Protein AF-0000000080762599 (afdb_homodimer)

Nearest PDB structures (foldseek):
  2fsq-assembly1_A  TM=9.405E-01  e=4.402E-20  Agrobacterium fabrum str. C58
  6d30-assembly1_A  TM=5.259E-01  e=5.230E-04  Homo sapiens
  7aor-assembly1_ar  TM=5.225E-01  e=9.785E-04  Trypanosoma cruzi strain CL Brener
  4qak-assembly2_B  TM=6.355E-01  e=2.299E-03  Escherichia coli K-12
  4h7w-assembly1_A  TM=5.249E-01  e=1.377E-03  Homo sapiens

Sequence (528 aa):
MSGSFSSAPSRRAVLAAGLPAAALGGSLAHADQRSAYPPDVGRKFDADGRVKPFAGNTIICHVPQQGPGSETFDALLDIYRQLPVHAFAAKVTALPPSSHHMTIFGGANDQDRKPGLWPADLPLDLPMADCDRLLGERLKAFRLDCDLPLRMRVNLAEPAASERPLTIRLLPVDDAEQAKLTRLRERLSQTLAIRAPGHDAYRFHITLGYLCRWLTPAEDADYRRALKGWREGLAKRCPVIELGAPEYCTLADMFAFKRQFYLSMSGSFSSAPSRRAVLAAGLPAAALGGSLAHADQRSAYPPDVGRKFDADGRVKPFAGNTIICHVPQQGPGSETFDALLDIYRQLPVHAFAAKVTALPPSSHHMTIFGGANDQDRKPGLWPADLPLDLPMADCDRLLGERLKAFRLDCDLPLRMRVNLAEPAASERPLTIRLLPVDDAEQAKLTRLRERLSQTLAIRAPGHDAYRFHITLGYLCRWLTPAEDADYRRALKGWREGLAKRCPVIELGAPEYCTLADMFAFKRQFYLS

Foldseek 3Di:
DDDDCPPPPDPPPPPPPPPPPPPCPPPPPPPPPDPQWPPCDVPQAHLQQHGDFKWAKFKKFQQDCDDPLNLLLVLLVVLVVCLVVAPQSSQKRFAPSRAWIKTLEQAAILRDLDAQRYQPPDDSPPPRVVLLVVLVVLLVPDAQPADDWQKKFWDLDQDDPPDFFQKTWIDGLDDVSVVRSLVNLVSSCVSRNHHHVCSNPDIIIITGTGGSGDDDPVSSVVSRVSSNVSRVVSCVSPVMRTTGFIFIFIDRHSRHTHGPDGRD/DDDPPPPDDDPPPPPPPPPPPPPCPPPPPPPPPDDQWPPCDVPQAHLQQHGDFKWAKFKKFQQDCDDPLNLLLVLLVVLVVCLVVAPQSSQKRFAPSRAWIKTLGQAAILRDLDAQRYQPPDDSPPPRVVLLVVLVVLLVPDAQPADDWQKKFWDLDQDDPPDFFQKTWIDGLDPVSVVRSLVNLVSSCVSRNHHHVCSNPDIIIITGTGGSGDDDPVSSVVSSVSSNVSRVVSCVSPVIRTTGFIFIFIDRHSRHTHGPDGRD

Radius of gyration: 35.79 Å; Cα contacts (8 Å, |Δi|>4): 845; chains: 2; bounding box: 75×184×119 Å

Structure (mmCIF, N/CA/C/O backbone):
data_AF-0000000080762599-model_v1
#
loop_
_entity.id
_entity.type
_entity.pdbx_description
1 polymer 'DUF1868 domain-containing protein'
#
loop_
_atom_site.group_PDB
_atom_site.id
_atom_site.type_symbol
_atom_site.label_atom_id
_atom_site.label_alt_id
_atom_site.label_comp_id
_atom_site.label_asym_id
_atom_site.label_entity_id
_atom_site.label_seq_id
_atom_site.pdbx_PDB_ins_code
_atom_site.Cartn_x
_atom_site.Cartn_y
_atom_site.Cartn_z
_atom_site.occupancy
_atom_site.B_iso_or_equiv
_atom_site.auth_seq_id
_atom_site.auth_comp_id
_atom_site.auth_asym_id
_atom_site.auth_atom_id
_atom_site.pdbx_PDB_model_num
ATOM 1 N N . MET A 1 1 ? -52 85.125 70.875 1 29.48 1 MET A N 1
ATOM 2 C CA . MET A 1 1 ? -53.188 84.312 70.562 1 29.48 1 MET A CA 1
ATOM 3 C C . MET A 1 1 ? -52.875 83.312 69.438 1 29.48 1 MET A C 1
ATOM 5 O O . MET A 1 1 ? -52.062 83.625 68.562 1 29.48 1 MET A O 1
ATOM 9 N N . SER A 1 2 ? -53.219 82.062 69.625 1 27.28 2 SER A N 1
ATOM 10 C CA . SER A 1 2 ? -52.781 80.75 69.312 1 27.28 2 SER A CA 1
ATOM 11 C C . SER A 1 2 ? -52.844 80.438 67.812 1 27.28 2 SER A C 1
ATOM 13 O O . SER A 1 2 ? -53.75 80.875 67.125 1 27.28 2 SER A O 1
ATOM 15 N N . GLY A 1 3 ? -51.656 80.125 67.25 1 28.14 3 GLY A N 1
ATOM 16 C CA . GLY A 1 3 ? -50.844 79.812 66.062 1 28.14 3 GLY A CA 1
ATOM 17 C C . GLY A 1 3 ? -51.406 78.688 65.25 1 28.14 3 GLY A C 1
ATOM 18 O O . GLY A 1 3 ? -51.719 77.625 65.75 1 28.14 3 GLY A O 1
ATOM 19 N N . SER A 1 4 ? -52.219 79.062 64.188 1 28.75 4 SER A N 1
ATOM 20 C CA . SER A 1 4 ? -52.969 78.375 63.125 1 28.75 4 SER A CA 1
ATOM 21 C C . SER A 1 4 ? -52.125 77.312 62.438 1 28.75 4 SER A C 1
ATOM 23 O O . SER A 1 4 ? -51 77.562 62.062 1 28.75 4 SER A O 1
ATOM 25 N N . PHE A 1 5 ? -52.406 76 62.75 1 27.92 5 PHE A N 1
ATOM 26 C CA . PHE A 1 5 ? -51.938 74.625 62.594 1 27.92 5 PHE A CA 1
ATOM 27 C C . PHE A 1 5 ? -52 74.25 61.125 1 27.92 5 PHE A C 1
ATOM 29 O O . PHE A 1 5 ? -53 73.688 60.656 1 27.92 5 PHE A O 1
ATOM 36 N N . SER A 1 6 ? -51.594 75.125 60.094 1 27.27 6 SER A N 1
ATOM 37 C CA . SER A 1 6 ? -51.875 74.875 58.688 1 27.27 6 SER A CA 1
ATOM 38 C C . SER A 1 6 ? -51.188 73.562 58.219 1 27.27 6 SER A C 1
ATOM 40 O O . SER A 1 6 ? -49.969 73.438 58.312 1 27.27 6 SER A O 1
ATOM 42 N N . SER A 1 7 ? -51.844 72.312 58.438 1 26.64 7 SER A N 1
ATOM 43 C CA . SER A 1 7 ? -51.406 70.938 58.25 1 26.64 7 SER A CA 1
ATOM 44 C C . SER A 1 7 ? -51.156 70.688 56.781 1 26.64 7 SER A C 1
ATOM 46 O O . SER A 1 7 ? -52 70.875 55.906 1 26.64 7 SER A O 1
ATOM 48 N N . ALA A 1 8 ? -49.938 70.688 56.219 1 27.72 8 ALA A N 1
ATOM 49 C CA . ALA A 1 8 ? -49.344 70.625 54.875 1 27.72 8 ALA A CA 1
ATOM 50 C C . ALA A 1 8 ? -49.5 69.25 54.281 1 27.72 8 ALA A C 1
ATOM 52 O O . ALA A 1 8 ? -49 68.25 54.812 1 27.72 8 ALA A O 1
ATOM 53 N N . PRO A 1 9 ? -50.75 68.812 53.781 1 28.22 9 PRO A N 1
ATOM 54 C CA . PRO A 1 9 ? -50.844 67.375 53.375 1 28.22 9 PRO A CA 1
ATOM 55 C C . PRO A 1 9 ? -49.875 67 52.281 1 28.22 9 PRO A C 1
ATOM 57 O O . PRO A 1 9 ? -49.469 67.875 51.5 1 28.22 9 PRO A O 1
ATOM 60 N N . SER A 1 10 ? -48.844 66.062 52.5 1 24.75 10 SER A N 1
ATOM 61 C CA . SER A 1 10 ? -47.719 65.5 51.75 1 24.75 10 SER A CA 1
ATOM 62 C C . SER A 1 10 ? -48.219 64.688 50.562 1 24.75 10 SER A C 1
ATOM 64 O O . SER A 1 10 ? -48.969 63.719 50.719 1 24.75 10 SER A O 1
ATOM 66 N N . ARG A 1 11 ? -48.625 65.25 49.375 1 24.69 11 ARG A N 1
ATOM 67 C CA . ARG A 1 11 ? -49.062 64.625 48.156 1 24.69 11 ARG A CA 1
ATOM 68 C C . ARG A 1 11 ? -48.062 63.625 47.656 1 24.69 11 ARG A C 1
ATOM 70 O O . ARG A 1 11 ? -46.906 63.938 47.406 1 24.69 11 ARG A O 1
ATOM 77 N N . ARG A 1 12 ? -48.156 62.281 48.031 1 25.61 12 ARG A N 1
ATOM 78 C CA . ARG A 1 12 ? -47.406 61.094 47.625 1 25.61 12 ARG A CA 1
ATOM 79 C C . ARG A 1 12 ? -47.5 60.844 46.156 1 25.61 12 ARG A C 1
ATOM 81 O O . ARG A 1 12 ? -48.625 60.594 45.625 1 25.61 12 ARG A O 1
ATOM 88 N N . ALA A 1 13 ? -46.844 61.594 45.25 1 24.66 13 ALA A N 1
ATOM 89 C CA . ALA A 1 13 ? -46.781 61.375 43.812 1 24.66 13 ALA A CA 1
ATOM 90 C C . ALA A 1 13 ? -46.312 59.938 43.5 1 24.66 13 ALA A C 1
ATOM 92 O O . ALA A 1 13 ? -45.281 59.5 43.969 1 24.66 13 ALA A O 1
ATOM 93 N N . VAL A 1 14 ? -47.25 58.938 43.344 1 28.11 14 VAL A N 1
ATOM 94 C CA . VAL A 1 14 ? -47.094 57.562 42.906 1 28.11 14 VAL A CA 1
ATOM 95 C C . VAL A 1 14 ? -46.375 57.5 41.562 1 28.11 14 VAL A C 1
ATOM 97 O O . VAL A 1 14 ? -46.875 58 40.562 1 28.11 14 VAL A O 1
ATOM 100 N N . LEU A 1 15 ? -45.031 57.75 41.5 1 26.34 15 LEU A N 1
ATOM 101 C CA . LEU A 1 15 ? -44.25 57.562 40.281 1 26.34 15 LEU A CA 1
ATOM 102 C C . LEU A 1 15 ? -44.469 56.188 39.688 1 26.34 15 LEU A C 1
ATOM 104 O O . LEU A 1 15 ? -44.281 55.188 40.375 1 26.34 15 LEU A O 1
ATOM 108 N N . ALA A 1 16 ? -45.344 55.969 38.688 1 27.81 16 ALA A N 1
ATOM 109 C CA . ALA A 1 16 ? -45.594 54.812 37.812 1 27.81 16 ALA A CA 1
ATOM 110 C C . ALA A 1 16 ? -44.281 54.312 37.188 1 27.81 16 ALA A C 1
ATOM 112 O O . ALA A 1 16 ? -43.594 55.062 36.469 1 27.81 16 ALA A O 1
ATOM 113 N N . ALA A 1 17 ? -43.5 53.5 37.875 1 28.03 17 ALA A N 1
ATOM 114 C CA . ALA A 1 17 ? -42.281 52.844 37.375 1 28.03 17 ALA A CA 1
ATOM 115 C C . ALA A 1 17 ? -42.594 52.062 36.094 1 28.03 17 ALA A C 1
ATOM 117 O O . ALA A 1 17 ? -43.5 51.219 36.062 1 28.03 17 ALA A O 1
ATOM 118 N N . GLY A 1 18 ? -42.531 52.719 34.875 1 28.38 18 GLY A N 1
ATOM 119 C CA . GLY A 1 18 ? -42.594 52.031 33.594 1 28.38 18 GLY A CA 1
ATOM 120 C C . GLY A 1 18 ? -41.656 50.844 33.5 1 28.38 18 GLY A C 1
ATOM 121 O O . GLY A 1 18 ? -40.5 50.906 33.906 1 28.38 18 GLY A O 1
ATOM 122 N N . LEU A 1 19 ? -42.188 49.594 33.625 1 33.06 19 LEU A N 1
ATOM 123 C CA . LEU A 1 19 ? -41.469 48.344 33.438 1 33.06 19 LEU A CA 1
ATOM 124 C C . LEU A 1 19 ? -40.75 48.312 32.094 1 33.06 19 LEU A C 1
ATOM 126 O O . LEU A 1 19 ? -41.375 48.562 31.062 1 33.06 19 LEU A O 1
ATOM 130 N N . PRO A 1 20 ? -39.469 48.688 32.031 1 35.28 20 PRO A N 1
ATOM 131 C CA . PRO A 1 20 ? -38.844 48.5 30.734 1 35.28 20 PRO A CA 1
ATOM 132 C C . PRO A 1 20 ? -39.031 47.094 30.172 1 35.28 20 PRO A C 1
ATOM 134 O O . PRO A 1 20 ? -39.156 46.125 30.922 1 35.28 20 PRO A O 1
ATOM 137 N N . ALA A 1 21 ? -39.781 46.938 29.062 1 37.66 21 ALA A N 1
ATOM 138 C CA . ALA A 1 21 ? -39.781 45.719 28.234 1 37.66 21 ALA A CA 1
ATOM 139 C C . ALA A 1 21 ? -38.375 45.219 27.969 1 37.66 21 ALA A C 1
ATOM 141 O O . ALA A 1 21 ? -37.562 45.906 27.328 1 37.66 21 ALA A O 1
ATOM 142 N N . ALA A 1 22 ? -37.781 44.469 28.875 1 36.19 22 ALA A N 1
ATOM 143 C CA . ALA A 1 22 ? -36.562 43.75 28.516 1 36.19 22 ALA A CA 1
ATOM 144 C C . ALA A 1 22 ? -36.75 43 27.203 1 36.19 22 ALA A C 1
ATOM 146 O O . ALA A 1 22 ? -37.688 42.188 27.078 1 36.19 22 ALA A O 1
ATOM 147 N N . ALA A 1 23 ? -36.406 43.656 26.031 1 38.34 23 ALA A N 1
ATOM 148 C CA . ALA A 1 23 ? -36.188 42.906 24.797 1 38.34 23 ALA A CA 1
ATOM 149 C C . ALA A 1 23 ? -35.406 41.625 25.062 1 38.34 23 ALA A C 1
ATOM 151 O O . ALA A 1 23 ? -34.25 41.688 25.5 1 38.34 23 ALA A O 1
ATOM 152 N N . LEU A 1 24 ? -36.062 40.594 25.562 1 37.72 24 LEU A N 1
ATOM 153 C CA . LEU A 1 24 ? -35.406 39.281 25.469 1 37.72 24 LEU A CA 1
ATOM 154 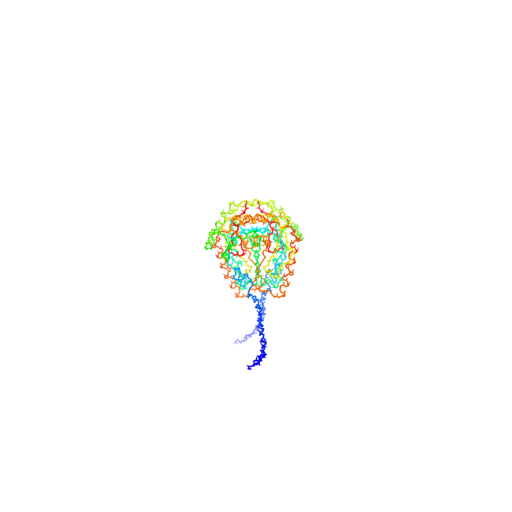C C . LEU A 1 24 ? -34.844 39.031 24.078 1 37.72 24 LEU A C 1
ATOM 156 O O . LEU A 1 24 ? -35.594 38.719 23.156 1 37.72 24 LEU A O 1
ATOM 160 N N . GLY A 1 25 ? -33.969 39.875 23.578 1 36.09 25 GLY A N 1
ATOM 161 C CA . GLY A 1 25 ? -33.312 39.312 22.406 1 36.09 25 GLY A CA 1
ATOM 162 C C . GLY A 1 25 ? -32.844 37.906 22.625 1 36.09 25 GLY A C 1
ATOM 163 O O . GLY A 1 25 ? -31.906 37.656 23.391 1 36.09 25 GLY A O 1
ATOM 164 N N . GLY A 1 26 ? -33.75 36.969 22.703 1 37.78 26 GLY A N 1
ATOM 165 C CA . GLY A 1 26 ? -33.25 35.625 22.594 1 37.78 26 GLY A CA 1
ATOM 166 C C . GLY A 1 26 ? -32.188 35.469 21.531 1 37.78 26 GLY A C 1
ATOM 167 O O . GLY A 1 26 ? -32.406 35.75 20.359 1 37.78 26 GLY A O 1
ATOM 168 N N . SER A 1 27 ? -30.969 35.719 21.828 1 38.75 27 SER A N 1
ATOM 169 C CA . SER A 1 27 ? -29.969 35.156 20.938 1 38.75 27 SER A CA 1
ATOM 170 C C . SER A 1 27 ? -30.344 33.719 20.531 1 38.75 27 SER A C 1
ATOM 172 O O . SER A 1 27 ? -30.391 32.812 21.375 1 38.75 27 SER A O 1
ATOM 174 N N . LEU A 1 28 ? -31.312 33.562 19.672 1 40.59 28 LEU A N 1
ATOM 175 C CA . LEU A 1 28 ? -31.266 32.25 19.031 1 40.59 28 LEU A CA 1
ATOM 176 C C . LEU A 1 28 ? -29.812 31.797 18.844 1 40.59 28 LEU A C 1
ATOM 178 O O . LEU A 1 28 ? -29.031 32.469 18.188 1 40.59 28 LEU A O 1
ATOM 182 N N . ALA A 1 29 ? -29.234 31.328 19.859 1 40.34 29 ALA A N 1
ATOM 183 C CA . ALA A 1 29 ? -28.047 30.531 19.578 1 40.34 29 ALA A CA 1
ATOM 184 C C . ALA A 1 29 ? -28.156 29.875 18.203 1 40.34 29 ALA A C 1
ATOM 186 O O . ALA A 1 29 ? -29.109 29.141 17.922 1 40.34 29 ALA A O 1
ATOM 187 N N . HIS A 1 30 ? -27.859 30.516 17.141 1 43.06 30 HIS A N 1
ATOM 188 C CA . HIS A 1 30 ? -27.609 29.766 15.906 1 43.06 30 HIS A CA 1
ATOM 189 C C . HIS A 1 30 ? -27.094 28.375 16.203 1 43.06 30 HIS A C 1
ATOM 191 O O . HIS A 1 30 ? -26.047 28.203 16.828 1 43.06 30 HIS A O 1
ATOM 197 N N . ALA A 1 31 ? -27.875 27.516 16.656 1 43.69 31 ALA A N 1
ATOM 198 C CA . ALA A 1 31 ? -27.438 26.125 16.641 1 43.69 31 ALA A CA 1
ATOM 199 C C . ALA A 1 31 ? -26.406 25.891 15.547 1 43.69 31 ALA A C 1
ATOM 201 O O . ALA A 1 31 ? -26.641 26.156 14.367 1 43.69 31 ALA A O 1
ATOM 202 N N . ASP A 1 32 ? -25.172 26.078 15.703 1 49.78 32 ASP A N 1
ATOM 203 C CA . ASP A 1 32 ? -24.062 25.781 14.812 1 49.78 32 ASP A CA 1
ATOM 204 C C . ASP A 1 32 ? -24.344 24.562 13.945 1 49.78 32 ASP A C 1
ATOM 206 O O . ASP A 1 32 ? -24.375 23.438 14.445 1 49.78 32 ASP A O 1
ATOM 210 N N . GLN A 1 33 ? -25.344 24.625 13.094 1 62.31 33 GLN A N 1
ATOM 211 C CA . GLN A 1 33 ? -25.734 23.594 12.156 1 62.31 33 GLN A CA 1
ATOM 212 C C . GLN A 1 33 ? -24.516 22.984 11.461 1 62.31 33 GLN A C 1
ATOM 214 O O . GLN A 1 33 ? -23.75 23.703 10.828 1 62.31 33 GLN A O 1
ATOM 219 N N . ARG A 1 34 ? -24.094 21.859 11.891 1 74.75 34 ARG A N 1
ATOM 220 C CA . ARG A 1 34 ? -23 21.109 11.273 1 74.75 34 ARG A CA 1
ATOM 221 C C . ARG A 1 34 ? -23.219 20.969 9.773 1 74.75 34 ARG A C 1
ATOM 223 O O . ARG A 1 34 ? -24.344 20.828 9.312 1 74.75 34 ARG A O 1
ATOM 230 N N . SER A 1 35 ? -22.203 21.297 8.992 1 83.94 35 SER A N 1
ATOM 231 C C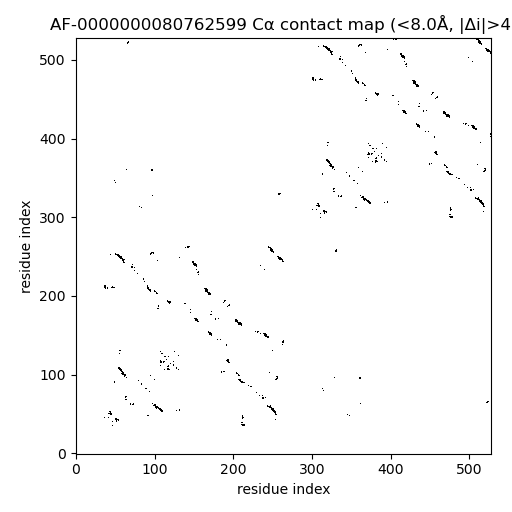A . SER A 1 35 ? -22.234 21.078 7.547 1 83.94 35 SER A CA 1
ATOM 232 C C . SER A 1 35 ? -22.797 19.703 7.195 1 83.94 35 SER A C 1
ATOM 234 O O . SER A 1 35 ? -22.797 18.797 8.031 1 83.94 35 SER A O 1
ATOM 236 N N . ALA A 1 36 ? -23.328 19.594 6.148 1 90.75 36 ALA A N 1
ATOM 237 C CA . ALA A 1 36 ? -23.938 18.359 5.684 1 90.75 36 ALA A CA 1
ATOM 238 C C . ALA A 1 36 ? -22.906 17.234 5.609 1 90.75 36 ALA A C 1
ATOM 240 O O . ALA A 1 36 ? -23.25 16.062 5.797 1 90.75 36 ALA A O 1
ATOM 241 N N . TYR A 1 37 ? -21.672 17.656 5.375 1 93.38 37 TYR A N 1
ATOM 242 C CA . TYR A 1 37 ? -20.609 16.672 5.227 1 93.38 37 TYR A CA 1
ATOM 243 C C . TYR A 1 37 ? -19.422 17 6.117 1 93.38 37 TYR A C 1
ATOM 245 O O . TYR A 1 37 ? -19.234 18.156 6.496 1 93.38 37 TYR A O 1
ATOM 253 N N . PRO A 1 38 ? -18.656 15.945 6.457 1 93.12 38 PRO A N 1
ATOM 254 C CA . PRO A 1 38 ? -17.391 16.203 7.152 1 93.12 38 PRO A CA 1
ATOM 255 C C . PRO A 1 38 ? -16.469 17.141 6.371 1 93.12 38 PRO A C 1
ATOM 257 O O . PRO A 1 38 ? -16.625 17.312 5.16 1 93.12 38 PRO A O 1
ATOM 260 N N . PRO A 1 39 ? -15.5 17.703 7.039 1 90.38 39 PRO A N 1
ATOM 261 C CA . PRO A 1 39 ? -14.734 18.812 6.473 1 90.38 39 PRO A CA 1
ATOM 262 C C . PRO A 1 39 ? -13.914 18.406 5.25 1 90.38 39 PRO A C 1
ATOM 264 O O . PRO A 1 39 ? -13.609 19.234 4.398 1 90.38 39 PRO A O 1
ATOM 267 N N . ASP A 1 40 ? -13.516 17.172 5.07 1 93 40 ASP A N 1
ATOM 268 C CA . ASP A 1 40 ? -12.617 16.797 3.986 1 93 40 ASP A CA 1
ATOM 269 C C . ASP A 1 40 ? -13.398 16.453 2.721 1 93 40 ASP A C 1
ATOM 271 O O . ASP A 1 40 ? -12.812 16.281 1.649 1 93 40 ASP A O 1
ATOM 275 N N . VAL A 1 41 ? -14.719 16.438 2.859 1 94.94 41 VAL A N 1
ATOM 276 C CA . VAL A 1 41 ? -15.562 16.219 1.689 1 94.94 41 VAL A CA 1
ATOM 277 C C . VAL A 1 41 ? -15.617 17.484 0.848 1 94.94 41 VAL A C 1
ATOM 279 O O . VAL A 1 41 ? -15.844 18.578 1.378 1 94.94 41 VAL A O 1
ATOM 282 N N . GLY A 1 42 ? -15.383 17.312 -0.429 1 95.12 42 GLY A N 1
ATOM 283 C CA . GLY A 1 42 ? -15.32 18.453 -1.321 1 95.12 42 GLY A CA 1
ATOM 284 C C . GLY A 1 42 ? -13.914 18.984 -1.505 1 95.12 42 GLY A C 1
ATOM 285 O O . GLY A 1 42 ? -13.641 19.719 -2.463 1 95.12 42 GLY A O 1
ATOM 286 N N . ARG A 1 43 ? -13.047 18.547 -0.623 1 94.94 43 ARG A N 1
ATOM 287 C CA . ARG A 1 43 ? -11.672 19.031 -0.653 1 94.94 43 ARG A CA 1
ATOM 288 C C . ARG A 1 43 ? -10.703 17.906 -1.014 1 94.94 43 ARG A C 1
ATOM 290 O O . ARG A 1 43 ? -9.992 17.984 -2.014 1 94.94 43 ARG A O 1
ATOM 297 N N . LYS A 1 44 ? -10.75 16.859 -0.271 1 96.44 44 LYS A N 1
ATOM 298 C CA . LYS A 1 44 ? -9.844 15.727 -0.471 1 96.44 44 LYS A CA 1
ATOM 299 C C . LYS A 1 44 ? -10.578 14.523 -1.054 1 96.44 44 LYS A C 1
ATOM 301 O O . LYS A 1 44 ? -9.992 13.727 -1.787 1 96.44 44 LYS A O 1
ATOM 306 N N . PHE A 1 45 ? -11.875 14.469 -0.688 1 96.56 45 PHE A N 1
ATOM 307 C CA . PHE A 1 45 ? -12.688 13.344 -1.133 1 96.56 45 PHE A CA 1
ATOM 308 C C . PHE A 1 45 ? -14.086 13.805 -1.525 1 96.56 45 PHE A C 1
ATOM 310 O O . PHE A 1 45 ? -14.547 14.844 -1.066 1 96.56 45 PHE A O 1
ATOM 317 N N . ASP A 1 46 ? -14.711 13.055 -2.342 1 95.25 46 ASP A N 1
ATOM 318 C CA . ASP A 1 46 ? -16.125 13.219 -2.613 1 95.25 46 ASP A CA 1
ATOM 319 C C . ASP A 1 46 ? -16.984 12.523 -1.55 1 95.25 46 ASP A C 1
ATOM 321 O O . ASP A 1 46 ? -16.469 11.719 -0.77 1 95.25 46 ASP A O 1
ATOM 325 N N . ALA A 1 47 ? -18.188 12.812 -1.575 1 92.56 47 ALA A N 1
ATOM 326 C CA . ALA A 1 47 ? -19.094 12.266 -0.579 1 92.56 47 ALA A CA 1
ATOM 327 C C . ALA A 1 47 ? -19.234 10.75 -0.734 1 92.56 47 ALA A C 1
ATOM 329 O O . ALA A 1 47 ? -19.578 10.055 0.222 1 92.56 47 ALA A O 1
ATOM 330 N N . ASP A 1 48 ? -18.922 10.305 -1.88 1 91.06 48 ASP A N 1
ATOM 331 C CA . ASP A 1 48 ? -19.047 8.867 -2.115 1 91.06 48 ASP A CA 1
ATOM 332 C C . ASP A 1 48 ? -17.734 8.148 -1.848 1 91.06 48 ASP A C 1
ATOM 334 O O . ASP A 1 48 ? -17.609 6.953 -2.119 1 91.06 48 ASP A O 1
ATOM 338 N N . GLY A 1 49 ? -16.781 8.836 -1.461 1 92.88 49 GLY A N 1
ATOM 339 C CA . GLY A 1 49 ? -15.547 8.211 -1.02 1 92.88 49 GLY A CA 1
ATOM 340 C C . GLY A 1 49 ? -14.438 8.289 -2.049 1 92.88 49 GLY A C 1
ATOM 341 O O . GLY A 1 49 ? -13.297 7.934 -1.765 1 92.88 49 GLY A O 1
ATOM 342 N N . ARG A 1 50 ? -14.766 8.797 -3.225 1 95.12 50 ARG A N 1
ATOM 343 C CA . ARG A 1 50 ? -13.734 8.906 -4.254 1 95.12 50 ARG A CA 1
ATOM 344 C C . ARG A 1 50 ? -12.734 10.008 -3.914 1 95.12 50 ARG A C 1
ATOM 346 O O . ARG A 1 50 ? -13.125 11.078 -3.441 1 95.12 50 ARG A O 1
ATOM 353 N N . VAL A 1 51 ? -11.461 9.711 -4.152 1 97.81 51 VAL A N 1
ATOM 354 C CA . VAL A 1 51 ? -10.406 10.68 -3.867 1 97.81 51 VAL A CA 1
ATOM 355 C C . VAL A 1 51 ? -10.445 11.805 -4.898 1 97.81 51 VAL A C 1
ATOM 357 O O . VAL A 1 51 ? -10.672 11.555 -6.086 1 97.81 51 VAL A O 1
ATOM 360 N N . LYS A 1 52 ? -10.227 12.984 -4.438 1 97.38 52 LYS A N 1
ATOM 361 C CA . LYS A 1 52 ? -10.195 14.164 -5.297 1 97.38 52 LYS A CA 1
ATOM 362 C C . LYS A 1 52 ? -8.766 14.609 -5.57 1 97.38 52 LYS A C 1
ATOM 364 O O . LYS A 1 52 ? -7.859 14.32 -4.781 1 97.38 52 LYS A O 1
ATOM 369 N N . PRO A 1 53 ? -8.617 15.32 -6.707 1 97.56 53 PRO A N 1
ATOM 370 C CA . PRO A 1 53 ? -7.309 15.945 -6.914 1 97.56 53 PRO A CA 1
ATOM 371 C C . PRO A 1 53 ? -6.914 16.875 -5.77 1 97.56 53 PRO A C 1
ATOM 373 O O . PRO A 1 53 ? -7.758 17.609 -5.242 1 97.56 53 PRO A O 1
ATOM 376 N N . PHE A 1 54 ? -5.762 16.781 -5.348 1 98.06 54 PHE A N 1
ATOM 377 C CA . PHE A 1 54 ? -5.156 17.578 -4.289 1 98.06 54 PHE A CA 1
ATOM 378 C C . PHE A 1 54 ? -3.658 17.75 -4.523 1 98.06 54 PHE A C 1
ATOM 380 O O . PHE A 1 54 ? -2.848 17.062 -3.902 1 98.06 54 PHE A O 1
ATOM 387 N N . ALA A 1 55 ? -3.318 18.672 -5.336 1 98.5 55 ALA A N 1
ATOM 388 C CA . ALA A 1 55 ? -1.922 18.859 -5.723 1 98.5 55 ALA A CA 1
ATOM 389 C C . ALA A 1 55 ? -1.142 19.578 -4.629 1 98.5 55 ALA A C 1
ATOM 391 O O . ALA A 1 55 ? -1.624 20.562 -4.055 1 98.5 55 ALA A O 1
ATOM 392 N N . GLY A 1 56 ? 0.016 19.078 -4.344 1 98.62 56 GLY A N 1
ATOM 393 C CA . GLY A 1 56 ? 0.865 19.734 -3.363 1 98.62 56 GLY A CA 1
ATOM 394 C C . GLY A 1 56 ? 2.195 19.031 -3.16 1 98.62 56 GLY A C 1
ATOM 395 O O . GLY A 1 56 ? 2.541 18.125 -3.91 1 98.62 56 GLY A O 1
ATOM 396 N N . ASN A 1 57 ? 2.994 19.594 -2.271 1 98.88 57 ASN A N 1
ATOM 397 C CA . ASN A 1 57 ? 4.242 18.984 -1.819 1 98.88 57 ASN A CA 1
ATOM 398 C C . ASN A 1 57 ? 4.305 18.906 -0.297 1 98.88 57 ASN A C 1
ATOM 400 O O . ASN A 1 57 ? 3.529 19.562 0.398 1 98.88 57 ASN A O 1
ATOM 404 N N . THR A 1 58 ? 5.074 18.031 0.167 1 98.88 58 THR A N 1
ATOM 405 C CA . THR A 1 58 ? 5.145 17.734 1.596 1 98.88 58 THR A CA 1
ATOM 406 C C . THR A 1 58 ? 6.465 17.062 1.947 1 98.88 58 THR A C 1
ATOM 408 O O . THR A 1 58 ? 7.16 16.547 1.068 1 98.88 58 THR A O 1
ATOM 411 N N . ILE A 1 59 ? 6.883 17.172 3.176 1 98.94 59 ILE A N 1
ATOM 412 C CA . ILE A 1 59 ? 8.008 16.422 3.738 1 98.94 59 ILE A CA 1
ATOM 413 C C . ILE A 1 59 ? 7.488 15.367 4.703 1 98.94 59 ILE A C 1
ATOM 415 O O . ILE A 1 59 ? 6.922 15.695 5.75 1 98.94 59 ILE A O 1
ATOM 419 N N . ILE A 1 60 ? 7.723 14.094 4.348 1 98.94 60 ILE A N 1
ATOM 420 C CA . ILE A 1 60 ? 7.121 13.023 5.129 1 98.94 60 ILE A CA 1
ATOM 421 C C . ILE A 1 60 ? 8.133 11.898 5.328 1 98.94 60 ILE A C 1
ATOM 423 O O . ILE A 1 60 ? 9.219 11.914 4.734 1 98.94 60 ILE A O 1
ATOM 427 N N . CYS A 1 61 ? 7.82 11.039 6.219 1 98.75 61 CYS A N 1
ATOM 428 C CA . CYS A 1 61 ? 8.438 9.719 6.301 1 98.75 61 CYS A CA 1
ATOM 429 C C . CYS A 1 61 ? 7.418 8.617 6.008 1 98.75 61 CYS A C 1
ATOM 431 O O . CYS A 1 61 ? 6.488 8.406 6.789 1 98.75 61 CYS A O 1
ATOM 433 N N . HIS A 1 62 ? 7.613 7.93 4.895 1 98.62 62 HIS A N 1
ATOM 434 C CA . HIS A 1 62 ? 6.797 6.738 4.68 1 98.62 62 HIS A CA 1
ATOM 435 C C . HIS A 1 62 ? 7.07 5.684 5.746 1 98.62 62 HIS A C 1
ATOM 437 O O . HIS A 1 62 ? 8.211 5.52 6.188 1 98.62 62 HIS A O 1
ATOM 443 N N . VAL A 1 63 ? 6 4.996 6.121 1 98.25 63 VAL A N 1
ATOM 444 C CA . VAL A 1 63 ? 6.188 3.838 6.984 1 98.25 63 VAL A CA 1
ATOM 445 C C . VAL A 1 63 ? 6.832 2.701 6.195 1 98.25 63 VAL A C 1
ATOM 447 O O . VAL A 1 63 ? 6.324 2.303 5.145 1 98.25 63 VAL A O 1
ATOM 450 N N . PRO A 1 64 ? 7.938 2.188 6.699 1 96.75 64 PRO A N 1
ATOM 451 C CA . PRO A 1 64 ? 8.57 1.096 5.957 1 96.75 64 PRO A CA 1
ATOM 452 C C . PRO A 1 64 ? 7.672 -0.131 5.828 1 96.75 64 PRO A C 1
ATOM 454 O O . PRO A 1 64 ? 7.148 -0.625 6.828 1 96.75 64 PRO A O 1
ATOM 457 N N . GLN A 1 65 ? 7.57 -0.66 4.605 1 97.06 65 GLN A N 1
ATOM 458 C CA . GLN A 1 65 ? 6.609 -1.73 4.355 1 97.06 65 GLN A CA 1
ATOM 459 C C . GLN A 1 65 ? 7.285 -3.098 4.406 1 97.06 65 GLN A C 1
ATOM 461 O O . GLN A 1 65 ? 6.609 -4.125 4.508 1 97.06 65 GLN A O 1
ATOM 466 N N . GLN A 1 66 ? 8.578 -3.109 4.168 1 96.69 66 GLN A N 1
ATOM 467 C CA . GLN A 1 66 ? 9.367 -4.336 4.125 1 96.69 66 GLN A CA 1
ATOM 468 C C . GLN A 1 66 ? 10.656 -4.191 4.934 1 96.69 66 GLN A C 1
ATOM 470 O O . GLN A 1 66 ? 11.125 -3.076 5.16 1 96.69 66 GLN A O 1
ATOM 475 N N . GLY A 1 67 ? 11.188 -5.32 5.34 1 92.44 67 GLY A N 1
ATOM 476 C CA . GLY A 1 67 ? 12.5 -5.32 5.977 1 92.44 67 GLY A CA 1
ATOM 477 C C . GLY A 1 67 ? 12.461 -4.848 7.418 1 92.44 67 GLY A C 1
ATOM 478 O O . GLY A 1 67 ? 11.391 -4.82 8.039 1 92.44 67 GLY A O 1
ATOM 479 N N . PRO A 1 68 ? 13.633 -4.555 7.898 1 89 68 PRO A N 1
ATOM 480 C CA . PRO A 1 68 ? 13.703 -4.066 9.281 1 89 68 PRO A CA 1
ATOM 481 C C . PRO A 1 68 ? 12.867 -2.809 9.5 1 89 68 PRO A C 1
ATOM 483 O O . PRO A 1 68 ? 12.891 -1.894 8.672 1 89 68 PRO A O 1
ATOM 486 N N . GLY A 1 69 ? 12.07 -2.789 10.586 1 88.88 69 GLY A N 1
ATOM 487 C CA . GLY A 1 69 ? 11.266 -1.621 10.914 1 88.88 69 GLY A CA 1
ATOM 488 C C . GLY A 1 69 ? 9.852 -1.696 10.359 1 88.88 69 GLY A C 1
ATOM 489 O O . GLY A 1 69 ? 9.031 -0.811 10.609 1 88.88 69 GLY A O 1
ATOM 490 N N . SER A 1 70 ? 9.578 -2.814 9.688 1 95.88 70 SER A N 1
ATOM 491 C CA . SER A 1 70 ? 8.281 -2.898 9.023 1 95.88 70 SER A CA 1
ATOM 492 C C . SER A 1 70 ? 7.199 -3.365 9.984 1 95.88 70 SER A C 1
ATOM 494 O O . SER A 1 70 ? 6.039 -3.525 9.594 1 95.88 70 SER A O 1
ATOM 496 N N . GLU A 1 71 ? 7.512 -3.529 11.289 1 97 71 GLU A N 1
ATOM 497 C CA . GLU A 1 71 ? 6.527 -3.967 12.273 1 97 71 GLU A CA 1
ATOM 498 C C . GLU A 1 71 ? 5.398 -2.949 12.414 1 97 71 GLU A C 1
ATOM 500 O O . GLU A 1 71 ? 4.246 -3.32 12.641 1 97 71 GLU A O 1
ATOM 505 N N . THR A 1 72 ? 5.781 -1.729 12.312 1 98.25 72 THR A N 1
ATOM 506 C CA . THR A 1 72 ? 4.766 -0.685 12.383 1 98.25 72 THR A CA 1
ATOM 507 C C . THR A 1 72 ? 3.77 -0.82 11.234 1 98.25 72 THR A C 1
ATOM 509 O O . THR A 1 72 ? 2.557 -0.767 11.445 1 98.25 72 THR A O 1
ATOM 512 N N . PHE A 1 73 ? 4.309 -1.053 10.078 1 98.5 73 PHE A N 1
ATOM 513 C CA . PHE A 1 73 ? 3.447 -1.247 8.914 1 98.5 73 PHE A CA 1
ATOM 514 C C . PHE A 1 73 ? 2.535 -2.453 9.109 1 98.5 73 PHE A C 1
ATOM 516 O O . PHE A 1 73 ? 1.338 -2.385 8.828 1 98.5 73 PHE A O 1
ATOM 523 N N . ASP A 1 74 ? 3.051 -3.516 9.648 1 98.06 74 ASP A N 1
ATOM 524 C CA . ASP A 1 74 ? 2.264 -4.719 9.898 1 98.06 74 ASP A CA 1
ATOM 525 C C . ASP A 1 74 ? 1.107 -4.43 10.852 1 98.06 74 ASP A C 1
ATOM 527 O O . ASP A 1 74 ? -0.015 -4.891 10.633 1 98.06 74 ASP A O 1
ATOM 531 N N . ALA A 1 75 ? 1.407 -3.668 11.82 1 98.06 75 ALA A N 1
ATOM 532 C CA . ALA A 1 75 ? 0.377 -3.322 12.797 1 98.06 75 ALA A CA 1
ATOM 533 C C . ALA A 1 75 ? -0.701 -2.443 12.172 1 98.06 75 ALA A C 1
ATOM 535 O O . ALA A 1 75 ? -1.891 -2.619 12.438 1 98.06 75 ALA A O 1
ATOM 536 N N . LEU A 1 76 ? -0.286 -1.512 11.383 1 98.5 76 LEU A N 1
ATOM 537 C CA . LEU A 1 76 ? -1.242 -0.657 10.688 1 98.5 76 LEU A CA 1
ATOM 538 C C . LEU A 1 76 ? -2.08 -1.466 9.703 1 98.5 76 LEU A C 1
ATOM 540 O O . LEU A 1 76 ? -3.273 -1.204 9.531 1 98.5 76 LEU A O 1
ATOM 544 N N . LEU A 1 77 ? -1.459 -2.398 9.078 1 98.19 77 LEU A N 1
ATOM 545 C CA . LEU A 1 77 ? -2.172 -3.273 8.148 1 98.19 77 LEU A CA 1
ATOM 546 C C . LEU A 1 77 ? -3.209 -4.113 8.891 1 98.19 77 LEU A C 1
ATOM 548 O O . LEU A 1 77 ? -4.273 -4.418 8.344 1 98.19 77 LEU A O 1
ATOM 552 N N . ASP A 1 78 ? -2.959 -4.504 10.148 1 97.5 78 ASP A N 1
ATOM 553 C CA . ASP A 1 78 ? -3.947 -5.203 10.969 1 97.5 78 ASP A CA 1
ATOM 554 C C . ASP A 1 78 ? -5.199 -4.352 11.164 1 97.5 78 ASP A C 1
ATOM 556 O O . ASP A 1 78 ? -6.32 -4.867 11.125 1 97.5 78 ASP A O 1
ATOM 560 N N . ILE A 1 79 ? -4.945 -3.105 11.32 1 97.19 79 ILE A N 1
ATOM 561 C CA . ILE A 1 79 ? -6.07 -2.188 11.445 1 97.19 79 ILE A CA 1
ATOM 562 C C . ILE A 1 79 ? -6.852 -2.152 10.133 1 97.19 79 ILE A C 1
ATOM 564 O O . ILE A 1 79 ? -8.078 -2.232 10.125 1 97.19 79 ILE A O 1
ATOM 568 N N . TYR A 1 80 ? -6.156 -2.096 9.039 1 97.38 80 TYR A N 1
ATOM 569 C CA . TYR A 1 80 ? -6.758 -2.109 7.711 1 97.38 80 TYR A CA 1
ATOM 570 C C . TYR A 1 80 ? -7.598 -3.365 7.504 1 97.38 80 TYR A C 1
ATOM 572 O O . TYR A 1 80 ? -8.719 -3.295 7 1 97.38 80 TYR A O 1
ATOM 580 N N . ARG A 1 81 ? -7.129 -4.461 7.965 1 96.94 81 ARG A N 1
ATOM 581 C CA . ARG A 1 81 ? -7.816 -5.742 7.863 1 96.94 81 ARG A CA 1
ATOM 582 C C . ARG A 1 81 ? -9.117 -5.727 8.656 1 96.94 81 ARG A C 1
ATOM 584 O O . ARG A 1 81 ? -10.102 -6.359 8.258 1 96.94 81 ARG A O 1
ATOM 591 N N . GLN A 1 82 ? -9.141 -4.984 9.703 1 94 82 GLN A N 1
ATOM 592 C CA . GLN A 1 82 ? -10.258 -5.031 10.648 1 94 82 GLN A CA 1
ATOM 593 C C . GLN A 1 82 ? -11.328 -4.004 10.289 1 94 82 GLN A C 1
ATOM 595 O O . GLN A 1 82 ? -12.461 -4.09 10.766 1 94 82 GLN A O 1
ATOM 600 N N . LEU A 1 83 ? -10.961 -3.07 9.469 1 93.5 83 LEU A N 1
ATOM 601 C CA . LEU A 1 83 ? -11.82 -1.921 9.219 1 93.5 83 LEU A CA 1
ATOM 602 C C . LEU A 1 83 ? -13.195 -2.365 8.727 1 93.5 83 LEU A C 1
ATOM 604 O O . LEU A 1 83 ? -14.219 -1.924 9.25 1 93.5 83 LEU A O 1
ATOM 608 N N . PRO A 1 84 ? -13.281 -3.373 7.883 1 89.69 84 PRO A N 1
ATOM 609 C CA . PRO A 1 84 ? -14.578 -3.723 7.305 1 89.69 84 PRO A CA 1
ATOM 610 C C . PRO A 1 84 ? -15.531 -4.336 8.328 1 89.69 84 PRO A C 1
ATOM 612 O O . PRO A 1 84 ? -16.734 -4.453 8.062 1 89.69 84 PRO A O 1
ATOM 615 N N . VAL A 1 85 ? -15.055 -4.746 9.453 1 90.62 85 VAL A N 1
ATOM 616 C CA . VAL A 1 85 ? -15.891 -5.34 10.5 1 90.62 85 VAL A CA 1
ATOM 617 C C . VAL A 1 85 ? -16.797 -4.277 11.102 1 90.62 85 VAL A C 1
ATOM 619 O O . VAL A 1 85 ? -17.875 -4.598 11.625 1 90.62 85 VAL A O 1
ATOM 622 N N . HIS A 1 86 ? -16.344 -3.012 10.977 1 93.88 86 HIS A N 1
ATOM 623 C CA . HIS A 1 86 ? -17.047 -1.913 11.633 1 93.88 86 HIS A CA 1
ATOM 624 C C . HIS A 1 86 ? -18.016 -1.227 10.672 1 93.88 86 HIS A C 1
ATOM 626 O O . HIS A 1 86 ? -17.656 -0.918 9.539 1 93.88 86 HIS A O 1
ATOM 632 N N . ALA A 1 87 ? -19.156 -0.917 11.227 1 92.44 87 ALA A N 1
ATOM 633 C CA . ALA A 1 87 ? -20.188 -0.28 10.406 1 92.44 87 ALA A CA 1
ATOM 634 C C . ALA A 1 87 ? -19.719 1.095 9.93 1 92.44 87 ALA A C 1
ATOM 636 O O . ALA A 1 87 ? -20.062 1.519 8.82 1 92.44 87 ALA A O 1
ATOM 637 N N . PHE A 1 88 ? -18.938 1.747 10.734 1 94.88 88 PHE A N 1
ATOM 638 C CA . PHE A 1 88 ? -18.531 3.098 10.367 1 94.88 88 PHE A CA 1
ATOM 639 C C . PHE A 1 88 ? -17.562 3.07 9.188 1 94.88 88 PHE A C 1
ATOM 641 O O . PHE A 1 88 ? -17.297 4.102 8.562 1 94.88 88 PHE A O 1
ATOM 648 N N . ALA A 1 89 ? -17.047 1.896 8.852 1 93.19 89 ALA A N 1
ATOM 649 C CA . ALA A 1 89 ? -16.078 1.779 7.77 1 93.19 89 ALA A CA 1
ATOM 650 C C . ALA A 1 89 ? -16.688 2.215 6.438 1 93.19 89 ALA A C 1
ATOM 652 O O . ALA A 1 89 ? -15.992 2.736 5.57 1 93.19 89 ALA A O 1
ATOM 653 N N . ALA A 1 90 ? -17.969 2.09 6.332 1 91.62 90 ALA A N 1
ATOM 654 C CA . ALA A 1 90 ? -18.672 2.467 5.102 1 91.62 90 ALA A CA 1
ATOM 655 C C . ALA A 1 90 ? -18.672 3.982 4.918 1 91.62 90 ALA A C 1
ATOM 657 O O . ALA A 1 90 ? -18.969 4.48 3.834 1 91.62 90 ALA A O 1
ATOM 658 N N . LYS A 1 91 ? -18.312 4.672 5.949 1 95 91 LYS A N 1
ATOM 659 C CA . LYS A 1 91 ? -18.344 6.133 5.922 1 95 91 LYS A CA 1
ATOM 660 C C . LYS A 1 91 ? -16.938 6.707 5.949 1 95 91 LYS A C 1
ATOM 662 O O . LYS A 1 91 ? -16.75 7.91 6.164 1 95 91 LYS A O 1
ATOM 667 N N . VAL A 1 92 ? -15.961 5.848 5.793 1 95.31 92 VAL A N 1
ATOM 668 C CA . VAL A 1 92 ? -14.555 6.23 5.805 1 95.31 92 VAL A CA 1
ATOM 669 C C . VAL A 1 92 ? -13.898 5.805 4.496 1 95.31 92 VAL A C 1
ATOM 671 O O . VAL A 1 92 ? -14.125 4.695 4.008 1 95.31 92 VAL A O 1
ATOM 674 N N . THR A 1 93 ? -13.219 6.707 3.85 1 96.25 93 THR A N 1
ATOM 675 C CA . THR A 1 93 ? -12.273 6.281 2.826 1 96.25 93 THR A CA 1
ATOM 676 C C . THR A 1 93 ? -10.906 5.996 3.441 1 96.25 93 THR A C 1
ATOM 678 O O . THR A 1 93 ? -10.227 6.91 3.904 1 96.25 93 THR A O 1
ATOM 681 N N . ALA A 1 94 ? -10.609 4.711 3.498 1 96.56 94 ALA A N 1
ATOM 682 C CA . ALA A 1 94 ? -9.297 4.312 3.994 1 96.56 94 ALA A CA 1
ATOM 683 C C . ALA A 1 94 ? -8.195 4.691 3.006 1 96.56 94 ALA A C 1
ATOM 685 O O . ALA A 1 94 ? -8.367 4.543 1.793 1 96.56 94 ALA A O 1
ATOM 686 N N . LEU A 1 95 ? -7.145 5.195 3.523 1 98.12 95 LEU A N 1
ATOM 687 C CA . LEU A 1 95 ? -5.984 5.441 2.67 1 98.12 95 LEU A CA 1
ATOM 688 C C . LEU A 1 95 ? -5.285 4.133 2.316 1 98.12 95 LEU A C 1
ATOM 690 O O . LEU A 1 95 ? -5.172 3.236 3.154 1 98.12 95 LEU A O 1
ATOM 694 N N . PRO A 1 96 ? -4.832 4.051 1.034 1 98.12 96 PRO A N 1
ATOM 695 C CA . PRO A 1 96 ? -4.059 2.848 0.724 1 98.12 96 PRO A CA 1
ATOM 696 C C . PRO A 1 96 ? -2.854 2.67 1.643 1 98.12 96 PRO A C 1
ATOM 698 O O . PRO A 1 96 ? -2.09 3.615 1.858 1 98.12 96 PRO A O 1
ATOM 701 N N . PRO A 1 97 ? -2.668 1.433 2.102 1 98.38 97 PRO A N 1
ATOM 702 C CA . PRO A 1 97 ? -1.55 1.219 3.021 1 98.38 97 PRO A CA 1
ATOM 703 C C . PRO A 1 97 ? -0.206 1.631 2.424 1 98.38 97 PRO A C 1
ATOM 705 O O . PRO A 1 97 ? 0.713 2.002 3.16 1 98.38 97 PRO A O 1
ATOM 708 N N . SER A 1 98 ? -0.138 1.613 1.107 1 98.5 98 SER A N 1
ATOM 709 C CA . SER A 1 98 ? 1.088 2.023 0.43 1 98.5 98 SER A CA 1
ATOM 710 C C . SER A 1 98 ? 1.416 3.484 0.718 1 98.5 98 SER A C 1
ATOM 712 O O . SER A 1 98 ? 2.547 3.926 0.501 1 98.5 98 SER A O 1
ATOM 714 N N . SER A 1 99 ? 0.442 4.25 1.225 1 98.5 99 SER A N 1
ATOM 715 C CA . SER A 1 99 ? 0.636 5.691 1.363 1 98.5 99 SER A CA 1
ATOM 716 C C . SER A 1 99 ? 0.861 6.078 2.82 1 98.5 99 SER A C 1
ATOM 718 O O . SER A 1 99 ? 1.079 7.254 3.127 1 98.5 99 SER A O 1
ATOM 720 N N . HIS A 1 100 ? 0.807 5.105 3.746 1 98.69 100 HIS A N 1
ATOM 721 C CA . HIS A 1 100 ? 0.937 5.438 5.16 1 98.69 100 HIS A CA 1
ATOM 722 C C . HIS A 1 100 ? 2.252 6.16 5.441 1 98.69 100 HIS A C 1
ATOM 724 O O . HIS A 1 100 ? 3.311 5.727 4.984 1 98.69 100 HIS A O 1
ATOM 730 N N . HIS A 1 101 ? 2.15 7.27 6.188 1 98.88 101 HIS A N 1
ATOM 731 C CA . HIS A 1 101 ? 3.303 8.117 6.473 1 98.88 101 HIS A CA 1
ATOM 732 C C . HIS A 1 101 ? 3.051 9 7.688 1 98.88 101 HIS A C 1
ATOM 734 O O . HIS A 1 101 ? 1.911 9.125 8.148 1 98.88 101 HIS A O 1
ATOM 740 N N . MET A 1 102 ? 4.078 9.5 8.172 1 98.81 102 MET A N 1
ATOM 741 C CA . MET A 1 102 ? 4 10.625 9.102 1 98.81 102 MET A CA 1
ATOM 742 C C . MET A 1 102 ? 4.543 11.898 8.453 1 98.81 102 MET A C 1
ATOM 744 O O . MET A 1 102 ? 5.66 11.906 7.941 1 98.81 102 MET A O 1
ATOM 748 N N . THR A 1 103 ? 3.756 12.922 8.508 1 98.75 103 THR A N 1
ATOM 749 C CA . THR A 1 103 ? 4.215 14.219 8.008 1 98.75 103 THR A CA 1
ATOM 750 C C . THR A 1 103 ? 5.164 14.875 9.008 1 98.75 103 THR A C 1
ATOM 752 O O . THR A 1 103 ? 4.863 14.953 10.195 1 98.75 103 THR A O 1
ATOM 755 N N . ILE A 1 104 ? 6.273 15.258 8.508 1 98.75 104 ILE A N 1
ATOM 756 C CA . ILE A 1 104 ? 7.23 16.031 9.281 1 98.75 104 ILE A CA 1
ATOM 757 C C . ILE A 1 104 ? 6.902 17.516 9.172 1 98.75 104 ILE A C 1
ATOM 759 O O . ILE A 1 104 ? 6.879 18.234 10.172 1 98.75 104 ILE A O 1
ATOM 763 N N . PHE A 1 105 ? 6.648 17.891 7.965 1 98.75 105 PHE A N 1
ATOM 764 C CA . PHE A 1 105 ? 6.375 19.297 7.668 1 98.75 105 PHE A CA 1
ATOM 765 C C . PHE A 1 105 ? 5.5 19.422 6.426 1 98.75 105 PHE A C 1
ATOM 767 O O . PHE A 1 105 ? 5.832 18.891 5.367 1 98.75 105 PHE A O 1
ATOM 774 N N . GLY A 1 106 ? 4.363 20.094 6.582 1 98.12 106 GLY A N 1
ATOM 775 C CA . GLY A 1 106 ? 3.508 20.344 5.438 1 98.12 106 GLY A CA 1
ATOM 776 C C . GLY A 1 106 ? 4.059 21.406 4.504 1 98.12 106 GLY A C 1
ATOM 777 O O . GLY A 1 106 ? 4.453 22.484 4.949 1 98.12 106 GLY A O 1
ATOM 778 N N . GLY A 1 107 ? 4.113 21.094 3.275 1 98.38 107 GLY A N 1
ATOM 779 C CA . GLY A 1 107 ? 4.504 22.078 2.273 1 98.38 107 GLY A CA 1
ATOM 780 C C . GLY A 1 107 ? 3.336 22.891 1.747 1 98.38 107 GLY A C 1
ATOM 781 O O . GLY A 1 107 ? 2.455 23.281 2.512 1 98.38 107 GLY A O 1
ATOM 782 N N . ALA A 1 108 ? 3.457 23.219 0.454 1 98.62 108 ALA A N 1
ATOM 783 C CA . ALA A 1 108 ? 2.406 23.969 -0.218 1 98.62 108 ALA A CA 1
ATOM 784 C C . ALA A 1 108 ? 1.418 23.047 -0.917 1 98.62 108 ALA A C 1
ATOM 786 O O . ALA A 1 108 ? 1.796 21.969 -1.395 1 98.62 108 ALA A O 1
ATOM 787 N N . ASN A 1 109 ? 0.198 23.438 -0.952 1 97.88 109 ASN A N 1
ATOM 788 C CA . ASN A 1 109 ? -0.78 22.688 -1.741 1 97.88 109 ASN A CA 1
ATOM 789 C C . ASN A 1 109 ? -1.744 23.625 -2.463 1 97.88 109 ASN A C 1
ATOM 791 O O . ASN A 1 109 ? -1.888 24.797 -2.084 1 97.88 109 ASN A O 1
ATOM 795 N N . ASP A 1 110 ? -2.389 23.156 -3.443 1 97.31 110 ASP A N 1
ATOM 796 C CA . ASP A 1 110 ? -3.172 23.953 -4.387 1 97.31 110 ASP A CA 1
ATOM 797 C C . ASP A 1 110 ? -4.52 24.344 -3.785 1 97.31 110 ASP A C 1
ATOM 799 O O . ASP A 1 110 ? -5.184 25.25 -4.289 1 97.31 110 ASP A O 1
ATOM 803 N N . GLN A 1 111 ? -4.93 23.766 -2.717 1 95 111 GLN A N 1
ATOM 804 C CA . GLN A 1 111 ? -6.227 24.047 -2.109 1 95 111 GLN A CA 1
ATOM 805 C C . GLN A 1 111 ? -6.109 25.156 -1.054 1 95 111 GLN A C 1
ATOM 807 O O . GLN A 1 111 ? -7.09 25.828 -0.757 1 95 111 GLN A O 1
ATOM 812 N N . ASP A 1 112 ? -4.934 25.234 -0.512 1 94.25 112 ASP A N 1
ATOM 813 C CA . ASP A 1 112 ? -4.719 26.172 0.579 1 94.25 112 ASP A CA 1
ATOM 814 C C . ASP A 1 112 ? -3.617 27.172 0.228 1 94.25 112 ASP A C 1
ATOM 816 O O . ASP A 1 112 ? -2.639 27.312 0.965 1 94.25 112 ASP A O 1
ATOM 820 N N . ARG A 1 113 ? -3.922 27.969 -0.788 1 96.25 113 ARG A N 1
ATOM 821 C CA . ARG A 1 113 ? -2.99 29.016 -1.172 1 96.25 113 ARG A CA 1
ATOM 822 C C . ARG A 1 113 ? -3.201 30.266 -0.324 1 96.25 113 ARG A C 1
ATOM 824 O O . ARG A 1 113 ? -3.783 31.25 -0.792 1 96.25 113 ARG A O 1
ATOM 831 N N . LYS A 1 114 ? -2.705 30.25 0.81 1 95.88 114 LYS A N 1
ATOM 832 C CA . LYS A 1 114 ? -2.867 31.391 1.7 1 95.88 114 LYS A CA 1
ATOM 833 C C . LYS A 1 114 ? -1.615 31.609 2.547 1 95.88 114 LYS A C 1
ATOM 835 O O . LYS A 1 114 ? -0.804 30.703 2.713 1 95.88 114 LYS A O 1
ATOM 840 N N . PRO A 1 115 ? -1.563 32.781 3.016 1 94.75 115 PRO A N 1
ATOM 841 C CA . PRO A 1 115 ? -0.419 33.062 3.889 1 94.75 115 PRO A CA 1
ATOM 842 C C . PRO A 1 115 ? -0.311 32.062 5.047 1 94.75 115 PRO A C 1
ATOM 844 O O . PRO A 1 115 ? -1.325 31.688 5.645 1 94.75 115 PRO A O 1
ATOM 847 N N . GLY A 1 116 ? 0.901 31.609 5.277 1 96.5 116 GLY A N 1
ATOM 848 C CA . GLY A 1 116 ? 1.144 30.641 6.328 1 96.5 116 GLY A CA 1
ATOM 849 C C . GLY A 1 116 ? 1.178 29.203 5.82 1 96.5 116 GLY A C 1
ATOM 850 O O . GLY A 1 116 ? 1.849 28.344 6.402 1 96.5 116 GLY A O 1
ATOM 851 N N . LEU A 1 117 ? 0.446 28.953 4.766 1 97.5 117 LEU A N 1
ATOM 852 C CA . LEU A 1 117 ? 0.382 27.609 4.211 1 97.5 117 LEU A CA 1
ATOM 853 C C . LEU A 1 117 ? 0.999 27.562 2.816 1 97.5 117 LEU A C 1
ATOM 855 O O . LEU A 1 117 ? 0.933 26.531 2.137 1 97.5 117 LEU A O 1
ATOM 859 N N . TRP A 1 118 ? 1.497 28.688 2.41 1 98.44 118 TRP A N 1
ATOM 860 C CA . TRP A 1 118 ? 2.207 28.922 1.158 1 98.44 118 TRP A CA 1
ATOM 861 C C . TRP A 1 118 ? 3.502 29.703 1.406 1 98.44 118 TRP A C 1
ATOM 863 O O . TRP A 1 118 ? 3.582 30.5 2.33 1 98.44 118 TRP A O 1
ATOM 873 N N . PRO A 1 119 ? 4.582 29.375 0.575 1 98.56 119 PRO A N 1
ATOM 874 C CA . PRO A 1 119 ? 5.805 30.156 0.786 1 98.56 119 PRO A CA 1
ATOM 875 C C . PRO A 1 119 ? 5.566 31.672 0.728 1 98.56 119 PRO A C 1
ATOM 877 O O . PRO A 1 119 ? 5.012 32.156 -0.253 1 98.56 119 PRO A O 1
ATOM 880 N N . ALA A 1 120 ? 6.055 32.344 1.7 1 98.44 120 ALA A N 1
ATOM 881 C CA . ALA A 1 120 ? 5.762 33.781 1.868 1 98.44 120 ALA A CA 1
ATOM 882 C C . ALA A 1 120 ? 6.406 34.594 0.757 1 98.44 120 ALA A C 1
ATOM 884 O O . ALA A 1 120 ? 5.934 35.688 0.436 1 98.44 120 ALA A O 1
ATOM 885 N N . ASP A 1 121 ? 7.445 34.094 0.218 1 98.38 121 ASP A N 1
ATOM 886 C CA . ASP A 1 121 ? 8.227 34.875 -0.744 1 98.38 121 ASP A CA 1
ATOM 887 C C . ASP A 1 121 ? 7.844 34.5 -2.178 1 98.38 121 ASP A C 1
ATOM 889 O O . ASP A 1 121 ? 8.5 34.938 -3.129 1 98.38 121 ASP A O 1
ATOM 893 N N . LEU A 1 122 ? 6.84 33.656 -2.334 1 98.38 122 LEU A N 1
ATOM 894 C CA . LEU A 1 122 ? 6.379 33.281 -3.668 1 98.38 122 LEU A CA 1
ATOM 895 C C . LEU A 1 122 ? 4.957 33.781 -3.908 1 98.38 122 LEU A C 1
ATOM 897 O O . LEU A 1 122 ? 4.145 33.812 -2.982 1 98.38 122 LEU A O 1
ATOM 901 N N . PRO A 1 123 ? 4.621 34.125 -5.191 1 98.12 123 PRO A N 1
ATOM 902 C CA . PRO A 1 123 ? 3.248 34.531 -5.496 1 98.12 123 PRO A CA 1
ATOM 903 C C . PRO A 1 123 ? 2.232 33.438 -5.238 1 98.12 123 PRO A C 1
ATOM 905 O O . PRO A 1 123 ? 2.5 32.25 -5.531 1 98.12 123 PRO A O 1
ATOM 908 N N . LEU A 1 124 ? 1.096 33.75 -4.777 1 97.62 124 LEU A N 1
ATOM 909 C CA . LEU A 1 124 ? 0.061 32.781 -4.445 1 97.62 124 LEU A CA 1
ATOM 910 C C . LEU A 1 124 ? -0.487 32.125 -5.707 1 97.62 124 LEU A C 1
ATOM 912 O O . LEU A 1 124 ? -1.084 31.047 -5.641 1 97.62 124 LEU A O 1
ATOM 916 N N . ASP A 1 125 ? -0.367 32.75 -6.84 1 97.25 125 ASP A N 1
ATOM 917 C CA . ASP A 1 125 ? -0.925 32.188 -8.07 1 97.25 125 ASP A CA 1
ATOM 918 C C . ASP A 1 125 ? 0.132 31.422 -8.859 1 97.25 125 ASP A C 1
ATOM 920 O O . ASP A 1 125 ? -0.104 31.031 -10.008 1 97.25 125 ASP A O 1
ATOM 924 N N . LEU A 1 126 ? 1.337 31.266 -8.219 1 98.12 126 LEU A N 1
ATOM 925 C CA . LEU A 1 126 ? 2.367 30.469 -8.875 1 98.12 126 LEU A CA 1
ATOM 926 C C . LEU A 1 126 ? 1.853 29.062 -9.172 1 98.12 126 LEU A C 1
ATOM 928 O O . LEU A 1 126 ? 1.244 28.422 -8.312 1 98.12 126 LEU A O 1
ATOM 932 N N . PRO A 1 127 ? 2.033 28.625 -10.453 1 98.31 127 PRO A N 1
ATOM 933 C CA . PRO A 1 127 ? 1.609 27.25 -10.75 1 98.31 127 PRO A CA 1
ATOM 934 C C . PRO A 1 127 ? 2.244 26.234 -9.812 1 98.31 127 PRO A C 1
ATOM 936 O O . PRO A 1 127 ? 3.418 26.359 -9.453 1 98.31 127 PRO A O 1
ATOM 939 N N . MET A 1 128 ? 1.52 25.266 -9.414 1 98.25 128 MET A N 1
ATOM 940 C CA . MET A 1 128 ? 1.958 24.281 -8.43 1 98.25 128 MET A CA 1
ATOM 941 C C . MET A 1 128 ? 3.254 23.609 -8.875 1 98.25 128 MET A C 1
ATOM 943 O O . MET A 1 128 ? 4.145 23.375 -8.055 1 98.25 128 MET A O 1
ATOM 947 N N . ALA A 1 129 ? 3.342 23.266 -10.148 1 98.19 129 ALA A N 1
ATOM 948 C CA . ALA A 1 129 ? 4.543 22.625 -10.672 1 98.19 129 ALA A CA 1
ATOM 949 C C . ALA A 1 129 ? 5.781 23.484 -10.43 1 98.19 129 ALA A C 1
ATOM 951 O O . ALA A 1 129 ? 6.848 22.969 -10.086 1 98.19 129 ALA A O 1
ATOM 952 N N . ASP A 1 130 ? 5.645 24.75 -10.594 1 98.69 130 ASP A N 1
ATOM 953 C CA . ASP A 1 130 ? 6.75 25.688 -10.352 1 98.69 130 ASP A CA 1
ATOM 954 C C . ASP A 1 130 ? 7.074 25.766 -8.867 1 98.69 130 ASP A C 1
ATOM 956 O O . ASP A 1 130 ? 8.242 25.812 -8.484 1 98.69 130 ASP A O 1
ATOM 960 N N . CYS A 1 131 ? 6.051 25.828 -8.102 1 98.75 131 CYS A N 1
ATOM 961 C CA . CYS A 1 131 ? 6.254 25.844 -6.656 1 98.75 131 CYS A CA 1
ATOM 962 C C . CYS A 1 131 ? 7.004 24.594 -6.203 1 98.75 131 CYS A C 1
ATOM 964 O O . CYS A 1 131 ? 7.961 24.688 -5.434 1 98.75 131 CYS A O 1
ATOM 966 N N . ASP A 1 132 ? 6.59 23.422 -6.703 1 98.81 132 ASP A N 1
ATOM 967 C CA . ASP A 1 132 ? 7.254 22.156 -6.387 1 98.81 132 ASP A CA 1
ATOM 968 C C . ASP A 1 132 ? 8.742 22.219 -6.734 1 98.81 132 ASP A C 1
ATOM 970 O O . ASP A 1 132 ? 9.586 21.812 -5.941 1 98.81 132 ASP A O 1
ATOM 974 N N . ARG A 1 133 ? 9 22.734 -7.898 1 98.69 133 ARG A N 1
ATOM 975 C CA . ARG A 1 133 ? 10.375 22.812 -8.375 1 98.69 133 ARG A CA 1
ATOM 976 C C . ARG A 1 133 ? 11.211 23.719 -7.469 1 98.69 133 ARG A C 1
ATOM 978 O O . ARG A 1 133 ? 12.312 23.344 -7.062 1 98.69 133 ARG A O 1
ATOM 985 N N . LEU A 1 134 ? 10.711 24.828 -7.16 1 98.81 134 LEU A N 1
ATOM 986 C CA . LEU A 1 134 ? 11.445 25.812 -6.367 1 98.81 134 LEU A CA 1
ATOM 987 C C . LEU A 1 134 ? 11.688 25.281 -4.953 1 98.81 134 LEU A C 1
ATOM 989 O O . LEU A 1 134 ? 12.812 25.375 -4.445 1 98.81 134 LEU A O 1
ATOM 993 N N . LEU A 1 135 ? 10.695 24.75 -4.32 1 98.88 135 LEU A N 1
ATOM 994 C CA . LEU A 1 135 ? 10.867 24.188 -2.982 1 98.88 135 LEU A CA 1
ATOM 995 C C . LEU A 1 135 ? 11.812 23 -3.008 1 98.88 135 LEU A C 1
ATOM 997 O O . LEU A 1 135 ? 12.602 22.797 -2.082 1 98.88 135 LEU A O 1
ATOM 1001 N N . GLY A 1 136 ? 11.688 22.188 -4.043 1 98.88 136 GLY A N 1
ATOM 1002 C CA . GLY A 1 136 ? 12.633 21.109 -4.211 1 98.88 136 GLY A CA 1
ATOM 1003 C C . GLY A 1 136 ? 14.078 21.578 -4.273 1 98.88 136 GLY A C 1
ATOM 1004 O O . GLY A 1 136 ? 14.961 20.969 -3.662 1 98.88 136 GLY A O 1
ATOM 1005 N N . GLU A 1 137 ? 14.305 22.656 -4.984 1 98.69 137 GLU A N 1
ATOM 1006 C CA . GLU A 1 137 ? 15.656 23.203 -5.102 1 98.69 137 GLU A CA 1
ATOM 1007 C C . GLU A 1 137 ? 16.172 23.688 -3.748 1 98.69 137 GLU A C 1
ATOM 1009 O O . GLU A 1 137 ? 17.344 23.453 -3.414 1 98.69 137 GLU A O 1
ATOM 1014 N N . ARG A 1 138 ? 15.32 24.297 -3.002 1 98.69 138 ARG A N 1
ATOM 1015 C CA . ARG A 1 138 ? 15.695 24.719 -1.659 1 98.69 138 ARG A CA 1
ATOM 1016 C C . ARG A 1 138 ? 16.078 23.531 -0.792 1 98.69 138 ARG A C 1
ATOM 1018 O O . ARG A 1 138 ? 17.062 23.578 -0.055 1 98.69 138 ARG A O 1
ATOM 1025 N N . LEU A 1 139 ? 15.32 22.484 -0.962 1 98.81 139 LEU A N 1
ATOM 1026 C CA . LEU A 1 139 ? 15.508 21.328 -0.099 1 98.81 139 LEU A CA 1
ATOM 1027 C C . LEU A 1 139 ? 16.719 20.516 -0.533 1 98.81 139 LEU A C 1
ATOM 1029 O O . LEU A 1 139 ? 17.281 19.75 0.264 1 98.81 139 LEU A O 1
ATOM 1033 N N . LYS A 1 140 ? 17.094 20.578 -1.762 1 98.38 140 LYS A N 1
ATOM 1034 C CA . LYS A 1 140 ? 18.328 19.938 -2.197 1 98.38 140 LYS A CA 1
ATOM 1035 C C . LYS A 1 140 ? 19.531 20.531 -1.497 1 98.38 140 LYS A C 1
ATOM 1037 O O . LYS A 1 140 ? 20.531 19.844 -1.27 1 98.38 140 LYS A O 1
ATOM 1042 N N . ALA A 1 141 ? 19.391 21.766 -1.151 1 97.25 141 ALA A N 1
ATOM 1043 C CA . ALA A 1 141 ? 20.484 22.453 -0.471 1 97.25 141 ALA A CA 1
ATOM 1044 C C . ALA A 1 141 ? 20.375 22.312 1.043 1 97.25 141 ALA A C 1
ATOM 1046 O O . ALA A 1 141 ? 21.297 22.656 1.78 1 97.25 141 ALA A O 1
ATOM 1047 N N . PHE A 1 142 ? 19.266 21.812 1.458 1 98 142 PHE A N 1
ATOM 1048 C CA . PHE A 1 142 ? 18.984 21.641 2.879 1 98 142 PHE A CA 1
ATOM 1049 C C . PHE A 1 142 ? 19.828 20.5 3.457 1 98 142 PHE A C 1
ATOM 1051 O O . PHE A 1 142 ? 19.938 19.438 2.854 1 98 142 PHE A O 1
ATOM 1058 N N . ARG A 1 143 ? 20.438 20.766 4.574 1 96.62 143 ARG A N 1
ATOM 1059 C CA . ARG A 1 143 ? 21.156 19.719 5.301 1 96.62 143 ARG A CA 1
ATOM 1060 C C . ARG A 1 143 ? 20.328 19.188 6.465 1 96.62 143 ARG A C 1
ATOM 1062 O O . ARG A 1 143 ? 19.969 19.938 7.371 1 96.62 143 ARG A O 1
ATOM 1069 N N . LEU A 1 144 ? 20.031 17.953 6.441 1 96.19 144 LEU A N 1
ATOM 1070 C CA . LEU A 1 144 ? 19.172 17.375 7.465 1 96.19 144 LEU A CA 1
ATOM 1071 C C . LEU A 1 144 ? 19.766 17.547 8.852 1 96.19 144 LEU A C 1
ATOM 1073 O O . LEU A 1 144 ? 19.094 17.984 9.781 1 96.19 144 LEU A O 1
ATOM 1077 N N . ASP A 1 145 ? 21.109 17.234 9.031 1 91.62 145 ASP A N 1
ATOM 1078 C CA . ASP A 1 145 ? 21.812 17.391 10.297 1 91.62 145 ASP A CA 1
ATOM 1079 C C . ASP A 1 145 ? 20.969 16.859 11.461 1 91.62 145 ASP A C 1
ATOM 1081 O O . ASP A 1 145 ? 20.766 17.562 12.453 1 91.62 145 ASP A O 1
ATOM 1085 N N . CYS A 1 146 ? 20.312 15.82 11.32 1 89.88 146 CYS A N 1
ATOM 1086 C CA . CYS A 1 146 ? 19.438 15.141 12.266 1 89.88 146 CYS A CA 1
ATOM 1087 C C . CYS A 1 146 ? 19.75 13.648 12.328 1 89.88 146 CYS A C 1
ATOM 1089 O O . CYS A 1 146 ? 19.828 12.984 11.297 1 89.88 146 CYS A O 1
ATOM 1091 N N . ASP A 1 147 ? 20.062 13.172 13.555 1 94.88 147 ASP A N 1
ATOM 1092 C CA . ASP A 1 147 ? 20.344 11.75 13.703 1 94.88 147 ASP A CA 1
ATOM 1093 C C . ASP A 1 147 ? 19.125 10.906 13.352 1 94.88 147 ASP A C 1
ATOM 1095 O O . ASP A 1 147 ? 18 11.234 13.727 1 94.88 147 ASP A O 1
ATOM 1099 N N . LEU A 1 148 ? 19.422 9.898 12.688 1 96.31 148 LEU A N 1
ATOM 1100 C CA . LEU A 1 148 ? 18.391 8.945 12.312 1 96.31 148 LEU A CA 1
ATOM 1101 C C . LEU A 1 148 ? 18.578 7.617 13.039 1 96.31 148 LEU A C 1
ATOM 1103 O O . LEU A 1 148 ? 19.688 7.289 13.461 1 96.31 148 LEU A O 1
ATOM 1107 N N . PRO A 1 149 ? 17.516 6.82 13.203 1 97.25 149 PRO A N 1
ATOM 1108 C CA . PRO A 1 149 ? 16.141 7.082 12.781 1 97.25 149 PRO A CA 1
ATOM 1109 C C . PRO A 1 149 ? 15.422 8.086 13.68 1 97.25 149 PRO A C 1
ATOM 1111 O O . PRO A 1 149 ? 15.906 8.391 14.773 1 97.25 149 PRO A O 1
ATOM 1114 N N . LEU A 1 150 ? 14.312 8.672 13.164 1 98.25 150 LEU A N 1
ATOM 1115 C CA . LEU A 1 150 ? 13.375 9.367 14.039 1 98.25 150 LEU A CA 1
ATOM 1116 C C . LEU A 1 150 ? 12.586 8.383 14.891 1 98.25 150 LEU A C 1
ATOM 1118 O O . LEU A 1 150 ? 12.164 7.332 14.398 1 98.25 150 LEU A O 1
ATOM 1122 N N . ARG A 1 151 ? 12.445 8.719 16.125 1 98.56 151 ARG A N 1
ATOM 1123 C CA . ARG A 1 151 ? 11.867 7.77 17.062 1 98.56 151 ARG A CA 1
ATOM 1124 C C . ARG A 1 151 ? 10.602 8.336 17.703 1 98.56 151 ARG A C 1
ATOM 1126 O O . ARG A 1 151 ? 10.656 9.32 18.438 1 98.56 151 ARG A O 1
ATOM 1133 N N . MET A 1 152 ? 9.5 7.645 17.438 1 98.81 152 MET A N 1
ATOM 1134 C CA . MET A 1 152 ? 8.188 8.094 17.906 1 98.81 152 MET A CA 1
ATOM 1135 C C . MET A 1 152 ? 7.52 7.02 18.75 1 98.81 152 MET A C 1
ATOM 1137 O O . MET A 1 152 ? 7.977 5.875 18.797 1 98.81 152 MET A O 1
ATOM 1141 N N . ARG A 1 153 ? 6.453 7.418 19.391 1 98.81 153 ARG A N 1
ATOM 1142 C CA . ARG A 1 153 ? 5.578 6.488 20.094 1 98.81 153 ARG A CA 1
ATOM 1143 C C . ARG A 1 153 ? 4.113 6.891 19.938 1 98.81 153 ARG A C 1
ATOM 1145 O O . ARG A 1 153 ? 3.811 8.047 19.641 1 98.81 153 ARG A O 1
ATOM 1152 N N . VAL A 1 154 ? 3.25 5.961 20.156 1 98.75 154 VAL A N 1
ATOM 1153 C CA . VAL A 1 154 ? 1.819 6.211 20 1 98.75 154 VAL A CA 1
ATOM 1154 C C . VAL A 1 154 ? 1.342 7.133 21.125 1 98.75 154 VAL A C 1
ATOM 1156 O O . VAL A 1 154 ? 1.71 6.949 22.281 1 98.75 154 VAL A O 1
ATOM 1159 N N . ASN A 1 155 ? 0.619 8.18 20.75 1 98.56 155 ASN A N 1
ATOM 1160 C CA . ASN A 1 155 ? -0.091 8.984 21.734 1 98.56 155 ASN A CA 1
ATOM 1161 C C . ASN A 1 155 ? -1.352 8.281 22.234 1 98.56 155 ASN A C 1
ATOM 1163 O O . ASN A 1 155 ? -2.334 8.172 21.5 1 98.56 155 ASN A O 1
ATOM 1167 N N . LEU A 1 156 ? -1.406 7.895 23.438 1 97.62 156 LEU A N 1
ATOM 1168 C CA . LEU A 1 156 ? -2.502 7.086 23.953 1 97.62 156 LEU A CA 1
ATOM 1169 C C . LEU A 1 156 ? -3.605 7.969 24.531 1 97.62 156 LEU A C 1
ATOM 1171 O O . LEU A 1 156 ? -4.664 7.473 24.922 1 97.62 156 LEU A O 1
ATOM 1175 N N . ALA A 1 157 ? -3.367 9.305 24.453 1 95.75 157 ALA A N 1
ATOM 1176 C CA . ALA A 1 157 ? -4.414 10.211 24.906 1 95.75 157 ALA A CA 1
ATOM 1177 C C . ALA A 1 157 ? -5.637 10.141 24 1 95.75 157 ALA A C 1
ATOM 1179 O O . ALA A 1 157 ? -5.508 10.023 22.781 1 95.75 157 ALA A O 1
ATOM 1180 N N . GLU A 1 158 ? -6.742 10.227 24.562 1 92.12 158 GLU A N 1
ATOM 1181 C CA . GLU A 1 158 ? -7.977 10.211 23.781 1 92.12 158 GLU A CA 1
ATOM 1182 C C . GLU A 1 158 ? -8.078 11.438 22.875 1 92.12 158 GLU A C 1
ATOM 1184 O O . GLU A 1 158 ? -7.887 12.562 23.344 1 92.12 158 GLU A O 1
ATOM 1189 N N . PRO A 1 159 ? -8.352 11.133 21.672 1 90.25 159 PRO A N 1
ATOM 1190 C CA . PRO A 1 159 ? -8.547 12.305 20.812 1 90.25 159 PRO A CA 1
ATOM 1191 C C . PRO A 1 159 ? -9.773 13.125 21.203 1 90.25 159 PRO A C 1
ATOM 1193 O O . PRO A 1 159 ? -10.734 12.586 21.75 1 90.25 159 PRO A O 1
ATOM 1196 N N . ALA A 1 160 ? -9.68 14.383 20.828 1 87 160 ALA A N 1
ATOM 1197 C CA . ALA A 1 160 ? -10.82 15.266 21.078 1 87 160 ALA A CA 1
ATOM 1198 C C . ALA A 1 160 ? -12.055 14.805 20.297 1 87 160 ALA A C 1
ATOM 1200 O O . ALA A 1 160 ? -11.938 14.211 19.219 1 87 160 ALA A O 1
ATOM 1201 N N . ALA A 1 161 ? -13.156 15.109 20.812 1 80.44 161 ALA A N 1
ATOM 1202 C CA . ALA A 1 161 ? -14.422 14.719 20.203 1 80.44 161 ALA A CA 1
ATOM 1203 C C . ALA A 1 161 ? -14.547 15.289 18.797 1 80.44 161 ALA A C 1
ATOM 1205 O O . ALA A 1 161 ? -15.188 14.688 17.922 1 80.44 161 ALA A O 1
ATOM 1206 N N . SER A 1 162 ? -13.844 16.344 18.641 1 80.31 162 SER A N 1
ATOM 1207 C CA . SER A 1 162 ? -13.961 17.031 17.359 1 80.31 162 SER A CA 1
ATOM 1208 C C . SER A 1 162 ? -12.984 16.469 16.328 1 80.31 162 SER A C 1
ATOM 1210 O O . SER A 1 162 ? -13.078 16.781 15.141 1 80.31 162 SER A O 1
ATOM 1212 N N . GLU A 1 163 ? -12.094 15.625 16.797 1 81 163 GLU A N 1
ATOM 1213 C CA . GLU A 1 163 ? -11.133 15.039 15.867 1 81 163 GLU A CA 1
ATOM 1214 C C . GLU A 1 163 ? -11.766 13.93 15.039 1 81 163 GLU A C 1
ATOM 1216 O O . GLU A 1 163 ? -12.258 12.938 15.586 1 81 163 GLU A O 1
ATOM 1221 N N . ARG A 1 164 ? -11.711 14.125 13.758 1 72.38 164 ARG A N 1
ATOM 1222 C CA . ARG A 1 164 ? -12.562 13.234 12.977 1 72.38 164 ARG A CA 1
ATOM 1223 C C . ARG A 1 164 ? -11.734 12.391 12.016 1 72.38 164 ARG A C 1
ATOM 1225 O O . ARG A 1 164 ? -12.141 11.289 11.641 1 72.38 164 ARG A O 1
ATOM 1232 N N . PRO A 1 165 ? -10.586 12.859 11.531 1 74.94 165 PRO A N 1
ATOM 1233 C CA . PRO A 1 165 ? -9.859 11.867 10.734 1 74.94 165 PRO A CA 1
ATOM 1234 C C . PRO A 1 165 ? -9.461 10.633 11.547 1 74.94 165 PRO A C 1
ATOM 1236 O O . PRO A 1 165 ? -9.312 10.711 12.766 1 74.94 165 PRO A O 1
ATOM 1239 N N . LEU A 1 166 ? -9.523 9.539 10.797 1 92.56 166 LEU A N 1
ATOM 1240 C CA . LEU A 1 166 ? -8.977 8.32 11.391 1 92.56 166 LEU A CA 1
ATOM 1241 C C . LEU A 1 166 ? -7.457 8.375 11.43 1 92.56 166 LEU A C 1
ATOM 1243 O O . LEU A 1 166 ? -6.797 8.086 10.422 1 92.56 166 LEU A O 1
ATOM 1247 N N . THR A 1 167 ? -6.922 8.781 12.594 1 95.75 167 THR A N 1
ATOM 1248 C CA . THR A 1 167 ? -5.484 9.008 12.711 1 95.75 167 THR A CA 1
ATOM 1249 C C . THR A 1 167 ? -4.918 8.289 13.93 1 95.75 167 THR A C 1
ATOM 1251 O O . THR A 1 167 ? -5.609 8.133 14.938 1 95.75 167 THR A O 1
ATOM 1254 N N . ILE A 1 168 ? -3.76 7.859 13.773 1 97.88 168 ILE A N 1
ATOM 1255 C CA . ILE A 1 168 ? -2.932 7.469 14.906 1 97.88 168 ILE A CA 1
ATOM 1256 C C . ILE A 1 168 ? -1.976 8.602 15.266 1 97.88 168 ILE A C 1
ATOM 1258 O O . ILE A 1 168 ? -1.005 8.859 14.547 1 97.88 168 ILE A O 1
ATOM 1262 N N . ARG A 1 169 ? -2.184 9.234 16.391 1 98.19 169 ARG A N 1
ATOM 1263 C CA . ARG A 1 169 ? -1.322 10.328 16.844 1 98.19 169 ARG A CA 1
ATOM 1264 C C . ARG A 1 169 ? -0.02 9.789 17.422 1 98.19 169 ARG A C 1
ATOM 1266 O O . ARG A 1 169 ? -0.015 8.758 18.094 1 98.19 169 ARG A O 1
ATOM 1273 N N . LEU A 1 170 ? 0.99 10.523 17.156 1 98.75 170 LEU A N 1
ATOM 1274 C CA . LEU A 1 170 ? 2.311 10.109 17.625 1 98.75 170 LEU A CA 1
ATOM 1275 C C . LEU A 1 170 ? 2.973 11.219 18.438 1 98.75 170 LEU A C 1
ATOM 1277 O O . LEU A 1 170 ? 2.688 12.398 18.234 1 98.75 170 LEU A O 1
ATOM 1281 N N . LEU A 1 171 ? 3.838 10.773 19.312 1 98.69 171 LEU A N 1
ATOM 1282 C CA . LEU A 1 171 ? 4.711 11.648 20.094 1 98.69 171 LEU A CA 1
ATOM 1283 C C . LEU A 1 171 ? 6.172 11.242 19.922 1 98.69 171 LEU A C 1
ATOM 1285 O O . LEU A 1 171 ? 6.48 10.062 19.766 1 98.69 171 LEU A O 1
ATOM 1289 N N . PRO A 1 172 ? 7.027 12.266 19.938 1 98.62 172 PRO A N 1
ATOM 1290 C CA . PRO A 1 172 ? 8.43 11.875 20.094 1 98.62 172 PRO A CA 1
ATOM 1291 C C . PRO A 1 172 ? 8.672 10.992 21.312 1 98.62 172 PRO A C 1
ATOM 1293 O O . PRO A 1 172 ? 8.008 11.164 22.344 1 98.62 172 PRO A O 1
ATOM 1296 N N . VAL A 1 173 ? 9.648 10.094 21.266 1 98.62 173 VAL A N 1
ATOM 1297 C CA . VAL A 1 173 ? 9.828 9.07 22.297 1 98.62 173 VAL A CA 1
ATOM 1298 C C . VAL A 1 173 ? 10.266 9.719 23.609 1 98.62 173 VAL A C 1
ATOM 1300 O O . VAL A 1 173 ? 10.031 9.18 24.688 1 98.62 173 VAL A O 1
ATOM 1303 N N . ASP A 1 174 ? 10.977 10.875 23.5 1 98.31 174 ASP A N 1
ATOM 1304 C CA . ASP A 1 174 ? 11.453 11.594 24.672 1 98.31 174 ASP A CA 1
ATOM 1305 C C . ASP A 1 174 ? 11.719 13.062 24.344 1 98.31 174 ASP A C 1
ATOM 1307 O O . ASP A 1 174 ? 11.445 13.516 23.234 1 98.31 174 ASP A O 1
ATOM 1311 N N . ASP A 1 175 ? 12.234 13.797 25.297 1 98.12 175 ASP A N 1
ATOM 1312 C CA . ASP A 1 175 ? 12.453 15.234 25.156 1 98.12 175 ASP A CA 1
ATOM 1313 C C . ASP A 1 175 ? 13.531 15.531 24.109 1 98.12 175 ASP A C 1
ATOM 1315 O O . ASP A 1 175 ? 13.445 16.531 23.391 1 98.12 175 ASP A O 1
ATOM 1319 N N . ALA A 1 176 ? 14.531 14.688 24.109 1 98.06 176 ALA A N 1
ATOM 1320 C CA . ALA A 1 176 ? 15.602 14.891 23.141 1 98.06 176 ALA A CA 1
ATOM 1321 C C . ALA A 1 176 ? 15.07 14.773 21.703 1 98.06 176 ALA A C 1
ATOM 1323 O O . ALA A 1 176 ? 15.422 15.578 20.844 1 98.06 176 ALA A O 1
ATOM 1324 N N . GLU A 1 177 ? 14.227 13.773 21.5 1 98.44 177 GLU A N 1
ATOM 1325 C CA . GLU A 1 177 ? 13.609 13.594 20.188 1 98.44 177 GLU A CA 1
ATOM 1326 C C . GLU A 1 177 ? 12.664 14.75 19.859 1 98.44 177 GLU A C 1
ATOM 1328 O O . GLU A 1 177 ? 12.594 15.203 18.719 1 98.44 177 GLU A O 1
ATOM 1333 N N . GLN A 1 178 ? 11.961 15.242 20.828 1 98.06 178 GLN A N 1
ATOM 1334 C CA . GLN A 1 178 ? 11.102 16.406 20.641 1 98.06 178 GLN A CA 1
ATOM 1335 C C . GLN A 1 178 ? 11.914 17.625 20.203 1 98.06 178 GLN A C 1
ATOM 1337 O O . GLN A 1 178 ? 11.523 18.328 19.266 1 98.06 178 GLN A O 1
ATOM 1342 N N . ALA A 1 179 ? 12.945 17.859 20.859 1 97.75 179 ALA A N 1
ATOM 1343 C CA . ALA A 1 179 ? 13.805 18.984 20.516 1 97.75 179 ALA A CA 1
ATOM 1344 C C . ALA A 1 179 ? 14.359 18.844 19.094 1 97.75 179 ALA A C 1
ATOM 1346 O O . ALA A 1 179 ? 14.414 19.812 18.344 1 97.75 179 ALA A O 1
ATOM 1347 N N . LYS A 1 180 ? 14.734 17.609 18.812 1 97.94 180 LYS A N 1
ATOM 1348 C CA . LYS A 1 180 ? 15.258 17.281 17.5 1 97.94 180 LYS A CA 1
ATOM 1349 C C . LYS A 1 180 ? 14.234 17.609 16.406 1 97.94 180 LYS A C 1
ATOM 1351 O O . LYS A 1 180 ? 14.555 18.297 15.438 1 97.94 180 LYS A O 1
ATOM 1356 N N . LEU A 1 181 ? 13.055 17.234 16.594 1 98.31 181 LEU A N 1
ATOM 1357 C CA . LEU A 1 181 ? 12 17.438 15.594 1 98.31 181 LEU A CA 1
ATOM 1358 C C . LEU A 1 181 ? 11.578 18.906 15.539 1 98.31 181 LEU A C 1
ATOM 1360 O O . LEU A 1 181 ? 11.258 19.422 14.469 1 98.31 181 LEU A O 1
ATOM 1364 N N . THR A 1 182 ? 11.562 19.547 16.688 1 98 182 THR A N 1
ATOM 1365 C CA . THR A 1 182 ? 11.25 20.984 16.719 1 98 182 THR A CA 1
ATOM 1366 C C . THR A 1 182 ? 12.273 21.766 15.914 1 98 182 THR A C 1
ATOM 1368 O O . THR A 1 182 ? 11.906 22.625 15.102 1 98 182 THR A O 1
ATOM 1371 N N . ARG A 1 183 ? 13.531 21.438 16.109 1 97.94 183 ARG A N 1
ATOM 1372 C CA . ARG A 1 183 ? 14.594 22.109 15.375 1 97.94 183 ARG A CA 1
ATOM 1373 C C . ARG A 1 183 ? 14.477 21.828 13.875 1 97.94 183 ARG A C 1
ATOM 1375 O O . ARG A 1 183 ? 14.648 22.734 13.055 1 97.94 183 ARG A O 1
ATOM 1382 N N . LEU A 1 184 ? 14.219 20.578 13.578 1 98.38 184 LEU A N 1
ATOM 1383 C CA . LEU A 1 184 ? 14.062 20.203 12.18 1 98.38 184 LEU A CA 1
ATOM 1384 C C . LEU A 1 184 ? 12.922 20.984 11.531 1 98.38 184 LEU A C 1
ATOM 1386 O O . LEU A 1 184 ? 13.086 21.547 10.453 1 98.38 184 LEU A O 1
ATOM 1390 N N . ARG A 1 185 ? 11.797 21.109 12.188 1 98.62 185 ARG A N 1
ATOM 1391 C CA . ARG A 1 185 ? 10.641 21.812 11.641 1 98.62 185 ARG A CA 1
ATOM 1392 C C . ARG A 1 185 ? 10.906 23.312 11.523 1 98.62 185 ARG A C 1
ATOM 1394 O O . ARG A 1 185 ? 10.469 23.953 10.57 1 98.62 185 ARG A O 1
ATOM 1401 N N . GLU A 1 186 ? 11.609 23.812 12.5 1 98.31 186 GLU A N 1
ATOM 1402 C CA . GLU A 1 186 ? 11.977 25.219 12.43 1 98.31 186 GLU A CA 1
ATOM 1403 C C . GLU A 1 186 ? 12.852 25.5 11.211 1 98.31 186 GLU A C 1
ATOM 1405 O O . GLU A 1 186 ? 12.625 26.484 10.492 1 98.31 186 GLU A O 1
ATOM 1410 N N . ARG A 1 187 ? 13.789 24.656 11 1 98.56 187 ARG A N 1
ATOM 1411 C CA . ARG A 1 187 ? 14.695 24.844 9.867 1 98.56 187 ARG A CA 1
ATOM 1412 C C . ARG A 1 187 ? 13.969 24.641 8.547 1 98.56 187 ARG A C 1
ATOM 1414 O O . ARG A 1 187 ? 14.234 25.359 7.574 1 98.56 187 ARG A O 1
ATOM 1421 N N . LEU A 1 188 ? 13.047 23.734 8.484 1 98.75 188 LEU A N 1
ATOM 1422 C CA . LEU A 1 188 ? 12.242 23.547 7.285 1 98.75 188 LEU A CA 1
ATOM 1423 C C . LEU A 1 188 ? 11.328 24.75 7.043 1 98.75 188 LEU A C 1
ATOM 1425 O O . LEU A 1 188 ? 11.148 25.172 5.898 1 98.75 188 LEU A O 1
ATOM 1429 N N . SER A 1 189 ? 10.781 25.234 8.109 1 98.75 189 SER A N 1
ATOM 1430 C CA . SER A 1 189 ? 9.953 26.438 8.016 1 98.75 189 SER A CA 1
ATOM 1431 C C . SER A 1 189 ? 10.727 27.594 7.398 1 98.75 189 SER A C 1
ATOM 1433 O O . SER A 1 189 ? 10.234 28.266 6.492 1 98.75 189 SER A O 1
ATOM 1435 N N . GLN A 1 190 ? 11.906 27.797 7.852 1 98.5 190 GLN A N 1
ATOM 1436 C CA . GLN A 1 190 ? 12.75 28.859 7.328 1 98.5 190 GLN A CA 1
ATOM 1437 C C . GLN A 1 190 ? 13.133 28.594 5.875 1 98.5 190 GLN A C 1
ATOM 1439 O O . GLN A 1 190 ? 13.039 29.484 5.031 1 98.5 190 GLN A O 1
ATOM 1444 N N . THR A 1 191 ? 13.492 27.391 5.621 1 98.69 191 THR A N 1
ATOM 1445 C CA . THR A 1 191 ? 13.961 27.016 4.289 1 98.69 191 THR A CA 1
ATOM 1446 C C . THR A 1 191 ? 12.844 27.172 3.262 1 98.69 191 THR A C 1
ATOM 1448 O O . THR A 1 191 ? 13.086 27.625 2.141 1 98.69 191 THR A O 1
ATOM 1451 N N . LEU A 1 192 ? 11.633 26.859 3.648 1 98.81 192 LEU A N 1
ATOM 1452 C CA . LEU A 1 192 ? 10.523 26.828 2.703 1 98.81 192 LEU A CA 1
ATOM 1453 C C . LEU A 1 192 ? 9.719 28.125 2.766 1 98.81 192 LEU A C 1
ATOM 1455 O O . LEU A 1 192 ? 8.828 28.344 1.936 1 98.81 192 LEU A O 1
ATOM 1459 N N . ALA A 1 193 ? 9.992 28.938 3.76 1 98.69 193 ALA A N 1
ATOM 1460 C CA . ALA A 1 193 ? 9.266 30.172 4.004 1 98.69 193 ALA A CA 1
ATOM 1461 C C . ALA A 1 193 ? 7.781 29.906 4.227 1 98.69 193 ALA A C 1
ATOM 1463 O O . ALA A 1 193 ? 6.926 30.625 3.691 1 98.69 193 ALA A O 1
ATOM 1464 N N . ILE A 1 194 ? 7.527 28.844 4.918 1 98.75 194 ILE A N 1
ATOM 1465 C CA . ILE A 1 194 ? 6.176 28.469 5.324 1 98.75 194 ILE A CA 1
ATOM 1466 C C . ILE A 1 194 ? 6.109 28.344 6.844 1 98.75 194 ILE A C 1
ATOM 1468 O O . ILE A 1 194 ? 6.918 27.625 7.449 1 98.75 194 ILE A O 1
ATOM 1472 N N . ARG A 1 195 ? 5.176 29.062 7.418 1 98.44 195 ARG A N 1
ATOM 1473 C CA . ARG A 1 195 ? 4.906 28.922 8.844 1 98.44 195 ARG A CA 1
ATOM 1474 C C . ARG A 1 195 ? 3.406 28.844 9.109 1 98.44 195 ARG A C 1
ATOM 1476 O O . ARG A 1 195 ? 2.748 29.875 9.281 1 98.44 195 ARG A O 1
ATOM 1483 N N . ALA A 1 196 ? 2.947 27.609 9.172 1 96.75 196 ALA A N 1
ATOM 1484 C CA . ALA A 1 196 ? 1.515 27.359 9.328 1 96.75 196 ALA A CA 1
ATOM 1485 C C . ALA A 1 196 ? 1.036 27.797 10.719 1 96.75 196 ALA A C 1
ATOM 1487 O O . ALA A 1 196 ? 1.804 27.766 11.68 1 96.75 196 ALA A O 1
ATOM 1488 N N . PRO A 1 197 ? -0.299 28.156 10.758 1 94 197 PRO A N 1
ATOM 1489 C CA . PRO A 1 197 ? -0.86 28.312 12.102 1 94 197 PRO A CA 1
ATOM 1490 C C . PRO A 1 197 ? -0.673 27.062 12.961 1 94 197 PRO A C 1
ATOM 1492 O O . PRO A 1 197 ? -0.9 25.938 12.484 1 94 197 PRO A O 1
ATOM 1495 N N . GLY A 1 198 ? -0.168 27.203 14.094 1 93.94 198 GLY A N 1
ATOM 1496 C CA . GLY A 1 198 ? 0.044 26.062 14.969 1 93.94 198 GLY A CA 1
ATOM 1497 C C . GLY A 1 198 ? 1.378 25.375 14.742 1 93.94 198 GLY A C 1
ATOM 1498 O O . GLY A 1 198 ? 1.595 24.25 15.219 1 93.94 198 GLY A O 1
ATOM 1499 N N . HIS A 1 199 ? 2.277 25.984 13.992 1 96.81 199 HIS A N 1
ATOM 1500 C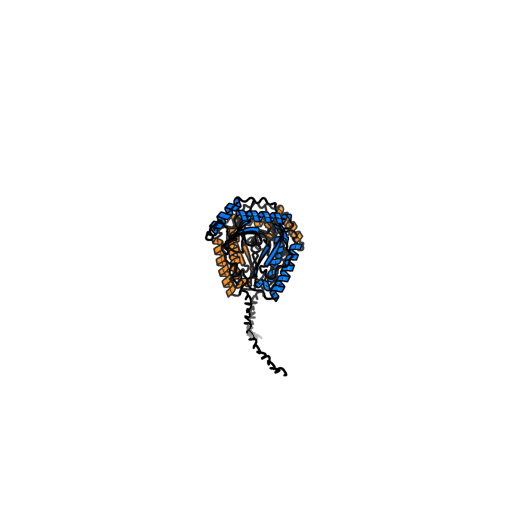 CA . HIS A 1 199 ? 3.592 25.438 13.672 1 96.81 199 HIS A CA 1
ATOM 1501 C C . HIS A 1 199 ? 4.273 24.891 14.922 1 96.81 199 HIS A C 1
ATOM 1503 O O . HIS A 1 199 ? 4.789 23.766 14.914 1 96.81 199 HIS A O 1
ATOM 1509 N N . ASP A 1 200 ? 4.156 25.547 16.062 1 95.06 200 ASP A N 1
ATOM 1510 C CA . ASP A 1 200 ? 4.895 25.203 17.281 1 95.06 200 ASP A CA 1
ATOM 1511 C C . ASP A 1 200 ? 4.191 24.094 18.047 1 95.06 200 ASP A C 1
ATOM 1513 O O . ASP A 1 200 ? 4.781 23.484 18.953 1 95.06 200 ASP A O 1
ATOM 1517 N N . ALA A 1 201 ? 2.93 23.828 17.656 1 94.69 201 ALA A N 1
ATOM 1518 C CA . ALA A 1 201 ? 2.141 22.812 18.344 1 94.69 201 ALA A CA 1
ATOM 1519 C C . ALA A 1 201 ? 1.742 21.688 17.406 1 94.69 201 ALA A C 1
ATOM 1521 O O . ALA A 1 201 ? 0.66 21.109 17.531 1 94.69 201 ALA A O 1
ATOM 1522 N N . TYR A 1 202 ? 2.574 21.5 16.516 1 95.31 202 TYR A N 1
ATOM 1523 C CA . TYR A 1 202 ? 2.262 20.5 15.516 1 95.31 202 TYR A CA 1
ATOM 1524 C C . TYR A 1 202 ? 2.049 19.125 16.172 1 95.31 202 TYR A C 1
ATOM 1526 O O . TYR A 1 202 ? 2.82 18.719 17.047 1 95.31 202 TYR A O 1
ATOM 1534 N N . ARG A 1 203 ? 1.024 18.438 15.734 1 95.06 203 ARG A N 1
ATOM 1535 C CA . ARG A 1 203 ? 0.688 17.109 16.234 1 95.06 203 ARG A CA 1
ATOM 1536 C C . ARG A 1 203 ? 0.989 16.047 15.195 1 95.06 203 ARG A C 1
ATOM 1538 O O . ARG A 1 203 ? 0.239 15.875 14.227 1 95.06 203 ARG A O 1
ATOM 1545 N N . PHE A 1 204 ? 2.008 15.273 15.445 1 98.25 204 PHE A N 1
ATOM 1546 C CA . PHE A 1 204 ? 2.41 14.219 14.523 1 98.25 204 PHE A CA 1
ATOM 1547 C C . PHE A 1 204 ? 1.382 13.094 14.508 1 98.25 204 PHE A C 1
ATOM 1549 O O . PHE A 1 204 ? 0.745 12.812 15.523 1 98.25 204 PHE A O 1
ATOM 1556 N N . HIS A 1 205 ? 1.194 12.5 13.359 1 98.25 205 HIS A N 1
ATOM 1557 C CA . HIS A 1 205 ? 0.203 11.438 13.219 1 98.25 205 HIS A CA 1
ATOM 1558 C C . HIS A 1 205 ? 0.424 10.641 11.938 1 98.25 205 HIS A C 1
ATOM 1560 O O . HIS A 1 205 ? 1.161 11.07 11.055 1 98.25 205 HIS A O 1
ATOM 1566 N N . ILE A 1 206 ? -0.12 9.477 11.898 1 98.5 206 ILE A N 1
ATOM 1567 C CA . ILE A 1 206 ? -0.365 8.695 10.695 1 98.5 206 ILE A CA 1
ATOM 1568 C C . ILE A 1 206 ? -1.862 8.664 10.398 1 98.5 206 ILE A C 1
ATOM 1570 O O . ILE A 1 206 ? -2.662 8.25 11.242 1 98.5 206 ILE A O 1
ATOM 1574 N N . THR A 1 207 ? -2.227 9.156 9.219 1 97.88 207 THR A N 1
ATOM 1575 C CA . THR A 1 207 ? -3.629 9.133 8.82 1 97.88 207 THR A CA 1
ATOM 1576 C C . THR A 1 207 ? -3.979 7.797 8.164 1 97.88 207 THR A C 1
ATOM 1578 O O . THR A 1 207 ? -3.289 7.348 7.246 1 97.88 207 THR A O 1
ATOM 1581 N N . LEU A 1 208 ? -5.043 7.203 8.68 1 97.56 208 LEU A N 1
ATOM 1582 C CA . LEU A 1 208 ? -5.484 5.914 8.164 1 97.56 208 LEU A CA 1
ATOM 1583 C C . LEU A 1 208 ? -6.652 6.086 7.195 1 97.56 208 LEU A C 1
ATOM 1585 O O . LEU A 1 208 ? -6.918 5.203 6.375 1 97.56 208 LEU A O 1
ATOM 1589 N N . GLY A 1 209 ? -7.375 7.16 7.34 1 97.19 209 GLY A N 1
ATOM 1590 C CA . GLY A 1 209 ? -8.523 7.418 6.492 1 97.19 209 GLY A CA 1
ATOM 1591 C C . GLY A 1 209 ? -9.234 8.719 6.828 1 97.19 209 GLY A C 1
ATOM 1592 O O . GLY A 1 209 ? -8.867 9.398 7.785 1 97.19 209 GLY A O 1
ATOM 1593 N N . TYR A 1 210 ? -10.227 9.039 5.996 1 96.69 210 TYR A N 1
ATOM 1594 C CA . TYR A 1 210 ? -11.016 10.258 6.148 1 96.69 210 TYR A CA 1
ATOM 1595 C C . TYR A 1 210 ? -12.508 9.945 6.176 1 96.69 21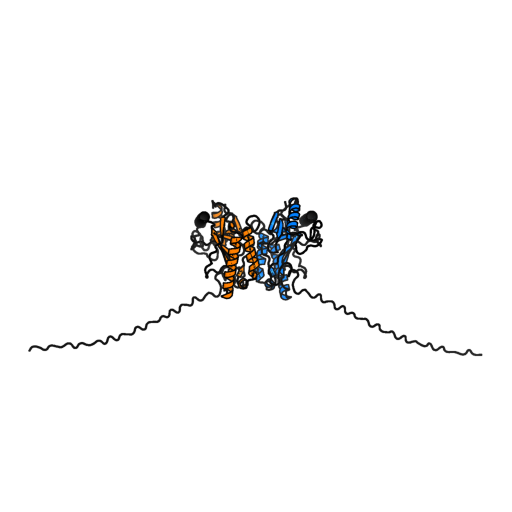0 TYR A C 1
ATOM 1597 O O . TYR A 1 210 ? -12.984 9.086 5.426 1 96.69 210 TYR A O 1
ATOM 1605 N N . LEU A 1 211 ? -13.18 10.695 6.996 1 95.56 211 LEU A N 1
ATOM 1606 C CA . LEU A 1 211 ? -14.633 10.562 7.051 1 95.56 211 LEU A CA 1
ATOM 1607 C C . LEU A 1 211 ? -15.289 11.227 5.848 1 95.56 211 LEU A C 1
ATOM 1609 O O . LEU A 1 211 ? -14.977 12.375 5.523 1 95.56 211 LEU A O 1
ATOM 1613 N N . CYS A 1 212 ? -16.219 10.484 5.258 1 95 212 CYS A N 1
ATOM 1614 C CA . CYS A 1 212 ? -16.922 11.031 4.105 1 95 212 CYS A CA 1
ATOM 1615 C C . CYS A 1 212 ? -18.391 11.297 4.43 1 95 212 CYS A C 1
ATOM 1617 O O . CYS A 1 212 ? -19.078 12.008 3.691 1 95 212 CYS A O 1
ATOM 1619 N N . ARG A 1 213 ? -18.812 10.766 5.543 1 95.19 213 ARG A N 1
ATOM 1620 C CA . ARG A 1 213 ? -20.141 11.008 6.113 1 95.19 213 ARG A CA 1
ATOM 1621 C C . ARG A 1 213 ? -20.078 11.07 7.633 1 95.19 213 ARG A C 1
ATOM 1623 O O . ARG A 1 213 ? -19.203 10.461 8.25 1 95.19 213 ARG A O 1
ATOM 1630 N N . TRP A 1 214 ? -21.047 11.836 8.102 1 94.75 214 TRP A N 1
ATOM 1631 C CA . TRP A 1 214 ? -21.078 11.93 9.555 1 94.75 214 TRP A CA 1
ATOM 1632 C C . TRP A 1 214 ? -21.469 10.586 10.18 1 94.75 214 TRP A C 1
ATOM 1634 O O . TRP A 1 214 ? -22.344 9.891 9.672 1 94.75 214 TRP A O 1
ATOM 1644 N N . LEU A 1 215 ? -20.828 10.328 11.312 1 94.31 215 LEU A N 1
ATOM 1645 C CA . LEU A 1 215 ? -21.156 9.117 12.062 1 94.31 215 LEU A CA 1
ATOM 1646 C C . LEU A 1 215 ? -22.391 9.328 12.93 1 94.31 215 LEU A C 1
ATOM 1648 O O . LEU A 1 215 ? -22.594 10.422 13.477 1 94.31 215 LEU A O 1
ATOM 1652 N N . THR A 1 216 ? -23.172 8.281 13.039 1 94.75 216 THR A N 1
ATOM 1653 C CA . THR A 1 216 ? -24.188 8.281 14.094 1 94.75 216 THR A CA 1
ATOM 1654 C C . THR A 1 216 ? -23.531 8.172 15.469 1 94.75 216 THR A C 1
ATOM 1656 O O . THR A 1 216 ? -22.359 7.812 15.578 1 94.75 216 THR A O 1
ATOM 1659 N N . PRO A 1 217 ? -24.312 8.516 16.438 1 94.44 217 PRO A N 1
ATOM 1660 C CA . PRO A 1 217 ? -23.75 8.383 17.781 1 94.44 217 PRO A CA 1
ATOM 1661 C C . PRO A 1 217 ? -23.25 6.965 18.078 1 94.44 217 PRO A C 1
ATOM 1663 O O . PRO A 1 217 ? -22.188 6.793 18.672 1 94.44 217 PRO A O 1
ATOM 1666 N N . ALA A 1 218 ? -23.969 6.008 17.578 1 96.5 218 ALA A N 1
ATOM 1667 C CA 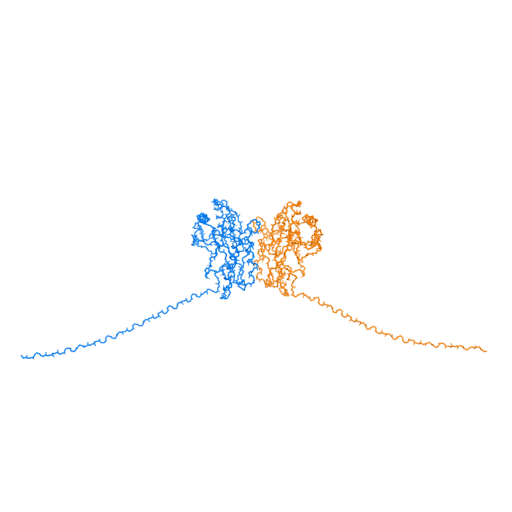. ALA A 1 218 ? -23.562 4.617 17.797 1 96.5 218 ALA A CA 1
ATOM 1668 C C . ALA A 1 218 ? -22.297 4.293 17.031 1 96.5 218 ALA A C 1
ATOM 1670 O O . ALA A 1 218 ? -21.406 3.619 17.562 1 96.5 218 ALA A O 1
ATOM 1671 N N . GLU A 1 219 ? -22.172 4.762 15.852 1 95.19 219 GLU A N 1
ATOM 1672 C CA . GLU A 1 219 ? -20.969 4.566 15.039 1 95.19 219 GLU A CA 1
ATOM 1673 C C . GLU A 1 219 ? -19.766 5.27 15.656 1 95.19 219 GLU A C 1
ATOM 1675 O O . GLU A 1 219 ? -18.656 4.734 15.641 1 95.19 219 GLU A O 1
ATOM 1680 N N . ASP A 1 220 ? -20.016 6.422 16.172 1 94.69 220 ASP A N 1
ATOM 1681 C CA . ASP A 1 220 ? -18.938 7.176 16.812 1 94.69 220 ASP A CA 1
ATOM 1682 C C . ASP A 1 220 ? -18.406 6.453 18.047 1 94.69 220 ASP A C 1
ATOM 1684 O O . ASP A 1 220 ? -17.203 6.398 18.281 1 94.69 220 ASP A O 1
ATOM 1688 N N . ALA A 1 221 ? -19.328 5.949 18.781 1 94.94 221 ALA A N 1
ATOM 1689 C CA . ALA A 1 221 ? -18.938 5.184 19.953 1 94.94 221 ALA A CA 1
ATOM 1690 C C . ALA A 1 221 ? -18.094 3.965 19.562 1 94.94 221 ALA A C 1
ATOM 1692 O O . ALA A 1 221 ? -17.078 3.674 20.188 1 94.94 221 ALA A O 1
ATOM 1693 N N . ASP A 1 222 ? -18.516 3.312 18.547 1 96.12 222 ASP A N 1
ATOM 1694 C CA . ASP A 1 222 ? -17.781 2.162 18.047 1 96.12 222 ASP A CA 1
ATOM 1695 C C . ASP A 1 222 ? -16.406 2.58 17.516 1 96.12 222 ASP A C 1
ATOM 1697 O O . ASP A 1 222 ? -15.406 1.924 17.797 1 96.12 222 ASP A O 1
ATOM 1701 N N . TYR A 1 223 ? -16.422 3.654 16.828 1 95.44 223 TYR A N 1
ATOM 1702 C CA . TYR A 1 223 ? -15.195 4.227 16.281 1 95.44 223 TYR A CA 1
ATOM 1703 C C . TYR A 1 223 ? -14.188 4.527 17.391 1 95.44 223 TYR A C 1
ATOM 1705 O O . TYR A 1 223 ? -13.023 4.133 17.312 1 95.44 223 TYR A O 1
ATOM 1713 N N . ARG A 1 224 ? -14.625 5.129 18.375 1 95.19 224 ARG A N 1
ATOM 1714 C CA . ARG A 1 224 ? -13.758 5.516 19.484 1 95.19 224 ARG A CA 1
ATOM 1715 C C . ARG A 1 224 ? -13.227 4.285 20.219 1 95.19 224 ARG A C 1
ATOM 1717 O O . ARG A 1 224 ? -12.062 4.25 20.625 1 95.19 224 ARG A O 1
ATOM 1724 N N . ARG A 1 225 ? -14.055 3.328 20.359 1 96.06 225 ARG A N 1
ATOM 1725 C CA . ARG A 1 225 ? -13.633 2.086 21 1 96.06 225 ARG A CA 1
ATOM 1726 C C . ARG A 1 225 ? -12.594 1.363 20.141 1 96.06 225 ARG A C 1
ATOM 1728 O O . ARG A 1 225 ? -11.57 0.905 20.656 1 96.06 225 ARG A O 1
ATOM 1735 N N . ALA A 1 226 ? -12.883 1.28 18.875 1 96.38 226 ALA A N 1
ATOM 1736 C CA . ALA A 1 226 ? -11.945 0.625 17.969 1 96.38 226 ALA A CA 1
ATOM 1737 C C . ALA A 1 226 ? -10.602 1.35 17.938 1 96.38 226 ALA A C 1
ATOM 1739 O O . ALA A 1 226 ? -9.547 0.717 18.031 1 96.38 226 ALA A O 1
ATOM 1740 N N . LEU A 1 227 ? -10.664 2.662 17.875 1 96.44 227 LEU A N 1
ATOM 1741 C CA . LEU A 1 227 ? -9.453 3.477 17.828 1 96.44 227 LEU A CA 1
ATOM 1742 C C . LEU A 1 227 ? -8.617 3.271 19.094 1 96.44 227 LEU A C 1
ATOM 1744 O O . LEU A 1 227 ? -7.391 3.145 19 1 96.44 227 LEU A O 1
ATOM 1748 N N . LYS A 1 228 ? -9.258 3.242 20.156 1 97 228 LYS A N 1
ATOM 1749 C CA . LYS A 1 228 ? -8.555 2.982 21.406 1 97 228 LYS A CA 1
ATOM 1750 C C . LYS A 1 228 ? -7.824 1.644 21.359 1 97 228 LYS A C 1
ATOM 1752 O O . LYS A 1 228 ? -6.645 1.559 21.719 1 97 228 LYS A O 1
ATOM 1757 N N . GLY A 1 229 ? -8.531 0.656 20.938 1 97.62 229 GLY A N 1
ATOM 1758 C CA . GLY A 1 229 ? -7.93 -0.661 20.828 1 97.62 229 GLY A CA 1
ATOM 1759 C C . GLY A 1 229 ? -6.77 -0.701 19.844 1 97.62 229 GLY A C 1
ATOM 1760 O O . GLY A 1 229 ? -5.746 -1.33 20.109 1 97.62 229 GLY A O 1
ATOM 1761 N N . TRP A 1 230 ? -6.914 -0.039 18.719 1 97.5 230 TRP A N 1
ATOM 1762 C CA . TRP A 1 230 ? -5.867 0.002 17.703 1 97.5 230 TRP A CA 1
ATOM 1763 C C . TRP A 1 230 ? -4.621 0.706 18.234 1 97.5 230 TRP A C 1
ATOM 1765 O O . TRP A 1 230 ? -3.502 0.223 18.062 1 97.5 230 TRP A O 1
ATOM 1775 N N . ARG A 1 231 ? -4.809 1.785 18.906 1 97.81 231 ARG A N 1
ATOM 1776 C CA . ARG A 1 231 ? -3.686 2.525 19.484 1 97.81 231 ARG A CA 1
ATOM 1777 C C . ARG A 1 231 ? -2.957 1.693 20.531 1 97.81 231 ARG A C 1
ATOM 1779 O O . ARG A 1 231 ? -1.727 1.616 20.516 1 97.81 231 ARG A O 1
ATOM 1786 N N . GLU A 1 232 ? -3.703 1.082 21.344 1 98.38 232 GLU A N 1
ATOM 1787 C CA . GLU A 1 232 ? -3.111 0.257 22.391 1 98.38 232 GLU A CA 1
ATOM 1788 C C . GLU A 1 232 ? -2.375 -0.942 21.797 1 98.38 232 GLU A C 1
ATOM 1790 O O . GLU A 1 232 ? -1.28 -1.287 22.25 1 98.38 232 GLU A O 1
ATOM 1795 N N . GLY A 1 233 ? -3.004 -1.527 20.859 1 98 233 GLY A N 1
ATOM 1796 C CA . GLY A 1 233 ? -2.357 -2.645 20.203 1 98 233 GLY A CA 1
ATOM 1797 C C . GLY A 1 233 ? -1.068 -2.258 19.5 1 98 233 GLY A C 1
ATOM 1798 O O . GLY A 1 233 ? -0.061 -2.959 19.609 1 98 233 GLY A O 1
ATOM 1799 N N . LEU A 1 234 ? -1.122 -1.162 18.781 1 98.31 234 LEU A N 1
ATOM 1800 C CA . LEU A 1 234 ? 0.063 -0.674 18.094 1 98.31 234 LEU A CA 1
ATOM 1801 C C . LEU A 1 234 ? 1.169 -0.32 19.078 1 98.31 234 LEU A C 1
ATOM 1803 O O . LEU A 1 234 ? 2.334 -0.663 18.859 1 98.31 234 LEU A O 1
ATOM 1807 N N . ALA A 1 235 ? 0.801 0.319 20.156 1 98.56 235 ALA A N 1
ATOM 1808 C CA . ALA A 1 235 ? 1.775 0.715 21.172 1 98.56 235 ALA A CA 1
ATOM 1809 C C . ALA A 1 235 ? 2.447 -0.506 21.781 1 98.56 235 ALA A C 1
ATOM 1811 O O . ALA A 1 235 ? 3.646 -0.481 22.078 1 98.56 235 ALA A O 1
ATOM 1812 N N . LYS A 1 236 ? 1.673 -1.499 21.984 1 98.25 236 LYS A N 1
ATOM 1813 C CA . LYS A 1 236 ? 2.197 -2.725 22.578 1 98.25 236 LYS A CA 1
ATOM 1814 C C . LYS A 1 236 ? 3.15 -3.436 21.625 1 98.25 236 LYS A C 1
ATOM 1816 O O . LYS A 1 236 ? 4.227 -3.879 22.031 1 98.25 236 LYS A O 1
ATOM 1821 N N . ARG A 1 237 ? 2.82 -3.451 20.422 1 97.38 237 ARG A N 1
ATOM 1822 C CA . ARG A 1 237 ? 3.605 -4.164 19.422 1 97.38 237 ARG A CA 1
ATOM 1823 C C . ARG A 1 237 ? 4.84 -3.365 19.016 1 97.38 237 ARG A C 1
ATOM 1825 O O . ARG A 1 237 ? 5.895 -3.939 18.75 1 97.38 237 ARG A O 1
ATOM 1832 N N . CYS A 1 238 ? 4.613 -2.104 18.922 1 97.94 238 CYS A N 1
ATOM 1833 C CA . CYS A 1 238 ? 5.66 -1.181 18.5 1 97.94 238 CYS A CA 1
ATOM 1834 C C . CYS A 1 238 ? 5.832 -0.049 19.5 1 97.94 238 CYS A C 1
ATOM 1836 O O . CYS A 1 238 ? 5.461 1.094 19.234 1 97.94 238 CYS A O 1
ATOM 1838 N N . PRO A 1 239 ? 6.531 -0.357 20.578 1 98.31 239 PRO A N 1
ATOM 1839 C CA . PRO A 1 239 ? 6.688 0.691 21.578 1 98.31 239 PRO A CA 1
ATOM 1840 C C . PRO A 1 239 ? 7.441 1.91 21.062 1 98.31 239 PRO A C 1
ATOM 1842 O O . PRO A 1 239 ? 7.191 3.035 21.5 1 98.31 239 PRO A O 1
ATOM 1845 N N . VAL A 1 240 ? 8.375 1.615 20.188 1 98.44 240 VAL A N 1
ATOM 1846 C CA . VAL A 1 240 ? 9.078 2.678 19.484 1 98.44 240 VAL A CA 1
ATOM 1847 C C . VAL A 1 240 ? 8.891 2.508 17.969 1 98.44 240 VAL A C 1
ATOM 1849 O O . VAL A 1 240 ? 9.125 1.426 17.422 1 98.44 240 VAL A O 1
ATOM 1852 N N . ILE A 1 241 ? 8.383 3.504 17.359 1 98.38 241 ILE A N 1
ATOM 1853 C CA . ILE A 1 241 ? 8.242 3.566 15.906 1 98.38 241 ILE A CA 1
ATOM 1854 C C . ILE A 1 241 ? 9.438 4.301 15.305 1 98.38 241 ILE A C 1
ATOM 1856 O O . ILE A 1 241 ? 9.648 5.484 15.586 1 98.38 241 ILE A O 1
ATOM 1860 N N . GLU A 1 242 ? 10.148 3.619 14.531 1 97.81 242 GLU A N 1
ATOM 1861 C CA . GLU A 1 242 ? 11.328 4.211 13.898 1 97.81 242 GLU A CA 1
ATOM 1862 C C . GLU A 1 242 ? 11.047 4.586 12.445 1 97.81 242 GLU A C 1
ATOM 1864 O O . GLU A 1 242 ? 10.555 3.764 11.672 1 97.81 242 GLU A O 1
ATOM 1869 N N . LEU A 1 243 ? 11.297 5.805 12.133 1 97.69 243 LEU A N 1
ATOM 1870 C CA . LEU A 1 243 ? 11.102 6.324 10.781 1 97.69 243 LEU A CA 1
ATOM 1871 C C . LEU A 1 243 ? 12.43 6.746 10.164 1 97.69 243 LEU A C 1
ATOM 1873 O O . LEU A 1 243 ? 13.297 7.293 10.852 1 97.69 243 LEU A O 1
ATOM 1877 N N . GLY A 1 244 ? 12.578 6.469 8.883 1 96.75 244 GLY A N 1
ATOM 1878 C CA . GLY A 1 244 ? 13.797 6.824 8.18 1 96.75 244 GLY A CA 1
ATOM 1879 C C . GLY A 1 244 ? 13.906 8.305 7.875 1 96.75 244 GLY A C 1
ATOM 1880 O O . GLY A 1 244 ? 13.258 9.125 8.531 1 96.75 244 GLY A O 1
ATOM 1881 N N . ALA A 1 245 ? 14.758 8.641 6.91 1 97.5 245 ALA A N 1
ATOM 1882 C CA . ALA A 1 245 ? 14.992 10.031 6.547 1 97.5 245 ALA A CA 1
ATOM 1883 C C . ALA A 1 245 ? 13.742 10.672 5.957 1 97.5 245 ALA A C 1
ATOM 1885 O O . ALA A 1 245 ? 13.023 10.039 5.18 1 97.5 245 ALA A O 1
ATOM 1886 N N . PRO A 1 246 ? 13.484 11.914 6.359 1 98.69 246 PRO A N 1
ATOM 1887 C CA . PRO A 1 246 ? 12.391 12.625 5.688 1 98.69 246 PRO A CA 1
ATOM 1888 C C . PRO A 1 246 ? 12.586 12.703 4.176 1 98.69 246 PRO A C 1
ATOM 1890 O O . PRO A 1 246 ? 13.719 12.734 3.693 1 98.69 246 PRO A O 1
ATOM 1893 N N . GLU A 1 247 ? 11.422 12.68 3.57 1 98.88 247 GLU A N 1
ATOM 1894 C CA . GLU A 1 247 ? 11.352 12.688 2.113 1 98.88 247 GLU A CA 1
ATOM 1895 C C . GLU A 1 247 ? 10.617 13.922 1.602 1 98.88 247 GLU A C 1
ATOM 1897 O O . GLU A 1 247 ? 9.547 14.266 2.109 1 98.88 247 GLU A O 1
ATOM 1902 N N . TYR A 1 248 ? 11.273 14.594 0.633 1 98.94 248 TYR A N 1
ATOM 1903 C CA . TYR A 1 248 ? 10.469 15.539 -0.133 1 98.94 248 TYR A CA 1
ATOM 1904 C C . TYR A 1 248 ? 9.578 14.812 -1.135 1 98.94 248 TYR A C 1
ATOM 1906 O O . TYR A 1 248 ? 10.078 14.07 -1.991 1 98.94 248 TYR A O 1
ATOM 1914 N N . CYS A 1 249 ? 8.234 15 -0.982 1 98.94 249 CYS A N 1
ATOM 1915 C CA . CYS A 1 249 ? 7.277 14.312 -1.841 1 98.94 249 CYS A CA 1
ATOM 1916 C C . CYS A 1 249 ? 6.332 15.312 -2.506 1 98.94 249 CYS A C 1
ATOM 1918 O O . CYS A 1 249 ? 6.062 16.375 -1.956 1 98.94 249 CYS A O 1
ATOM 1920 N N . THR A 1 250 ? 5.875 14.969 -3.654 1 98.75 250 THR A N 1
ATOM 1921 C CA . THR A 1 250 ? 4.738 15.633 -4.281 1 98.75 250 THR A CA 1
ATOM 1922 C C . THR A 1 250 ? 3.52 14.719 -4.309 1 98.75 250 THR A C 1
ATOM 1924 O O . THR A 1 250 ? 3.652 13.492 -4.207 1 98.75 250 THR A O 1
ATOM 1927 N N . LEU A 1 251 ? 2.365 15.336 -4.328 1 98.5 251 LEU A N 1
ATOM 1928 C CA . LEU A 1 251 ? 1.143 14.539 -4.348 1 98.5 251 LEU A CA 1
ATOM 1929 C C . LEU A 1 251 ? 0.12 15.133 -5.309 1 98.5 251 LEU A C 1
ATOM 1931 O O . LEU A 1 251 ? 0.035 16.359 -5.453 1 98.5 251 LEU A O 1
ATOM 1935 N N . ALA A 1 252 ? -0.629 14.273 -5.996 1 98.06 252 ALA A N 1
ATOM 1936 C CA . ALA A 1 252 ? -1.742 14.656 -6.863 1 98.06 252 ALA A CA 1
ATOM 1937 C C . ALA A 1 252 ? -3.08 14.438 -6.164 1 98.06 252 ALA A C 1
ATOM 1939 O O . ALA A 1 252 ? -4.109 14.969 -6.598 1 98.06 252 ALA A O 1
ATOM 1940 N N . ASP A 1 253 ? -3.082 13.633 -5.168 1 98.31 253 ASP A N 1
ATOM 1941 C CA . ASP A 1 253 ? -4.203 13.336 -4.281 1 98.31 253 ASP A CA 1
ATOM 1942 C C . ASP A 1 253 ? -3.717 12.688 -2.984 1 98.31 253 ASP A C 1
ATOM 1944 O O . ASP A 1 253 ? -2.512 12.586 -2.75 1 98.31 253 ASP A O 1
ATOM 1948 N N . MET A 1 254 ? -4.605 12.195 -2.207 1 98.06 254 MET A N 1
ATOM 1949 C CA . MET A 1 254 ? -4.242 11.727 -0.874 1 98.06 254 MET A CA 1
ATOM 1950 C C . MET A 1 254 ? -3.824 10.266 -0.908 1 98.06 254 MET A C 1
ATOM 1952 O O . MET A 1 254 ? -3.443 9.695 0.119 1 98.06 254 MET A O 1
ATOM 1956 N N . PHE A 1 255 ? -3.811 9.625 -2.094 1 98.62 255 PHE A N 1
ATOM 1957 C CA . PHE A 1 255 ? -3.596 8.188 -2.133 1 98.62 255 PHE A CA 1
ATOM 1958 C C . PHE A 1 255 ? -2.129 7.863 -2.393 1 98.62 255 PHE A C 1
ATOM 1960 O O . PHE A 1 255 ? -1.707 6.715 -2.258 1 98.62 255 PHE A O 1
ATOM 1967 N N . ALA A 1 256 ? -1.382 8.891 -2.717 1 98.44 256 ALA A N 1
ATOM 1968 C CA . ALA A 1 256 ? 0.032 8.633 -2.969 1 98.44 256 ALA A CA 1
ATOM 1969 C C . ALA A 1 256 ? 0.874 9.883 -2.723 1 98.44 256 ALA A C 1
ATOM 1971 O O . ALA A 1 256 ? 0.471 10.992 -3.084 1 98.44 256 ALA A O 1
ATOM 1972 N N . PHE A 1 257 ? 2.002 9.68 -2.164 1 98.75 257 PHE A N 1
ATOM 1973 C CA . PHE A 1 257 ? 3.031 10.688 -1.942 1 98.75 257 PHE A CA 1
ATOM 1974 C C . PHE A 1 257 ? 4.336 10.281 -2.617 1 98.75 257 PHE A C 1
ATOM 1976 O O . PHE A 1 257 ? 5.094 9.469 -2.082 1 98.75 257 PHE A O 1
ATOM 1983 N N . LYS A 1 258 ? 4.594 10.898 -3.742 1 98.56 258 LYS A N 1
ATOM 1984 C CA . LYS A 1 258 ? 5.691 10.484 -4.609 1 98.56 258 LYS A CA 1
ATOM 1985 C C . LYS A 1 258 ? 7.012 11.102 -4.16 1 98.56 258 LYS A C 1
ATOM 1987 O O . LYS A 1 258 ? 7.199 12.32 -4.258 1 98.56 258 LYS A O 1
ATOM 1992 N N . ARG A 1 259 ? 7.875 10.273 -3.775 1 98.75 259 ARG A N 1
ATOM 1993 C CA . ARG A 1 259 ? 9.156 10.758 -3.281 1 98.75 259 ARG A CA 1
ATOM 1994 C C . ARG A 1 259 ? 10.008 11.32 -4.422 1 98.75 259 ARG A C 1
ATOM 1996 O O . ARG A 1 259 ? 10.219 10.648 -5.434 1 98.75 259 ARG A O 1
ATOM 2003 N N . GLN A 1 260 ? 10.406 12.477 -4.18 1 98.56 260 GLN A N 1
ATOM 2004 C CA . GLN A 1 260 ? 11.359 13.07 -5.105 1 98.56 260 GLN A CA 1
ATOM 2005 C C . GLN A 1 260 ? 12.797 12.75 -4.695 1 98.56 260 GLN A C 1
ATOM 2007 O O . GLN A 1 260 ? 13.617 12.375 -5.535 1 98.56 260 GLN A O 1
ATOM 2012 N N . PHE A 1 261 ? 13.109 12.898 -3.467 1 98.38 261 PHE A N 1
ATOM 2013 C CA . PHE A 1 261 ? 14.398 12.516 -2.904 1 98.38 261 PHE A CA 1
ATOM 2014 C C . PHE A 1 261 ? 14.352 12.531 -1.381 1 98.38 261 PHE A C 1
ATOM 2016 O O . PHE A 1 261 ? 13.414 13.078 -0.79 1 98.38 261 PHE A O 1
ATOM 2023 N N . TYR A 1 262 ? 15.273 11.891 -0.763 1 98.06 262 TYR A N 1
ATOM 2024 C CA . TYR A 1 262 ? 15.477 11.961 0.68 1 98.06 262 TYR A CA 1
ATOM 2025 C C . TYR A 1 262 ? 16.203 13.25 1.062 1 98.06 262 TYR A C 1
ATOM 2027 O O . TYR A 1 262 ? 17.125 13.68 0.364 1 98.06 262 TYR A O 1
ATOM 2035 N N . LEU A 1 263 ? 15.742 13.773 2.189 1 98.25 263 LEU A N 1
ATOM 2036 C CA . LEU A 1 263 ? 16.578 14.82 2.762 1 98.25 263 LEU A CA 1
ATOM 2037 C C . LEU A 1 263 ? 17.859 14.242 3.354 1 98.25 263 LEU A C 1
ATOM 2039 O O . LEU A 1 263 ? 17.828 13.18 3.973 1 98.25 263 LEU A O 1
ATOM 2043 N N . SER A 1 264 ? 19.078 14.883 3.066 1 93.31 264 SER A N 1
ATOM 2044 C CA . SER A 1 264 ? 20.359 14.367 3.531 1 93.31 264 SER A CA 1
ATOM 2045 C C . SER A 1 264 ? 21.172 15.453 4.23 1 93.31 264 SER A C 1
ATOM 2047 O O . SER A 1 264 ? 20.969 16.641 3.984 1 93.31 264 SER A O 1
ATOM 2049 N N . MET B 1 1 ? -47.25 -100.562 -48.062 1 27.17 1 MET B N 1
ATOM 2050 C CA . MET B 1 1 ? -47.156 -100.188 -46.656 1 27.17 1 MET B CA 1
ATOM 2051 C C . MET B 1 1 ? -46.5 -98.812 -46.5 1 27.17 1 MET B C 1
ATOM 2053 O O . MET B 1 1 ? -46.062 -98.438 -45.406 1 27.17 1 MET B O 1
ATOM 2057 N N . SER B 1 2 ? -46.438 -98.062 -47.656 1 22.55 2 SER B N 1
ATOM 2058 C CA . SER B 1 2 ? -45.531 -97.062 -48.031 1 22.55 2 SER B CA 1
ATOM 2059 C C . SER B 1 2 ? -45.719 -95.812 -47.219 1 22.55 2 SER B C 1
ATOM 2061 O O . SER B 1 2 ? -44.75 -95.312 -46.594 1 22.55 2 SER B O 1
ATOM 2063 N N . GLY B 1 3 ? -46.406 -94.75 -47.75 1 24.7 3 GLY B N 1
ATOM 2064 C CA . GLY B 1 3 ? -45.969 -93.438 -48.094 1 24.7 3 GLY B CA 1
ATOM 2065 C C . GLY B 1 3 ? -46.344 -92.375 -47.062 1 24.7 3 GLY B C 1
ATOM 2066 O O . GLY B 1 3 ? -47.188 -91.5 -47.312 1 24.7 3 GLY B O 1
ATOM 2067 N N . SER B 1 4 ? -46.375 -92.688 -45.719 1 28.89 4 SER B N 1
ATOM 2068 C CA . SER B 1 4 ? -47.094 -91.938 -44.719 1 28.89 4 SER B CA 1
ATOM 2069 C C . SER B 1 4 ? -46.406 -90.625 -44.469 1 28.89 4 SER B C 1
ATOM 2071 O O . SER B 1 4 ? -45.375 -90.562 -43.781 1 28.89 4 SER B O 1
ATOM 2073 N N . PHE B 1 5 ? -46.25 -89.75 -45.562 1 28.55 5 PHE B N 1
ATOM 2074 C CA . PHE B 1 5 ? -45.438 -88.562 -45.594 1 28.55 5 PHE B CA 1
ATOM 2075 C C . PHE B 1 5 ? -45.969 -87.5 -44.594 1 28.55 5 PHE B C 1
ATOM 2077 O O . PHE B 1 5 ? -47.156 -87.188 -44.594 1 28.55 5 PHE B O 1
ATOM 2084 N N . SER B 1 6 ? -45.469 -87.438 -43.312 1 27.78 6 SER B N 1
ATOM 2085 C CA . SER B 1 6 ? -45.688 -86.75 -42.031 1 27.78 6 SER B CA 1
ATOM 2086 C C . SER B 1 6 ? -45.438 -85.25 -42.156 1 27.78 6 SER B C 1
ATOM 2088 O O . SER B 1 6 ? -44.281 -84.812 -42.344 1 27.78 6 SER B O 1
ATOM 2090 N N . SER B 1 7 ? -46.312 -84.5 -43 1 27.17 7 SER B N 1
ATOM 2091 C CA . SER B 1 7 ? -46.125 -83.062 -43.375 1 27.17 7 SER B CA 1
ATOM 2092 C C . SER B 1 7 ? -46.062 -82.188 -42.156 1 27.17 7 SER B C 1
ATOM 2094 O O . SER B 1 7 ? -46.969 -82.25 -41.312 1 27.17 7 SER B O 1
ATOM 2096 N N . ALA B 1 8 ? -44.938 -81.688 -41.656 1 28.8 8 ALA B N 1
ATOM 2097 C CA . ALA B 1 8 ? -44.375 -80.938 -40.531 1 28.8 8 ALA B CA 1
ATOM 2098 C C . ALA B 1 8 ? -44.938 -79.5 -40.531 1 28.8 8 ALA B C 1
ATOM 2100 O O . ALA B 1 8 ? -44.75 -78.75 -41.5 1 28.8 8 ALA B O 1
ATOM 2101 N N . PRO B 1 9 ? -46.188 -79.188 -39.938 1 28.31 9 PRO B N 1
ATOM 2102 C CA . PRO B 1 9 ? -46.75 -77.812 -40.062 1 28.31 9 PRO B CA 1
ATOM 2103 C C . PRO B 1 9 ? -45.844 -76.75 -39.5 1 28.31 9 PRO B C 1
ATOM 2105 O O . PRO B 1 9 ? -44.969 -77 -38.688 1 28.31 9 PRO B O 1
ATOM 2108 N N . SER B 1 10 ? -45.562 -75.562 -40.281 1 25.03 10 SER B N 1
ATOM 2109 C CA . SER B 1 10 ? -44.75 -74.375 -40.281 1 25.03 10 SER B CA 1
ATOM 2110 C C . SER B 1 10 ? -45.219 -73.375 -39.188 1 25.03 10 SER B C 1
A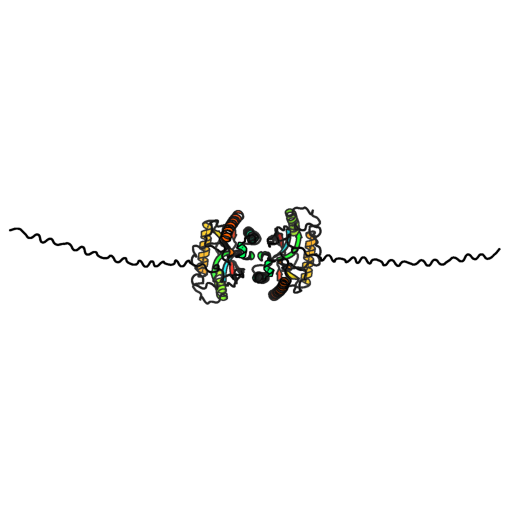TOM 2112 O O . SER B 1 10 ? -46.312 -72.875 -39.25 1 25.03 10 SER B O 1
ATOM 2114 N N . ARG B 1 11 ? -45.031 -73.688 -37.875 1 24.78 11 ARG B N 1
ATOM 2115 C CA . ARG B 1 11 ? -45.406 -72.812 -36.75 1 24.78 11 ARG B CA 1
ATOM 2116 C C . ARG B 1 11 ? -44.844 -71.438 -36.906 1 24.78 11 ARG B C 1
ATOM 2118 O O . ARG B 1 11 ? -43.625 -71.25 -37 1 24.78 11 ARG B O 1
ATOM 2125 N N . ARG B 1 12 ? -45.531 -70.438 -37.531 1 26.11 12 ARG B N 1
ATOM 2126 C CA . ARG B 1 12 ? -45.25 -69 -37.719 1 26.11 12 ARG B CA 1
ATOM 2127 C C . ARG B 1 12 ? -45.031 -68.312 -36.375 1 26.11 12 ARG B C 1
ATOM 2129 O O . ARG B 1 12 ? -45.938 -68.312 -35.562 1 26.11 12 ARG B O 1
ATOM 2136 N N . ALA B 1 13 ? -43.906 -68.438 -35.75 1 22.66 13 ALA B N 1
ATOM 2137 C CA . ALA B 1 13 ? -43.5 -67.812 -34.5 1 22.66 13 ALA B CA 1
ATOM 2138 C C . ALA B 1 13 ? -43.656 -66.25 -34.625 1 22.66 13 ALA B C 1
ATOM 2140 O O . ALA B 1 13 ? -43.094 -65.688 -35.562 1 22.66 13 ALA B O 1
ATOM 2141 N N . VAL B 1 14 ? -44.844 -65.688 -34.375 1 29.09 14 VAL B N 1
ATOM 2142 C CA . VAL B 1 14 ? -45.125 -64.25 -34.25 1 29.09 14 VAL B CA 1
ATOM 2143 C C . VAL B 1 14 ? -44.062 -63.562 -33.375 1 29.09 14 VAL B C 1
ATOM 2145 O O . VAL B 1 14 ? -43.875 -63.938 -32.219 1 29.09 14 VAL B O 1
ATOM 2148 N N . LEU B 1 15 ? -42.906 -63.219 -33.969 1 26.23 15 LEU B N 1
ATOM 2149 C CA . LEU B 1 15 ? -41.844 -62.438 -33.312 1 26.23 15 LEU B CA 1
ATOM 2150 C C . LEU B 1 15 ? -42.406 -61.156 -32.719 1 26.23 15 LEU B C 1
ATOM 2152 O O . LEU B 1 15 ? -42.969 -60.344 -33.406 1 26.23 15 LEU B O 1
ATOM 2156 N N . ALA B 1 16 ? -43.125 -61.188 -31.547 1 29.03 16 ALA B N 1
ATOM 2157 C CA . ALA B 1 16 ? -43.5 -60.031 -30.75 1 29.03 16 ALA B CA 1
ATOM 2158 C C . ALA B 1 16 ? -42.312 -59.062 -30.656 1 29.03 16 ALA B C 1
ATOM 2160 O O . ALA B 1 16 ? -41.25 -59.406 -30.141 1 29.03 16 ALA B O 1
ATOM 2161 N N . ALA B 1 17 ? -42.125 -58.188 -31.656 1 28.77 17 ALA B N 1
ATOM 2162 C CA . ALA B 1 17 ? -41.188 -57.094 -31.625 1 28.77 17 ALA B CA 1
ATOM 2163 C C . ALA B 1 17 ? -41.312 -56.25 -30.359 1 28.77 17 ALA B C 1
ATOM 2165 O O . ALA B 1 17 ? -42.375 -55.656 -30.109 1 28.77 17 ALA B O 1
ATOM 2166 N N . GLY B 1 18 ? -40.875 -56.75 -29.188 1 27.88 18 GLY B N 1
ATOM 2167 C CA . GLY B 1 18 ? -40.812 -55.938 -27.984 1 27.88 18 GLY B CA 1
ATOM 2168 C C . GLY B 1 18 ? -40.219 -54.562 -28.234 1 27.88 18 GLY B C 1
ATOM 2169 O O . GLY B 1 18 ? -39.188 -54.438 -28.906 1 27.88 18 GLY B O 1
ATOM 2170 N N . LEU B 1 19 ? -41.125 -53.531 -28.453 1 34.84 19 LEU B N 1
ATOM 2171 C CA . LEU B 1 19 ? -40.656 -52.156 -28.531 1 34.84 19 LEU B CA 1
ATOM 2172 C C . LEU B 1 19 ? -39.688 -51.812 -27.406 1 34.84 19 LEU B C 1
ATOM 2174 O O . LEU B 1 19 ? -40 -52.094 -26.234 1 34.84 19 LEU B O 1
ATOM 2178 N N . PRO B 1 20 ? -38.406 -51.844 -27.672 1 33.88 20 PRO B N 1
ATOM 2179 C CA . PRO B 1 20 ? -37.5 -51.406 -26.609 1 33.88 20 PRO B CA 1
ATOM 2180 C C . PRO B 1 20 ? -37.906 -50.094 -26 1 33.88 20 PRO B C 1
ATOM 2182 O O . PRO B 1 20 ? -38.406 -49.219 -26.703 1 33.88 20 PRO B O 1
ATOM 2185 N N . ALA B 1 21 ? -38.562 -50.062 -24.812 1 36.84 21 ALA B N 1
ATOM 2186 C CA . ALA B 1 21 ? -38.656 -48.844 -24.016 1 36.84 21 ALA B CA 1
ATOM 2187 C C . ALA B 1 21 ? -37.344 -48.094 -24.047 1 36.84 21 ALA B C 1
ATOM 2189 O O . ALA B 1 21 ? -36.312 -48.594 -23.578 1 36.84 21 ALA B O 1
ATOM 2190 N N . ALA B 1 22 ? -37.156 -47.312 -25.094 1 36.75 22 ALA B N 1
ATOM 2191 C CA . ALA B 1 22 ? -36.062 -46.344 -25 1 36.75 22 ALA B CA 1
ATOM 2192 C C . ALA B 1 22 ? -36.094 -45.594 -23.656 1 36.75 22 ALA B C 1
ATOM 2194 O O . ALA B 1 22 ? -37.094 -45 -23.312 1 36.75 22 ALA B O 1
ATOM 2195 N N . ALA B 1 23 ? -35.406 -46.219 -22.578 1 39.09 23 ALA B N 1
ATOM 2196 C CA . ALA B 1 23 ? -35.062 -45.406 -21.406 1 39.09 23 ALA B CA 1
ATOM 2197 C C . ALA B 1 23 ? -34.594 -44.031 -21.828 1 39.09 23 ALA B C 1
ATOM 2199 O O . ALA B 1 23 ? -33.531 -43.906 -22.453 1 39.09 23 ALA B O 1
ATOM 2200 N N . LEU B 1 24 ? -35.5 -43.188 -22.25 1 39.81 24 LEU B N 1
ATOM 2201 C CA . LEU B 1 24 ? -35.094 -41.812 -22.266 1 39.81 24 LEU B CA 1
ATOM 2202 C C . LEU B 1 24 ? -34.375 -41.438 -20.984 1 39.81 24 LEU B C 1
ATOM 2204 O O . LEU B 1 24 ? -35 -41.219 -19.953 1 39.81 24 LEU B O 1
ATOM 2208 N N . GLY B 1 25 ? -33.312 -42.125 -20.672 1 37.09 25 GLY B N 1
ATOM 2209 C CA . GLY B 1 25 ? -32.562 -41.469 -19.625 1 37.09 25 GLY B CA 1
ATOM 2210 C C . GLY B 1 25 ? -32.312 -40 -19.906 1 37.09 25 GLY B C 1
ATOM 2211 O O . GLY B 1 25 ? -31.547 -39.625 -20.797 1 37.09 25 GLY B O 1
ATOM 2212 N N . GLY B 1 26 ? -33.375 -39.219 -19.875 1 39.34 26 GLY B N 1
ATOM 2213 C CA . GLY B 1 26 ? -33 -37.812 -19.812 1 39.34 26 GLY B CA 1
ATOM 2214 C C . GLY B 1 26 ? -31.844 -37.531 -18.891 1 39.34 26 GLY B C 1
ATOM 2215 O O . GLY B 1 26 ? -31.891 -37.906 -17.703 1 39.34 26 GLY B O 1
ATOM 2216 N N . SER B 1 27 ? -30.688 -37.656 -19.406 1 38.91 27 SER B N 1
ATOM 2217 C CA . SER B 1 27 ? -29.641 -37 -18.641 1 38.91 27 SER B CA 1
ATOM 2218 C C . SER B 1 27 ? -30.125 -35.625 -18.109 1 38.91 27 SER B C 1
ATOM 2220 O O . SER B 1 27 ? -30.344 -34.719 -18.891 1 38.91 27 SER B O 1
ATOM 2222 N N . LEU B 1 28 ? -30.969 -35.656 -17.141 1 42.28 28 LEU B N 1
ATOM 2223 C CA . LEU B 1 28 ? -30.969 -34.344 -16.453 1 42.28 28 LEU B CA 1
ATOM 2224 C C . LEU B 1 28 ? -29.562 -33.781 -16.391 1 42.28 28 LEU B C 1
ATOM 2226 O O . LEU B 1 28 ? -28.641 -34.375 -15.836 1 42.28 28 LEU B O 1
ATOM 2230 N N . ALA B 1 29 ? -29.125 -33.25 -17.469 1 39.94 29 ALA B N 1
ATOM 2231 C CA . ALA B 1 29 ? -27.984 -32.375 -17.266 1 39.94 29 ALA B CA 1
ATOM 2232 C C . ALA B 1 29 ? -28 -31.75 -15.867 1 39.94 29 ALA B C 1
ATOM 2234 O O . ALA B 1 29 ? -28.984 -31.125 -15.477 1 39.94 29 ALA B O 1
ATOM 2235 N N . HIS B 1 30 ? -27.531 -32.438 -14.883 1 39.38 30 HIS B N 1
ATOM 2236 C CA . HIS B 1 30 ? -27.234 -31.688 -13.664 1 39.38 30 HIS B CA 1
ATOM 2237 C C . HIS B 1 30 ? -26.891 -30.234 -13.992 1 39.38 30 HIS B C 1
ATOM 2239 O O . HIS B 1 30 ? -25.953 -29.969 -14.742 1 39.38 30 HIS B O 1
ATOM 2245 N N . ALA B 1 31 ? -27.859 -29.516 -14.266 1 44.31 31 ALA B N 1
ATOM 2246 C CA . ALA B 1 31 ? -27.562 -28.094 -14.242 1 44.31 31 ALA B CA 1
ATOM 2247 C C . ALA B 1 31 ? -26.391 -27.797 -13.305 1 44.31 31 ALA B C 1
ATOM 2249 O O . ALA B 1 31 ? -26.453 -28.094 -12.109 1 44.31 31 ALA B O 1
ATOM 2250 N N . ASP B 1 32 ? -25.109 -27.984 -13.641 1 45.94 32 ASP B N 1
ATOM 2251 C CA . ASP B 1 32 ? -23.922 -27.609 -12.898 1 45.94 32 ASP B CA 1
ATOM 2252 C C . ASP B 1 32 ? -24.203 -26.406 -11.992 1 45.94 32 ASP B C 1
ATOM 2254 O O . ASP B 1 32 ? -24.359 -25.281 -12.461 1 45.94 32 ASP B O 1
ATOM 2258 N N . GLN B 1 33 ? -24.938 -26.516 -10.992 1 61.09 33 GLN B N 1
ATOM 2259 C CA . GLN B 1 33 ? -25.328 -25.516 -10.016 1 61.09 33 GLN B CA 1
ATOM 2260 C C . GLN B 1 33 ? -24.094 -24.812 -9.438 1 61.09 33 GLN B C 1
ATOM 2262 O O . GLN B 1 33 ? -23.219 -25.453 -8.875 1 61.09 33 GLN B O 1
ATOM 2267 N N . ARG B 1 34 ? -23.797 -23.609 -9.922 1 74 34 ARG B N 1
ATOM 2268 C CA . ARG B 1 34 ? -22.703 -22.797 -9.414 1 74 34 ARG B CA 1
ATOM 2269 C C . ARG B 1 34 ? -22.781 -22.641 -7.902 1 74 34 ARG B C 1
ATOM 2271 O O . ARG B 1 34 ? -23.875 -22.578 -7.336 1 74 34 ARG B O 1
ATOM 2278 N N . SER B 1 35 ? -21.656 -22.875 -7.227 1 83.88 35 SER B N 1
ATOM 2279 C CA . SER B 1 35 ? -21.562 -22.672 -5.789 1 83.88 35 SER B CA 1
ATOM 2280 C C . SER B 1 35 ? -22.172 -21.328 -5.379 1 83.88 35 SER B C 1
ATOM 2282 O O . SER B 1 35 ? -22.312 -20.438 -6.207 1 83.88 35 SER B O 1
ATOM 2284 N N . ALA B 1 36 ? -22.594 -21.234 -4.277 1 90.75 36 ALA B N 1
ATOM 2285 C CA . ALA B 1 36 ? -23.219 -20.031 -3.748 1 90.75 36 ALA B CA 1
ATOM 2286 C C . ALA B 1 36 ? -22.266 -18.844 -3.781 1 90.75 36 ALA B C 1
ATOM 2288 O O . ALA B 1 36 ? -22.688 -17.703 -3.938 1 90.75 36 ALA B O 1
ATOM 2289 N N . TYR B 1 37 ? -20.969 -19.188 -3.67 1 93.31 37 TYR B N 1
ATOM 2290 C CA . TYR B 1 37 ? -19.969 -18.141 -3.629 1 93.31 37 TYR B CA 1
ATOM 2291 C C . TYR B 1 37 ? -18.859 -18.406 -4.637 1 93.31 37 TYR B C 1
ATOM 2293 O O . TYR B 1 37 ? -18.625 -19.547 -5.027 1 93.31 37 TYR B O 1
ATOM 2301 N N . PRO B 1 38 ? -18.203 -17.297 -5.051 1 93.19 38 PRO B N 1
ATOM 2302 C CA . PRO B 1 38 ? -17 -17.484 -5.871 1 93.19 38 PRO B CA 1
ATOM 2303 C C . PRO B 1 38 ? -15.953 -18.344 -5.188 1 93.19 38 PRO B C 1
ATOM 2305 O O . PRO B 1 38 ? -15.984 -18.516 -3.967 1 93.19 38 PRO B O 1
ATOM 2308 N N . PRO B 1 39 ? -15.023 -18.859 -5.953 1 90.44 39 PRO B N 1
ATOM 2309 C CA . PRO B 1 39 ? -14.133 -19.922 -5.469 1 90.44 39 PRO B CA 1
ATOM 2310 C C . PRO B 1 39 ? -13.227 -19.453 -4.332 1 90.44 39 PRO B C 1
ATOM 2312 O O . PRO B 1 39 ? -12.781 -20.266 -3.518 1 90.44 39 PRO B O 1
ATOM 2315 N N . ASP B 1 40 ? -12.883 -18.203 -4.188 1 93 40 ASP B N 1
ATOM 2316 C CA . ASP B 1 40 ? -11.906 -17.766 -3.197 1 93 40 ASP B CA 1
ATOM 2317 C C . ASP B 1 40 ? -12.578 -17.469 -1.861 1 93 40 ASP B C 1
ATOM 2319 O O . ASP B 1 40 ? -11.898 -17.25 -0.854 1 93 40 ASP B O 1
ATOM 2323 N N . VAL B 1 41 ? -13.914 -17.531 -1.87 1 94.94 41 VAL B N 1
ATOM 2324 C CA . VAL B 1 41 ? -14.648 -17.359 -0.621 1 94.94 41 VAL B CA 1
ATOM 2325 C C . VAL B 1 41 ? -14.539 -18.625 0.217 1 94.94 41 VAL B C 1
ATOM 2327 O O . VAL B 1 41 ? -14.742 -19.734 -0.292 1 94.94 41 VAL B O 1
ATOM 2330 N N . GLY B 1 42 ? -14.188 -18.438 1.465 1 95.12 42 GLY B N 1
ATOM 2331 C CA . GLY B 1 42 ? -13.969 -19.562 2.342 1 95.12 42 GLY B CA 1
ATOM 2332 C C . GLY B 1 42 ? -12.523 -20.016 2.383 1 95.12 42 GLY B C 1
ATOM 2333 O O . GLY B 1 42 ? -12.109 -20.734 3.303 1 95.12 42 GLY B O 1
ATOM 2334 N N . ARG B 1 43 ? -11.773 -19.547 1.413 1 94.94 43 ARG B N 1
ATOM 2335 C CA . ARG B 1 43 ? -10.367 -19.938 1.305 1 94.94 43 ARG B CA 1
ATOM 2336 C C . ARG B 1 43 ? -9.445 -18.75 1.569 1 94.94 43 ARG B C 1
ATOM 2338 O O . ARG B 1 43 ? -8.641 -18.781 2.504 1 94.94 43 ARG B O 1
ATOM 2345 N N . LYS B 1 44 ? -9.625 -17.703 0.84 1 96.38 44 LYS B N 1
ATOM 2346 C CA . LYS B 1 44 ? -8.773 -16.531 0.949 1 96.38 44 LYS B CA 1
ATOM 2347 C C . LYS B 1 44 ? -9.516 -15.367 1.607 1 96.38 44 LYS B C 1
ATOM 2349 O O . LYS B 1 44 ? -8.906 -14.539 2.281 1 96.38 44 LYS B O 1
ATOM 2354 N N . PHE B 1 45 ? -10.844 -15.383 1.377 1 96.56 45 PHE B N 1
ATOM 2355 C CA . PHE B 1 45 ? -11.672 -14.312 1.904 1 96.56 45 PHE B CA 1
ATOM 2356 C C . PHE B 1 45 ? -12.992 -14.859 2.441 1 96.56 45 PHE B C 1
ATOM 2358 O O . PHE B 1 45 ? -13.438 -15.93 2.031 1 96.56 45 PHE B O 1
ATOM 2365 N N . ASP B 1 46 ? -13.578 -14.148 3.322 1 95.19 46 ASP B N 1
ATOM 2366 C CA . ASP B 1 46 ? -14.953 -14.391 3.736 1 95.19 46 ASP B CA 1
ATOM 2367 C C . ASP B 1 46 ? -15.945 -13.75 2.766 1 95.19 46 ASP B C 1
ATOM 2369 O O . ASP B 1 46 ? -15.562 -12.922 1.938 1 95.19 46 ASP B O 1
ATOM 2373 N N . ALA B 1 47 ? -17.125 -14.125 2.914 1 92.44 47 ALA B N 1
ATOM 2374 C CA . ALA B 1 47 ? -18.172 -13.633 2.016 1 92.44 47 ALA B CA 1
ATOM 2375 C C . ALA B 1 47 ? -18.375 -12.133 2.184 1 92.44 47 ALA B C 1
ATOM 2377 O O . ALA B 1 47 ? -18.859 -11.461 1.268 1 92.44 47 ALA B O 1
ATOM 2378 N N . ASP B 1 48 ? -17.969 -11.656 3.301 1 90.88 48 ASP B N 1
ATOM 2379 C CA . ASP B 1 48 ? -18.172 -10.234 3.551 1 90.88 48 ASP B CA 1
ATOM 2380 C C . ASP B 1 48 ? -16.922 -9.43 3.148 1 90.88 48 ASP B C 1
ATOM 2382 O O . ASP B 1 48 ? -16.859 -8.227 3.4 1 90.88 48 ASP B O 1
ATOM 2386 N N . GLY B 1 49 ? -15.984 -10.078 2.664 1 92.81 49 GLY B N 1
ATOM 2387 C CA . GLY B 1 49 ? -14.844 -9.375 2.098 1 92.81 49 GLY B CA 1
ATOM 2388 C C . GLY B 1 49 ? -13.625 -9.383 3.006 1 92.81 49 GLY B C 1
ATOM 2389 O O . GLY B 1 49 ? -12.547 -8.953 2.604 1 92.81 49 GLY B O 1
ATOM 2390 N N . ARG B 1 50 ? -13.805 -9.898 4.207 1 95.06 50 ARG B N 1
ATOM 2391 C CA . ARG B 1 50 ? -12.672 -9.93 5.121 1 95.06 50 ARG B CA 1
ATOM 2392 C C . ARG B 1 50 ? -11.648 -10.977 4.684 1 95.06 50 ARG B C 1
ATOM 2394 O O . ARG B 1 50 ? -12.008 -12.07 4.258 1 95.06 50 ARG B O 1
ATOM 2401 N N . VAL B 1 51 ? -10.375 -10.602 4.785 1 97.81 51 VAL B N 1
ATOM 2402 C CA . VAL B 1 51 ? -9.297 -11.5 4.391 1 97.81 51 VAL B CA 1
ATOM 2403 C C . VAL B 1 51 ? -9.156 -12.617 5.422 1 97.81 51 VAL B C 1
ATOM 2405 O O . VAL B 1 51 ? -9.281 -12.383 6.625 1 97.81 51 VAL B O 1
ATOM 2408 N N . LYS B 1 52 ? -8.922 -13.781 4.941 1 97.38 52 LYS B N 1
ATOM 2409 C CA . LYS B 1 52 ? -8.727 -14.953 5.793 1 97.38 52 LYS B CA 1
ATOM 2410 C C . LYS B 1 52 ? -7.25 -15.305 5.918 1 97.38 52 LYS B C 1
ATOM 2412 O O . LYS B 1 52 ? -6.449 -14.961 5.047 1 97.38 52 LYS B O 1
ATOM 2417 N N . PRO B 1 53 ? -6.945 -16.016 7.043 1 97.62 53 PRO B N 1
ATOM 2418 C CA . PRO B 1 53 ? -5.586 -16.547 7.113 1 97.62 53 PRO B CA 1
ATOM 2419 C C . PRO B 1 53 ? -5.25 -17.453 5.934 1 97.62 53 PRO B C 1
ATOM 2421 O O . PRO B 1 53 ? -6.09 -18.25 5.496 1 97.62 53 PRO B O 1
ATOM 2424 N N . PHE B 1 54 ? -4.164 -17.297 5.391 1 98.06 54 PHE B N 1
ATOM 2425 C CA . PHE B 1 54 ? -3.619 -18.047 4.273 1 98.06 54 PHE B CA 1
ATOM 2426 C C . PHE B 1 54 ? -2.1 -18.125 4.355 1 98.06 54 PHE B C 1
ATOM 2428 O O . PHE B 1 54 ? -1.4 -17.375 3.66 1 98.06 54 PHE B O 1
ATOM 2435 N N . ALA B 1 55 ? -1.616 -19.031 5.121 1 98.44 55 ALA B N 1
ATOM 2436 C CA . ALA B 1 55 ? -0.179 -19.125 5.363 1 98.44 55 ALA B CA 1
ATOM 2437 C C . ALA B 1 55 ? 0.529 -19.812 4.191 1 98.44 55 ALA B C 1
ATOM 2439 O O . ALA B 1 55 ? 0.051 -20.812 3.666 1 98.44 55 ALA B O 1
ATOM 2440 N N . GLY B 1 56 ? 1.621 -19.234 3.799 1 98.62 56 GLY B N 1
ATOM 2441 C CA . GLY B 1 56 ? 2.402 -19.844 2.73 1 98.62 56 GLY B CA 1
ATOM 2442 C C . GLY B 1 56 ? 3.658 -19.047 2.395 1 98.62 56 GLY B C 1
ATOM 2443 O O . GLY B 1 56 ? 4.02 -18.125 3.109 1 98.62 56 GLY B O 1
ATOM 2444 N N . ASN B 1 57 ? 4.391 -19.562 1.424 1 98.88 57 ASN B N 1
ATOM 2445 C CA . ASN B 1 57 ? 5.547 -18.875 0.848 1 98.88 57 ASN B CA 1
ATOM 2446 C C . ASN B 1 57 ? 5.449 -18.797 -0.672 1 98.88 57 ASN B C 1
ATOM 2448 O O . ASN B 1 57 ? 4.652 -19.5 -1.287 1 98.88 57 ASN B O 1
ATOM 2452 N N . THR B 1 58 ? 6.113 -17.875 -1.207 1 98.88 58 THR B N 1
ATOM 2453 C CA . THR B 1 58 ? 6.023 -17.594 -2.635 1 98.88 58 THR B CA 1
ATOM 2454 C C . THR B 1 58 ? 7.262 -16.844 -3.115 1 98.88 58 THR B C 1
ATOM 2456 O O . THR B 1 58 ? 8.008 -16.281 -2.307 1 98.88 58 THR B O 1
ATOM 2459 N N . ILE B 1 59 ? 7.555 -16.906 -4.379 1 98.94 59 ILE B N 1
ATOM 2460 C CA . ILE B 1 59 ? 8.57 -16.109 -5.051 1 98.94 59 ILE B CA 1
ATOM 2461 C C . ILE B 1 59 ? 7.895 -15.078 -5.957 1 98.94 59 ILE B C 1
ATOM 2463 O O . ILE B 1 59 ? 7.246 -15.445 -6.941 1 98.94 59 ILE B O 1
ATOM 2467 N N . ILE B 1 60 ? 8.086 -13.805 -5.621 1 98.94 60 ILE B N 1
ATOM 2468 C CA . ILE B 1 60 ? 7.34 -12.773 -6.336 1 98.94 60 ILE B CA 1
ATOM 2469 C C . ILE B 1 60 ? 8.25 -11.586 -6.633 1 98.94 60 ILE B C 1
ATOM 2471 O O . ILE B 1 60 ? 9.391 -11.531 -6.148 1 98.94 60 ILE B O 1
ATOM 2475 N N . CYS B 1 61 ? 7.805 -10.742 -7.469 1 98.75 61 CYS B N 1
ATOM 2476 C CA . CYS B 1 61 ? 8.328 -9.391 -7.609 1 98.75 61 CYS B CA 1
ATOM 2477 C C . CYS B 1 61 ? 7.277 -8.352 -7.215 1 98.75 61 CYS B C 1
ATOM 2479 O O . CYS B 1 61 ? 6.262 -8.203 -7.895 1 98.75 61 CYS B O 1
ATOM 2481 N N . HIS B 1 62 ? 7.531 -7.656 -6.137 1 98.62 62 HIS B N 1
ATOM 2482 C CA . HIS B 1 62 ? 6.668 -6.52 -5.836 1 98.62 62 HIS B CA 1
ATOM 2483 C C . HIS B 1 62 ? 6.762 -5.453 -6.922 1 98.62 62 HIS B C 1
ATOM 2485 O O . HIS B 1 62 ? 7.84 -5.219 -7.473 1 98.62 62 HIS B O 1
ATOM 2491 N N . VAL B 1 63 ? 5.633 -4.82 -7.176 1 98.31 63 VAL B N 1
ATOM 2492 C CA . VAL B 1 63 ? 5.66 -3.652 -8.055 1 98.31 63 VAL B CA 1
ATOM 2493 C C . VAL B 1 63 ? 6.309 -2.475 -7.324 1 98.31 63 VAL B C 1
ATOM 2495 O O . VAL B 1 63 ? 5.891 -2.111 -6.223 1 98.31 63 VAL B O 1
ATOM 2498 N N . PRO B 1 64 ? 7.32 -1.9 -7.938 1 96.75 64 PRO B N 1
ATOM 2499 C CA . PRO B 1 64 ? 7.957 -0.77 -7.258 1 96.75 64 PRO B CA 1
ATOM 2500 C C . PRO B 1 64 ? 7 0.397 -7.027 1 96.75 64 PRO B C 1
ATOM 2502 O O . PRO B 1 64 ? 6.34 0.853 -7.969 1 96.75 64 PRO B O 1
ATOM 2505 N N . GLN B 1 65 ? 6.996 0.93 -5.805 1 97.06 65 GLN B N 1
ATOM 2506 C CA . GLN B 1 65 ? 5.996 1.934 -5.453 1 97.06 65 GLN B CA 1
ATOM 2507 C C . GLN B 1 65 ? 6.57 3.344 -5.562 1 97.06 65 GLN B C 1
ATOM 2509 O O . GLN B 1 65 ? 5.824 4.324 -5.59 1 97.06 65 GLN B O 1
ATOM 2514 N N . GLN B 1 66 ? 7.883 3.443 -5.461 1 96.69 66 GLN B N 1
ATOM 2515 C CA . GLN B 1 66 ? 8.586 4.719 -5.492 1 96.69 66 GLN B CA 1
ATOM 2516 C C . GLN B 1 66 ? 9.797 4.656 -6.422 1 96.69 66 GLN B C 1
ATOM 2518 O O . GLN B 1 66 ? 10.312 3.574 -6.703 1 96.69 66 GLN B O 1
ATOM 2523 N N . GLY B 1 67 ? 10.219 5.809 -6.879 1 92.56 67 GLY B N 1
ATOM 2524 C CA . GLY B 1 67 ? 11.453 5.895 -7.641 1 92.56 67 GLY B CA 1
ATOM 2525 C C . GLY B 1 67 ? 11.305 5.414 -9.07 1 92.56 67 GLY B C 1
ATOM 2526 O O . GLY B 1 67 ? 10.188 5.312 -9.586 1 92.56 67 GLY B O 1
ATOM 2527 N N . PRO B 1 68 ? 12.438 5.199 -9.672 1 89.19 68 PRO B N 1
ATOM 2528 C CA . PRO B 1 68 ? 12.406 4.715 -11.055 1 89.19 68 PRO B CA 1
ATOM 2529 C C . PRO B 1 68 ? 11.633 3.402 -11.203 1 89.19 68 PRO B C 1
ATOM 2531 O O . PRO B 1 68 ? 11.789 2.494 -10.383 1 89.19 68 PRO B O 1
ATOM 2534 N N . GLY B 1 69 ? 10.727 3.328 -12.195 1 89 69 GLY B N 1
ATOM 2535 C CA . GLY B 1 69 ? 9.977 2.109 -12.445 1 89 69 GLY B CA 1
ATOM 2536 C C . GLY B 1 69 ? 8.625 2.094 -11.758 1 89 69 GLY B C 1
ATOM 2537 O O . GLY B 1 69 ? 7.848 1.154 -11.93 1 89 69 GLY B O 1
ATOM 2538 N N . SER B 1 70 ? 8.344 3.193 -11.055 1 95.88 70 SER B N 1
ATOM 2539 C CA . SER B 1 70 ? 7.117 3.191 -10.258 1 95.88 70 SER B CA 1
ATOM 2540 C C . SER B 1 70 ? 5.914 3.588 -11.109 1 95.88 70 SER B C 1
ATOM 2542 O O . SER B 1 70 ? 4.793 3.678 -10.602 1 95.88 70 SER B O 1
ATOM 2544 N N . GLU B 1 71 ? 6.078 3.77 -12.438 1 97.06 71 GLU B N 1
ATOM 2545 C CA . GLU B 1 71 ? 4.973 4.145 -13.312 1 97.06 71 GLU B CA 1
ATOM 2546 C C . GLU B 1 71 ? 3.902 3.055 -13.344 1 97.06 71 GLU B C 1
ATOM 2548 O O . GLU B 1 71 ? 2.711 3.352 -13.453 1 97.06 71 GLU B O 1
ATOM 2553 N N . THR B 1 72 ? 4.367 1.862 -13.281 1 98.31 72 THR B N 1
ATOM 2554 C CA . THR B 1 72 ? 3.416 0.757 -13.258 1 98.31 72 THR B CA 1
ATOM 2555 C C . THR B 1 72 ? 2.533 0.834 -12.008 1 98.31 72 THR B C 1
ATOM 2557 O O . THR B 1 72 ? 1.312 0.706 -12.102 1 98.31 72 THR B O 1
ATOM 2560 N N . PHE B 1 73 ? 3.172 1.096 -10.906 1 98.5 73 PHE B N 1
ATOM 2561 C CA . PHE B 1 73 ? 2.422 1.238 -9.664 1 98.5 73 PHE B CA 1
ATOM 2562 C C . PHE B 1 73 ? 1.422 2.383 -9.766 1 98.5 73 PHE B C 1
ATOM 2564 O O . PHE B 1 73 ? 0.266 2.242 -9.359 1 98.5 73 PHE B O 1
ATOM 2571 N N . ASP B 1 74 ? 1.818 3.484 -10.344 1 98.06 74 ASP B N 1
ATOM 2572 C CA . ASP B 1 74 ? 0.937 4.637 -10.516 1 98.06 74 ASP B CA 1
ATOM 2573 C C . ASP B 1 74 ? -0.289 4.273 -11.352 1 98.06 74 ASP B C 1
ATOM 2575 O O . ASP B 1 74 ? -1.41 4.664 -11.016 1 98.06 74 ASP B O 1
ATOM 2579 N N . ALA B 1 75 ? -0.045 3.516 -12.344 1 98.12 75 ALA B N 1
ATOM 2580 C CA . ALA B 1 75 ? -1.146 3.104 -13.211 1 98.12 75 ALA B CA 1
ATOM 2581 C C . ALA B 1 75 ? -2.096 2.16 -12.484 1 98.12 75 ALA B C 1
ATOM 2583 O O . ALA B 1 75 ? -3.316 2.258 -12.633 1 98.12 75 ALA B O 1
ATOM 2584 N N . LEU B 1 76 ? -1.542 1.262 -11.742 1 98.5 76 LEU B N 1
ATOM 2585 C CA . LEU B 1 76 ? -2.367 0.35 -10.961 1 98.5 76 LEU B CA 1
ATOM 2586 C C . LEU B 1 76 ? -3.154 1.107 -9.898 1 98.5 76 LEU B C 1
ATOM 2588 O O . LEU B 1 76 ? -4.305 0.77 -9.609 1 98.5 76 LEU B O 1
ATOM 2592 N N . LEU B 1 77 ? -2.537 2.086 -9.336 1 98.19 77 LEU B N 1
ATOM 2593 C CA . LEU B 1 77 ? -3.209 2.916 -8.344 1 98.19 77 LEU B CA 1
ATOM 2594 C C . LEU B 1 77 ? -4.363 3.688 -8.969 1 98.19 77 LEU B C 1
ATOM 2596 O O . LEU B 1 77 ? -5.387 3.926 -8.32 1 98.19 77 LEU B O 1
ATOM 2600 N N . ASP B 1 78 ? -4.27 4.094 -10.25 1 97.5 78 ASP B N 1
ATOM 2601 C CA . ASP B 1 78 ? -5.375 4.723 -10.961 1 97.5 78 ASP B CA 1
ATOM 2602 C C . ASP B 1 78 ? -6.582 3.789 -11.031 1 97.5 78 ASP B C 1
ATOM 2604 O O . ASP B 1 78 ? -7.723 4.23 -10.891 1 97.5 78 ASP B O 1
ATOM 2608 N N . ILE B 1 79 ? -6.266 2.555 -11.227 1 97.25 79 ILE B N 1
ATOM 2609 C CA . ILE B 1 79 ? -7.34 1.565 -11.227 1 97.25 79 ILE B CA 1
ATOM 2610 C C . ILE B 1 79 ? -7.98 1.489 -9.844 1 97.25 79 ILE B C 1
ATOM 2612 O O . ILE B 1 79 ? -9.203 1.491 -9.719 1 97.25 79 ILE B O 1
ATOM 2616 N N . TYR B 1 80 ? -7.184 1.484 -8.828 1 97.44 80 TYR B N 1
ATOM 2617 C CA . TYR B 1 80 ? -7.648 1.461 -7.445 1 97.44 80 TYR B CA 1
ATOM 2618 C C . TYR B 1 80 ? -8.539 2.662 -7.152 1 97.44 80 TYR B C 1
ATOM 2620 O O . TYR B 1 80 ? -9.602 2.52 -6.539 1 97.44 80 TYR B O 1
ATOM 2628 N N . ARG B 1 81 ? -8.188 3.791 -7.656 1 96.94 81 ARG B N 1
ATOM 2629 C CA . ARG B 1 81 ? -8.945 5.027 -7.48 1 96.94 81 ARG B CA 1
ATOM 2630 C C . ARG B 1 81 ? -10.32 4.926 -8.141 1 96.94 81 ARG B C 1
ATOM 2632 O O . ARG B 1 81 ? -11.289 5.496 -7.641 1 96.94 81 ARG B O 1
ATOM 2639 N N . GLN B 1 82 ? -10.398 4.176 -9.188 1 94.12 82 GLN B N 1
ATOM 2640 C CA . GLN B 1 82 ? -11.602 4.148 -10.016 1 94.12 82 GLN B CA 1
ATOM 2641 C C . GLN B 1 82 ? -12.555 3.055 -9.555 1 94.12 82 GLN B C 1
ATOM 2643 O O . GLN B 1 82 ? -13.734 3.062 -9.914 1 94.12 82 GLN B O 1
ATOM 2648 N N . LEU B 1 83 ? -12.055 2.154 -8.766 1 93.69 83 LEU B N 1
ATOM 2649 C CA . LEU B 1 83 ? -12.82 0.953 -8.438 1 93.69 83 LEU B CA 1
ATOM 2650 C C . LEU B 1 83 ? -14.156 1.315 -7.809 1 93.69 83 LEU B C 1
ATOM 2652 O O . LEU B 1 83 ? -15.203 0.806 -8.227 1 93.69 83 LEU B O 1
ATOM 2656 N N . PRO B 1 84 ? -14.227 2.318 -6.953 1 89.75 84 PRO B N 1
ATOM 2657 C CA . PRO B 1 84 ? -15.484 2.588 -6.25 1 89.75 84 PRO B CA 1
ATOM 2658 C C . PRO B 1 84 ? -16.562 3.135 -7.172 1 89.75 84 PRO B C 1
ATOM 2660 O O . PRO B 1 84 ? -17.734 3.18 -6.793 1 89.75 84 PRO B O 1
ATOM 2663 N N . VAL B 1 85 ? -16.234 3.568 -8.344 1 90.69 85 VAL B N 1
ATOM 2664 C CA . VAL B 1 85 ? -17.188 4.105 -9.297 1 90.69 85 VAL B CA 1
ATOM 2665 C C . VAL B 1 85 ? -18.094 2.98 -9.812 1 90.69 85 VAL B C 1
ATOM 2667 O O . VAL B 1 85 ? -19.219 3.227 -10.227 1 90.69 85 VAL B O 1
ATOM 2670 N N . HIS B 1 86 ? -17.547 1.744 -9.727 1 94.12 86 HIS B N 1
ATOM 2671 C CA . HIS B 1 86 ? -18.234 0.601 -10.32 1 94.12 86 HIS B CA 1
ATOM 2672 C C . HIS B 1 86 ? -19.062 -0.142 -9.273 1 94.12 86 HIS B C 1
ATOM 2674 O O . HIS B 1 86 ? -18.578 -0.427 -8.18 1 94.12 86 HIS B O 1
ATOM 2680 N N . ALA B 1 87 ? -20.234 -0.536 -9.719 1 92.44 87 ALA B N 1
ATOM 2681 C CA . ALA B 1 87 ? -21.125 -1.231 -8.805 1 92.44 87 ALA B CA 1
ATOM 2682 C C . ALA B 1 87 ? -20.547 -2.572 -8.367 1 92.44 87 ALA B C 1
ATOM 2684 O O . ALA B 1 87 ? -20.75 -3.01 -7.234 1 92.44 87 ALA B O 1
ATOM 2685 N N . PHE B 1 88 ? -19.797 -3.18 -9.25 1 94.94 88 PHE B N 1
ATOM 2686 C CA . PHE B 1 88 ? -19.266 -4.5 -8.922 1 94.94 88 PHE B CA 1
ATOM 2687 C C . PHE B 1 88 ? -18.203 -4.402 -7.84 1 94.94 88 PHE B C 1
ATOM 2689 O O . PHE B 1 88 ? -17.812 -5.414 -7.25 1 94.94 88 PHE B O 1
ATOM 2696 N N . ALA B 1 89 ? -17.734 -3.199 -7.562 1 93.25 89 ALA B N 1
ATOM 2697 C CA . ALA B 1 89 ? -16.672 -3.014 -6.578 1 93.25 89 ALA B CA 1
ATOM 2698 C C . ALA B 1 89 ? -17.109 -3.486 -5.199 1 93.25 89 ALA B C 1
ATOM 2700 O O . ALA B 1 89 ? -16.297 -3.961 -4.406 1 93.25 89 ALA B O 1
ATOM 2701 N N . ALA B 1 90 ? -18.375 -3.436 -4.961 1 91.56 90 ALA B N 1
ATOM 2702 C CA . ALA B 1 90 ? -18.922 -3.854 -3.67 1 91.56 90 ALA B CA 1
ATOM 2703 C C . ALA B 1 90 ? -18.812 -5.367 -3.494 1 91.56 90 ALA B C 1
ATOM 2705 O O . ALA B 1 90 ? -18.969 -5.883 -2.387 1 91.56 90 ALA B O 1
ATOM 2706 N N . LYS B 1 91 ? -18.531 -6.035 -4.562 1 95 91 LYS B N 1
ATOM 2707 C CA . LYS B 1 91 ? -18.453 -7.492 -4.539 1 95 91 LYS B CA 1
ATOM 2708 C C . LYS B 1 91 ? -17.016 -7.98 -4.715 1 95 91 LYS B C 1
ATOM 2710 O O . LYS B 1 91 ? -16.781 -9.164 -4.961 1 95 91 LYS B O 1
ATOM 2715 N N . VAL B 1 92 ? -16.094 -7.059 -4.641 1 95.31 92 VAL B N 1
ATOM 2716 C CA . VAL B 1 92 ? -14.68 -7.348 -4.793 1 95.31 92 VAL B CA 1
ATOM 2717 C C . VAL B 1 92 ? -13.914 -6.875 -3.557 1 95.31 92 VAL B C 1
ATOM 2719 O O . VAL B 1 92 ? -14.164 -5.781 -3.047 1 95.31 92 VAL B O 1
ATOM 2722 N N . THR B 1 93 ? -13.133 -7.73 -2.99 1 96.25 93 THR B N 1
ATOM 2723 C CA . THR B 1 93 ? -12.117 -7.234 -2.066 1 96.25 93 THR B CA 1
ATOM 2724 C C . THR B 1 93 ? -10.836 -6.871 -2.812 1 96.25 93 THR B C 1
ATOM 2726 O O . THR B 1 93 ? -10.148 -7.746 -3.344 1 96.25 93 THR B O 1
ATOM 2729 N N . ALA B 1 94 ? -10.617 -5.574 -2.893 1 96.56 94 ALA B N 1
ATOM 2730 C CA . ALA B 1 94 ? -9.383 -5.102 -3.518 1 96.56 94 ALA B CA 1
ATOM 2731 C C . ALA B 1 94 ? -8.172 -5.406 -2.643 1 96.56 94 ALA B C 1
ATOM 2733 O O . ALA B 1 94 ? -8.234 -5.262 -1.419 1 96.56 94 ALA B O 1
ATOM 2734 N N . LEU B 1 95 ? -7.156 -5.848 -3.262 1 98.12 95 LEU B N 1
ATOM 2735 C CA . LEU B 1 95 ? -5.906 -6.016 -2.529 1 98.12 95 LEU B CA 1
ATOM 2736 C C . LEU B 1 95 ? -5.258 -4.668 -2.242 1 98.12 95 LEU B C 1
ATOM 2738 O O . LEU B 1 95 ? -5.293 -3.766 -3.082 1 98.12 95 LEU B O 1
ATOM 2742 N N . PRO B 1 96 ? -4.68 -4.551 -1.013 1 98.12 96 PRO B N 1
ATOM 2743 C CA . PRO B 1 96 ? -3.959 -3.297 -0.776 1 98.12 96 PRO B CA 1
ATOM 2744 C C . PRO B 1 96 ? -2.863 -3.043 -1.81 1 98.12 96 PRO B C 1
ATOM 2746 O O . PRO B 1 96 ? -2.07 -3.939 -2.107 1 98.12 96 PRO B O 1
ATOM 2749 N N . PRO B 1 97 ? -2.799 -1.802 -2.273 1 98.38 97 PRO B N 1
ATOM 2750 C CA . PRO B 1 97 ? -1.793 -1.517 -3.299 1 98.38 97 PRO B CA 1
ATOM 2751 C C . PRO B 1 97 ? -0.374 -1.849 -2.842 1 98.38 97 PRO B C 1
ATOM 2753 O O . PRO B 1 97 ? 0.486 -2.166 -3.668 1 98.38 97 PRO B O 1
ATOM 2756 N N . SER B 1 98 ? -0.173 -1.821 -1.537 1 98.5 98 SER B N 1
ATOM 2757 C CA . SER B 1 98 ? 1.139 -2.152 -0.989 1 98.5 98 SER B CA 1
ATOM 2758 C C . SER B 1 98 ? 1.526 -3.59 -1.314 1 98.5 98 SER B C 1
ATOM 2760 O O . SER B 1 98 ? 2.699 -3.959 -1.216 1 98.5 98 SER B O 1
ATOM 2762 N N . SER B 1 99 ? 0.562 -4.414 -1.723 1 98.56 99 SER B N 1
ATOM 2763 C CA . SER B 1 99 ? 0.834 -5.84 -1.888 1 98.56 99 SER B CA 1
ATOM 2764 C C . SER B 1 99 ? 0.933 -6.215 -3.363 1 98.56 99 SER B C 1
ATOM 2766 O O . SER B 1 99 ? 1.189 -7.375 -3.697 1 98.56 99 SER B O 1
ATOM 2768 N N . HIS B 1 100 ? 0.72 -5.254 -4.285 1 98.69 100 HIS B N 1
ATOM 2769 C CA . HIS B 1 100 ? 0.724 -5.582 -5.703 1 98.69 100 HIS B CA 1
ATOM 2770 C C . HIS B 1 100 ? 2.045 -6.223 -6.117 1 98.69 100 HIS B C 1
ATOM 2772 O O . HIS B 1 100 ? 3.117 -5.723 -5.777 1 98.69 100 HIS B O 1
ATOM 2778 N N . HIS B 1 101 ? 1.936 -7.336 -6.852 1 98.81 101 HIS B N 1
ATOM 2779 C CA . HIS B 1 101 ? 3.104 -8.109 -7.254 1 98.81 101 HIS B CA 1
ATOM 2780 C C . HIS B 1 101 ? 2.785 -9.008 -8.445 1 98.81 101 HIS B C 1
ATOM 2782 O O . HIS B 1 101 ? 1.615 -9.211 -8.781 1 98.81 101 HIS B O 1
ATOM 2788 N N . MET B 1 102 ? 3.793 -9.445 -9.031 1 98.81 102 MET B N 1
ATOM 2789 C CA . MET B 1 102 ? 3.693 -10.578 -9.953 1 98.81 102 MET B CA 1
ATOM 2790 C C . MET B 1 102 ? 4.371 -11.812 -9.367 1 98.81 102 MET B C 1
ATOM 2792 O O . MET B 1 102 ? 5.535 -11.75 -8.961 1 98.81 102 MET B O 1
ATOM 2796 N N . THR B 1 103 ? 3.652 -12.883 -9.344 1 98.75 103 THR B N 1
ATOM 2797 C CA . THR B 1 103 ? 4.238 -14.141 -8.898 1 98.75 103 THR B CA 1
ATOM 2798 C C . THR B 1 103 ? 5.117 -14.742 -9.992 1 98.75 103 THR B C 1
ATOM 2800 O O . THR B 1 103 ? 4.703 -14.852 -11.148 1 98.75 103 THR B O 1
ATOM 2803 N N . ILE B 1 104 ? 6.297 -15.055 -9.609 1 98.75 104 ILE B N 1
ATOM 2804 C CA . ILE B 1 104 ? 7.219 -15.773 -10.484 1 98.75 104 ILE B CA 1
ATOM 2805 C C . ILE B 1 104 ? 6.996 -17.281 -10.344 1 98.75 104 ILE B C 1
ATOM 2807 O O . ILE B 1 104 ? 6.918 -18 -11.344 1 98.75 104 ILE B O 1
ATOM 2811 N N . PHE B 1 105 ? 6.883 -17.672 -9.125 1 98.75 105 PHE B N 1
ATOM 2812 C CA . PHE B 1 105 ? 6.73 -19.078 -8.805 1 98.75 105 PHE B CA 1
ATOM 2813 C C . PHE B 1 105 ? 5.992 -19.266 -7.484 1 98.75 105 PHE B C 1
ATOM 2815 O O . PHE B 1 105 ? 6.391 -18.703 -6.461 1 98.75 105 PHE B O 1
ATOM 2822 N N . GLY B 1 106 ? 4.891 -20 -7.527 1 98.06 106 GLY B N 1
ATOM 2823 C CA . GLY B 1 106 ? 4.172 -20.312 -6.301 1 98.06 106 GLY B CA 1
ATOM 2824 C C . GLY B 1 106 ? 4.879 -21.344 -5.434 1 98.06 106 GLY B C 1
ATOM 2825 O O . GLY B 1 106 ? 5.293 -22.391 -5.918 1 98.06 106 GLY B O 1
ATOM 2826 N N . GLY B 1 107 ? 5.031 -21.016 -4.211 1 98.38 107 GLY B N 1
ATOM 2827 C CA . GLY B 1 107 ? 5.582 -21.969 -3.258 1 98.38 107 GLY B CA 1
ATOM 2828 C C . GLY B 1 107 ? 4.523 -22.844 -2.611 1 98.38 107 GLY B C 1
ATOM 2829 O O . GLY B 1 107 ? 3.588 -23.281 -3.277 1 98.38 107 GLY B O 1
ATOM 2830 N N . ALA B 1 108 ? 4.805 -23.156 -1.352 1 98.62 108 ALA B N 1
ATOM 2831 C CA . ALA B 1 108 ? 3.879 -23.984 -0.576 1 98.62 108 ALA B CA 1
ATOM 2832 C C . ALA B 1 108 ? 2.912 -23.109 0.223 1 98.62 108 ALA B C 1
ATOM 2834 O O . ALA B 1 108 ? 3.27 -22.016 0.662 1 98.62 108 ALA B O 1
ATOM 2835 N N . ASN B 1 109 ? 1.729 -23.578 0.392 1 97.88 109 ASN B N 1
ATOM 2836 C CA . ASN B 1 109 ? 0.792 -22.891 1.278 1 97.88 109 ASN B CA 1
ATOM 2837 C C . ASN B 1 109 ? -0.031 -23.891 2.096 1 97.88 109 ASN B C 1
ATOM 2839 O O . ASN B 1 109 ? -0.141 -25.062 1.729 1 97.88 109 ASN B O 1
ATOM 2843 N N . ASP B 1 110 ? -0.604 -23.453 3.131 1 97.38 110 ASP B N 1
ATOM 2844 C CA . ASP B 1 110 ? -1.233 -24.297 4.148 1 97.38 110 ASP B CA 1
ATOM 2845 C C . ASP B 1 110 ? -2.605 -24.781 3.686 1 97.38 110 ASP B C 1
ATOM 2847 O O . ASP B 1 110 ? -3.154 -25.734 4.246 1 97.38 110 ASP B O 1
ATOM 2851 N N . GLN B 1 111 ? -3.158 -24.219 2.678 1 95.06 111 GLN B N 1
ATOM 2852 C CA . GLN B 1 111 ? -4.488 -24.578 2.203 1 95.06 111 GLN B CA 1
ATOM 2853 C C . GLN B 1 111 ? -4.414 -25.672 1.141 1 95.06 111 GLN B C 1
ATOM 2855 O O . GLN B 1 111 ? -5.367 -26.438 0.95 1 95.06 111 GLN B O 1
ATOM 2860 N N . ASP B 1 112 ? -3.303 -25.672 0.473 1 94.19 112 ASP B N 1
ATOM 2861 C CA . ASP B 1 112 ? -3.143 -26.609 -0.636 1 94.19 112 ASP B CA 1
ATOM 2862 C C . ASP B 1 112 ? -1.952 -27.531 -0.405 1 94.19 112 ASP B C 1
ATOM 2864 O O . ASP B 1 112 ? -1.047 -27.609 -1.238 1 94.19 112 ASP B O 1
ATOM 2868 N N . ARG B 1 113 ? -2.104 -28.344 0.625 1 96.25 113 ARG B N 1
ATOM 2869 C CA . ARG B 1 113 ? -1.075 -29.344 0.907 1 96.25 113 ARG B CA 1
ATOM 2870 C C . ARG B 1 113 ? -1.295 -30.609 0.08 1 96.25 113 ARG B C 1
ATOM 2872 O O . ARG B 1 113 ? -1.773 -31.625 0.598 1 96.25 113 ARG B O 1
ATOM 2879 N N . LYS B 1 114 ? -0.903 -30.562 -1.1 1 95.94 114 LYS B N 1
ATOM 2880 C CA . LYS B 1 114 ? -1.081 -31.719 -1.972 1 95.94 114 LYS B CA 1
ATOM 2881 C C . LYS B 1 114 ? 0.09 -31.875 -2.939 1 95.94 114 LYS B C 1
ATOM 2883 O O . LYS B 1 114 ? 0.815 -30.906 -3.191 1 95.94 114 LYS B O 1
ATOM 2888 N N . PRO B 1 115 ? 0.166 -33.031 -3.41 1 94.81 115 PRO B N 1
ATOM 2889 C CA . PRO B 1 115 ? 1.232 -33.219 -4.395 1 94.81 115 PRO B CA 1
ATOM 2890 C C . PRO B 1 115 ? 1.158 -32.25 -5.559 1 94.81 115 PRO B C 1
ATOM 2892 O O . PRO B 1 115 ? 0.067 -31.938 -6.043 1 94.81 115 PRO B O 1
ATOM 2895 N N . GLY B 1 116 ? 2.303 -31.719 -5.906 1 96.44 116 GLY B N 1
ATOM 2896 C CA . GLY B 1 116 ? 2.371 -30.734 -6.973 1 96.44 116 GLY B CA 1
ATOM 2897 C C . GLY B 1 116 ? 2.365 -29.312 -6.469 1 96.44 116 GLY B C 1
ATOM 2898 O O . GLY B 1 116 ? 2.914 -28.406 -7.117 1 96.44 116 GLY B O 1
ATOM 2899 N N . LEU B 1 117 ? 1.737 -29.109 -5.344 1 97.5 117 LEU B N 1
ATOM 2900 C CA . LEU B 1 117 ? 1.649 -27.75 -4.785 1 97.5 117 LEU B CA 1
ATOM 2901 C C . LEU B 1 117 ? 2.402 -27.672 -3.461 1 97.5 117 LEU B C 1
ATOM 2903 O O . LEU B 1 117 ? 2.342 -26.641 -2.775 1 97.5 117 LEU B O 1
ATOM 2907 N N . TRP B 1 118 ? 3.016 -28.75 -3.115 1 98.44 118 TRP B N 1
ATOM 2908 C CA . TRP B 1 118 ? 3.861 -28.938 -1.942 1 98.44 118 TRP B CA 1
ATOM 2909 C C . TRP B 1 118 ? 5.172 -29.625 -2.322 1 98.44 118 TRP B C 1
ATOM 2911 O O . TRP B 1 118 ? 5.211 -30.438 -3.252 1 98.44 118 TRP B O 1
ATOM 2921 N N . PRO B 1 119 ? 6.309 -29.234 -1.607 1 98.62 119 PRO B N 1
ATOM 2922 C CA . PRO B 1 119 ? 7.551 -29.938 -1.941 1 98.62 119 PRO B CA 1
ATOM 2923 C C . PRO B 1 119 ? 7.414 -31.453 -1.86 1 98.62 119 PRO B C 1
ATOM 2925 O O . PRO B 1 119 ? 6.992 -31.984 -0.829 1 98.62 119 PRO B O 1
ATOM 2928 N N . ALA B 1 120 ? 7.844 -32.125 -2.879 1 98.44 120 ALA B N 1
ATOM 2929 C CA . ALA B 1 120 ? 7.629 -33.562 -3.018 1 98.44 120 ALA B CA 1
ATOM 2930 C C . ALA B 1 120 ? 8.438 -34.344 -1.979 1 98.44 120 ALA B C 1
ATOM 2932 O O . ALA B 1 120 ? 8.07 -35.438 -1.613 1 98.44 120 ALA B O 1
ATOM 2933 N N . ASP B 1 121 ? 9.5 -33.75 -1.557 1 98.38 121 ASP B N 1
ATOM 2934 C CA . ASP B 1 121 ? 10.422 -34.469 -0.68 1 98.38 121 ASP B CA 1
ATOM 2935 C C . ASP B 1 121 ? 10.164 -34.125 0.786 1 98.38 121 ASP B C 1
ATOM 2937 O O . ASP B 1 121 ? 10.945 -34.5 1.662 1 98.38 121 ASP B O 1
ATOM 2941 N N . LEU B 1 122 ? 9.125 -33.344 1.05 1 98.44 122 LEU B N 1
ATOM 2942 C CA . LEU B 1 122 ? 8.773 -33 2.424 1 98.44 122 LEU B CA 1
ATOM 2943 C C . LEU B 1 122 ? 7.418 -33.594 2.805 1 98.44 122 LEU B C 1
ATOM 2945 O O . LEU B 1 122 ? 6.523 -33.688 1.964 1 98.44 122 LEU B O 1
ATOM 2949 N N . PRO B 1 123 ? 7.234 -33.969 4.113 1 98.12 123 PRO B N 1
ATOM 2950 C CA . PRO B 1 123 ? 5.926 -34.438 4.555 1 98.12 123 PRO B CA 1
ATOM 2951 C C . PRO B 1 123 ? 4.824 -33.406 4.406 1 98.12 123 PRO B C 1
ATOM 2953 O O . PRO B 1 123 ? 5.043 -32.219 4.68 1 98.12 123 PRO B O 1
ATOM 2956 N N . LEU B 1 124 ? 3.662 -33.812 4.062 1 97.62 124 LEU B N 1
ATOM 2957 C CA . LEU B 1 124 ? 2.539 -32.906 3.842 1 97.62 124 LEU B CA 1
ATOM 2958 C C . LEU B 1 124 ? 2.082 -32.281 5.156 1 97.62 124 LEU B C 1
ATOM 2960 O O . LEU B 1 124 ? 1.41 -31.25 5.152 1 97.62 124 LEU B O 1
ATOM 2964 N N . ASP B 1 125 ? 2.359 -32.875 6.262 1 97.25 125 ASP B N 1
ATOM 2965 C CA . ASP B 1 125 ? 1.894 -32.375 7.547 1 97.25 125 ASP B CA 1
ATOM 2966 C C . ASP B 1 125 ? 2.975 -31.531 8.234 1 97.25 125 ASP B C 1
ATOM 2968 O O . ASP B 1 125 ? 2.832 -31.156 9.398 1 97.25 125 ASP B O 1
ATOM 2972 N N . LEU B 1 126 ? 4.105 -31.297 7.477 1 98.12 126 LEU B N 1
ATOM 2973 C CA . LEU B 1 126 ? 5.141 -30.438 8.023 1 98.12 126 LEU B CA 1
ATOM 2974 C C . LEU B 1 126 ? 4.574 -29.062 8.383 1 98.12 126 LEU B C 1
ATOM 2976 O O . LEU B 1 126 ? 3.842 -28.469 7.59 1 98.12 126 LEU B O 1
ATOM 2980 N N . PRO B 1 127 ? 4.844 -28.609 9.648 1 98.31 127 PRO B N 1
ATOM 2981 C CA . PRO B 1 127 ? 4.363 -27.266 9.984 1 98.31 127 PRO B CA 1
ATOM 2982 C C . PRO B 1 127 ? 4.832 -26.203 8.992 1 98.31 127 PRO B C 1
ATOM 2984 O O . PRO B 1 127 ? 5.969 -26.266 8.508 1 98.31 127 PRO B O 1
ATOM 2987 N N . MET B 1 128 ? 4.02 -25.297 8.664 1 98.25 128 MET B N 1
ATOM 2988 C CA . MET B 1 128 ? 4.289 -24.297 7.641 1 98.25 128 MET B CA 1
ATOM 2989 C C . MET B 1 128 ? 5.578 -23.547 7.949 1 98.25 128 MET B C 1
ATOM 2991 O O . MET B 1 128 ? 6.367 -23.25 7.047 1 98.25 128 MET B O 1
ATOM 2995 N N . ALA B 1 129 ? 5.773 -23.188 9.219 1 98.19 129 ALA B N 1
ATOM 2996 C CA . ALA B 1 129 ? 6.98 -22.453 9.609 1 98.19 129 ALA B CA 1
ATOM 2997 C C . ALA B 1 129 ? 8.234 -23.234 9.242 1 98.19 129 ALA B C 1
ATOM 2999 O O . ALA B 1 129 ? 9.227 -22.656 8.797 1 98.19 129 ALA B O 1
ATOM 3000 N N . ASP B 1 130 ? 8.203 -24.531 9.414 1 98.62 130 ASP B N 1
ATOM 3001 C CA . ASP B 1 130 ? 9.328 -25.375 9.062 1 98.62 130 ASP B CA 1
ATOM 3002 C C . ASP B 1 130 ? 9.508 -25.453 7.547 1 98.62 130 ASP B C 1
ATOM 3004 O O . ASP B 1 130 ? 10.633 -25.422 7.047 1 98.62 130 ASP B O 1
ATOM 3008 N N . CYS B 1 131 ? 8.422 -25.578 6.895 1 98.75 131 CYS B N 1
ATOM 3009 C CA . CYS B 1 131 ? 8.477 -25.594 5.438 1 98.75 131 CYS B CA 1
ATOM 3010 C C . CYS B 1 131 ? 9.094 -24.297 4.91 1 98.75 131 CYS B C 1
ATOM 3012 O O . CYS B 1 131 ? 9.977 -24.328 4.047 1 98.75 131 CYS B O 1
ATOM 3014 N N . ASP B 1 132 ? 8.656 -23.156 5.453 1 98.81 132 ASP B N 1
ATOM 3015 C CA . ASP B 1 132 ? 9.203 -21.844 5.07 1 98.81 132 ASP B CA 1
ATOM 3016 C C . ASP B 1 132 ? 10.719 -21.812 5.27 1 98.81 132 ASP B C 1
ATOM 3018 O O . ASP B 1 132 ? 11.453 -21.359 4.395 1 98.81 132 ASP B O 1
ATOM 3022 N N . ARG B 1 133 ? 11.125 -22.297 6.398 1 98.69 133 ARG B N 1
ATOM 3023 C CA . ARG B 1 133 ? 12.547 -22.297 6.73 1 98.69 133 ARG B CA 1
ATOM 3024 C C . ARG B 1 133 ? 13.344 -23.141 5.75 1 98.69 133 ARG B C 1
ATOM 3026 O O . ARG B 1 133 ? 14.375 -22.703 5.234 1 98.69 133 ARG B O 1
ATOM 3033 N N . LEU B 1 134 ? 12.891 -24.281 5.488 1 98.81 134 LEU B N 1
ATOM 3034 C CA . LEU B 1 134 ? 13.602 -25.219 4.621 1 98.81 134 LEU B CA 1
ATOM 3035 C C . LEU B 1 134 ? 13.68 -24.688 3.193 1 98.81 134 LEU B C 1
ATOM 3037 O O . LEU B 1 134 ? 14.742 -24.703 2.574 1 98.81 134 LEU B O 1
ATOM 3041 N N . LEU B 1 135 ? 12.586 -24.219 2.668 1 98.88 135 LEU B N 1
ATOM 3042 C CA . LEU B 1 135 ? 12.586 -23.656 1.319 1 98.88 135 LEU B CA 1
ATOM 3043 C C . LEU B 1 135 ? 13.453 -22.406 1.252 1 98.88 135 LEU B C 1
ATOM 3045 O O . LEU B 1 135 ? 14.133 -22.156 0.251 1 98.88 135 LEU B O 1
ATOM 3049 N N . GLY B 1 136 ? 13.375 -21.594 2.291 1 98.88 136 GLY B N 1
ATOM 3050 C CA . GLY B 1 136 ? 14.266 -20.453 2.367 1 98.88 136 GLY B CA 1
ATOM 3051 C C . GLY B 1 136 ? 15.734 -20.828 2.283 1 98.88 136 GLY B C 1
ATOM 3052 O O . GLY B 1 136 ? 16.516 -20.172 1.586 1 98.88 136 GLY B O 1
ATOM 3053 N N . GLU B 1 137 ? 16.094 -21.891 2.967 1 98.69 137 GLU B N 1
ATOM 3054 C CA . GLU B 1 137 ? 17.484 -22.359 2.947 1 98.69 137 GLU B CA 1
ATOM 3055 C C . GLU B 1 137 ? 17.891 -22.797 1.547 1 98.69 137 GLU B C 1
ATOM 3057 O O . GLU B 1 137 ? 19 -22.5 1.099 1 98.69 137 GLU B O 1
ATOM 3062 N N . ARG B 1 138 ? 17.016 -23.469 0.887 1 98.69 138 ARG B N 1
ATOM 3063 C CA . ARG B 1 138 ? 17.281 -23.875 -0.488 1 98.69 138 ARG B CA 1
ATOM 3064 C C . ARG B 1 138 ? 17.5 -22.672 -1.388 1 98.69 138 ARG B C 1
ATOM 3066 O O . ARG B 1 138 ? 18.406 -22.672 -2.221 1 98.69 138 ARG B O 1
ATOM 3073 N N . LEU B 1 139 ? 16.688 -21.688 -1.14 1 98.81 139 LEU B N 1
ATOM 3074 C CA . LEU B 1 139 ? 16.719 -20.516 -2.016 1 98.81 139 LEU B CA 1
ATOM 3075 C C . LEU B 1 139 ? 17.906 -19.625 -1.706 1 98.81 139 LEU B C 1
ATOM 3077 O O . LEU B 1 139 ? 18.344 -18.828 -2.553 1 98.81 139 LEU B O 1
ATOM 3081 N N . LYS B 1 140 ? 18.406 -19.656 -0.523 1 98.38 140 LYS B N 1
ATOM 3082 C CA . LYS B 1 140 ? 19.641 -18.938 -0.213 1 98.38 140 LYS B CA 1
ATOM 3083 C C . LYS B 1 140 ? 20.812 -19.453 -1.034 1 98.38 140 LYS B C 1
ATOM 3085 O O . LYS B 1 140 ? 21.734 -18.703 -1.358 1 98.38 140 LYS B O 1
ATOM 3090 N N . ALA B 1 141 ? 20.703 -20.703 -1.368 1 97.25 141 ALA B N 1
ATOM 3091 C CA . ALA B 1 141 ? 21.766 -21.328 -2.158 1 97.25 141 ALA B CA 1
ATOM 3092 C C . ALA B 1 141 ? 21.5 -21.188 -3.652 1 97.25 141 ALA B C 1
ATOM 3094 O O . ALA B 1 141 ? 22.359 -21.484 -4.48 1 97.25 141 ALA B O 1
ATOM 3095 N N . PHE B 1 142 ? 20.328 -20.766 -3.953 1 97.94 142 PHE B N 1
ATOM 3096 C CA . PHE B 1 142 ? 19.891 -20.625 -5.34 1 97.94 142 PHE B CA 1
ATOM 3097 C C . PHE B 1 142 ? 20.594 -19.422 -5.996 1 97.94 142 PHE B C 1
ATOM 3099 O O . PHE B 1 142 ? 20.672 -18.344 -5.406 1 97.94 142 PHE B O 1
ATOM 3106 N N . ARG B 1 143 ? 21.109 -19.641 -7.168 1 96.69 143 ARG B N 1
ATOM 3107 C CA . ARG B 1 143 ? 21.672 -18.547 -7.953 1 96.69 143 ARG B CA 1
ATOM 3108 C C . ARG B 1 143 ? 20.703 -18.078 -9.023 1 96.69 143 ARG B C 1
ATOM 3110 O O . ARG B 1 143 ? 20.297 -18.844 -9.891 1 96.69 143 ARG B O 1
ATOM 3117 N N . LEU B 1 144 ? 20.312 -16.875 -8.961 1 96.19 144 LEU B N 1
ATOM 3118 C CA . LEU B 1 144 ? 19.328 -16.359 -9.891 1 96.19 144 LEU B CA 1
ATOM 3119 C C . LEU B 1 144 ? 19.797 -16.5 -11.336 1 96.19 144 LEU B C 1
ATOM 3121 O O . LEU B 1 144 ? 19.047 -16.984 -12.188 1 96.19 144 LEU B O 1
ATOM 3125 N N . ASP B 1 145 ? 21.078 -16.078 -11.641 1 91.5 145 ASP B N 1
ATOM 3126 C CA . ASP B 1 145 ? 21.656 -16.203 -12.977 1 91.5 145 ASP B CA 1
ATOM 3127 C C . ASP B 1 145 ? 20.672 -15.727 -14.047 1 91.5 145 ASP B C 1
ATOM 3129 O O . ASP B 1 145 ? 20.422 -16.438 -15.023 1 91.5 145 ASP B O 1
ATOM 3133 N N . CYS B 1 146 ? 19.984 -14.727 -13.836 1 89.62 146 CYS B N 1
ATOM 3134 C CA . CYS B 1 146 ? 18.969 -14.102 -14.68 1 89.62 146 CYS B CA 1
ATOM 3135 C C . CYS B 1 146 ? 19.188 -12.594 -14.773 1 89.62 146 CYS B C 1
ATOM 3137 O O . CYS B 1 146 ? 19.328 -11.922 -13.75 1 89.62 146 CYS B O 1
ATOM 3139 N N . ASP B 1 147 ? 19.344 -12.109 -16.031 1 94.75 147 ASP B N 1
ATOM 3140 C CA . ASP B 1 147 ? 19.516 -10.672 -16.203 1 94.75 147 ASP B CA 1
ATOM 3141 C C . ASP B 1 147 ? 18.281 -9.906 -15.719 1 94.75 147 ASP B C 1
ATOM 3143 O O . ASP B 1 147 ? 17.156 -10.312 -15.984 1 94.75 147 ASP B O 1
ATOM 3147 N N . LEU B 1 148 ? 18.594 -8.883 -15.086 1 96.31 148 LEU B N 1
ATOM 3148 C CA . LEU B 1 148 ? 17.547 -7.992 -14.602 1 96.31 148 LEU B CA 1
ATOM 3149 C C . LEU B 1 148 ? 17.578 -6.656 -15.344 1 96.31 148 LEU B C 1
ATOM 3151 O O . LEU B 1 148 ? 18.625 -6.258 -15.867 1 96.31 148 LEU B O 1
ATOM 3155 N N . PRO B 1 149 ? 16.453 -5.93 -15.391 1 97.25 149 PRO B N 1
ATOM 3156 C CA . PRO B 1 149 ? 15.148 -6.277 -14.828 1 97.25 149 PRO B CA 1
ATOM 3157 C C . PRO B 1 149 ? 14.414 -7.328 -15.656 1 97.25 149 PRO B C 1
ATOM 3159 O O . PRO B 1 149 ? 14.805 -7.609 -16.797 1 97.25 149 PRO B O 1
ATOM 3162 N N . LEU B 1 150 ? 13.398 -7.984 -15.031 1 98.25 150 LEU B N 1
ATOM 3163 C CA . LEU B 1 150 ? 12.422 -8.742 -15.805 1 98.25 150 LEU B CA 1
ATOM 3164 C C . LEU B 1 150 ? 11.492 -7.805 -16.578 1 98.25 150 LEU B C 1
ATOM 3166 O O . LEU B 1 150 ? 11.055 -6.785 -16.031 1 98.25 150 LEU B O 1
ATOM 3170 N N . ARG B 1 151 ? 11.258 -8.164 -17.797 1 98.56 151 ARG B N 1
ATOM 3171 C CA . ARG B 1 151 ? 10.523 -7.25 -18.672 1 98.56 151 ARG B CA 1
ATOM 3172 C C . ARG B 1 151 ? 9.242 -7.895 -19.172 1 98.56 151 ARG B C 1
ATOM 3174 O O . ARG B 1 151 ? 9.289 -8.875 -19.922 1 98.56 151 ARG B O 1
ATOM 3181 N N . MET B 1 152 ? 8.133 -7.281 -18.797 1 98.81 152 MET B N 1
ATOM 3182 C CA . MET B 1 152 ? 6.812 -7.809 -19.125 1 98.81 152 MET B CA 1
ATOM 3183 C C . MET B 1 152 ? 5.992 -6.785 -19.906 1 98.81 152 MET B C 1
ATOM 3185 O O . MET B 1 152 ? 6.363 -5.613 -19.984 1 98.81 152 MET B O 1
ATOM 3189 N N . ARG B 1 153 ? 4.902 -7.254 -20.422 1 98.81 153 ARG B N 1
ATOM 3190 C CA . ARG B 1 153 ? 3.9 -6.383 -21.031 1 98.81 153 ARG B CA 1
ATOM 3191 C C . ARG B 1 153 ? 2.49 -6.875 -20.719 1 98.81 153 ARG B C 1
ATOM 3193 O O . ARG B 1 153 ? 2.291 -8.047 -20.406 1 98.81 153 ARG B O 1
ATOM 3200 N N . VAL B 1 154 ? 1.553 -6 -20.859 1 98.75 154 VAL B N 1
ATOM 3201 C CA . VAL B 1 154 ? 0.163 -6.34 -20.562 1 98.75 154 VAL 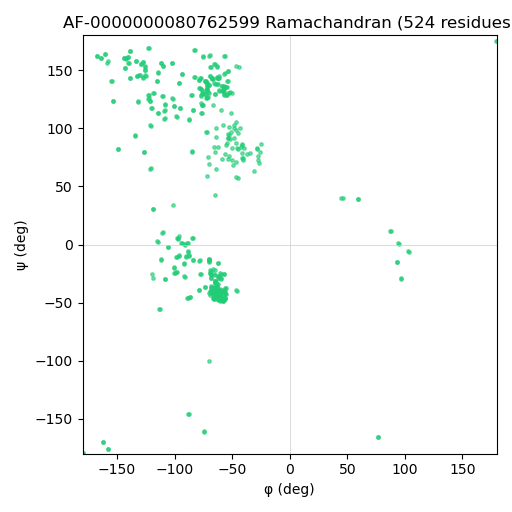B CA 1
ATOM 3202 C C . VAL B 1 154 ? -0.367 -7.297 -21.641 1 98.75 154 VAL B C 1
ATOM 3204 O O . VAL B 1 154 ? -0.131 -7.094 -22.828 1 98.75 154 VAL B O 1
ATOM 3207 N N . ASN B 1 155 ? -0.985 -8.383 -21.188 1 98.56 155 ASN B N 1
ATOM 3208 C CA . ASN B 1 155 ? -1.738 -9.234 -22.109 1 98.56 155 ASN B CA 1
ATOM 3209 C C . ASN B 1 155 ? -3.084 -8.617 -22.469 1 98.56 155 ASN B C 1
ATOM 3211 O O . ASN B 1 155 ? -3.992 -8.562 -21.641 1 98.56 155 ASN B O 1
ATOM 3215 N N . LEU B 1 156 ? -3.279 -8.242 -23.656 1 97.69 156 LEU B N 1
ATOM 3216 C CA . LEU B 1 156 ? -4.473 -7.504 -24.062 1 97.69 156 LEU B CA 1
ATOM 3217 C C . LEU B 1 156 ? -5.57 -8.461 -24.516 1 97.69 156 LEU B C 1
ATOM 3219 O O . LEU B 1 156 ? -6.688 -8.031 -24.812 1 97.69 156 LEU B O 1
ATOM 3223 N N . ALA B 1 157 ? -5.246 -9.781 -24.469 1 95.94 157 ALA B N 1
ATOM 3224 C CA . ALA B 1 157 ? -6.273 -10.758 -24.828 1 95.94 157 ALA B CA 1
ATOM 3225 C C . ALA B 1 157 ? -7.402 -10.758 -23.797 1 95.94 157 ALA B C 1
ATOM 3227 O O . ALA B 1 157 ? -7.156 -10.625 -22.594 1 95.94 157 ALA B O 1
ATOM 3228 N N . GLU B 1 158 ? -8.562 -10.914 -24.25 1 92.38 158 GLU B N 1
ATOM 3229 C CA . GLU B 1 158 ? -9.703 -10.977 -23.344 1 92.38 158 GLU B CA 1
ATOM 3230 C C . GLU B 1 158 ? -9.641 -12.203 -22.453 1 92.38 158 GLU B C 1
ATOM 3232 O O . GLU B 1 158 ? -9.414 -13.32 -22.922 1 92.38 158 GLU B O 1
ATOM 3237 N N . PRO B 1 1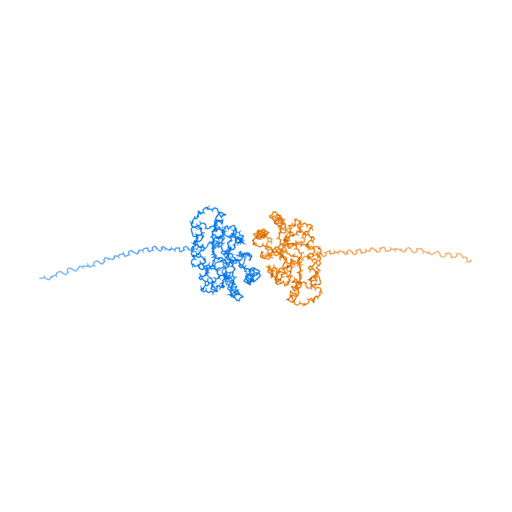59 ? -9.805 -11.906 -21.219 1 90.56 159 PRO B N 1
ATOM 3238 C CA . PRO B 1 159 ? -9.836 -13.078 -20.344 1 90.56 159 PRO B CA 1
ATOM 3239 C C . PRO B 1 159 ? -11.031 -13.984 -20.609 1 90.56 159 PRO B C 1
ATOM 3241 O O . PRO B 1 159 ? -12.078 -13.508 -21.062 1 90.56 159 PRO B O 1
ATOM 3244 N N . ALA B 1 160 ? -10.82 -15.227 -20.25 1 87.5 160 ALA B N 1
ATOM 3245 C CA . ALA B 1 160 ? -11.922 -16.188 -20.391 1 87.5 160 ALA B CA 1
ATOM 3246 C C . ALA B 1 160 ? -13.102 -15.797 -19.5 1 87.5 160 ALA B C 1
ATOM 3248 O O . ALA B 1 160 ? -12.922 -15.188 -18.453 1 87.5 160 ALA B O 1
ATOM 3249 N N . ALA B 1 161 ? -14.234 -16.188 -19.891 1 80.88 161 ALA B N 1
ATOM 3250 C CA . ALA B 1 161 ? -15.461 -15.867 -19.172 1 80.88 161 ALA B CA 1
ATOM 3251 C C . ALA B 1 161 ? -15.422 -16.438 -17.75 1 80.88 161 ALA B C 1
ATOM 3253 O O . ALA B 1 161 ? -16 -15.875 -16.828 1 80.88 161 ALA B O 1
ATOM 3254 N N . SER B 1 162 ? -14.625 -17.453 -17.672 1 80.5 162 SER B N 1
ATOM 3255 C CA . SER B 1 162 ? -14.578 -18.141 -16.391 1 80.5 162 SER B CA 1
ATOM 3256 C C . SER B 1 162 ? -13.547 -17.516 -15.461 1 80.5 162 SER B C 1
ATOM 3258 O O . SER B 1 162 ? -13.5 -17.828 -14.266 1 80.5 162 SER B O 1
ATOM 3260 N N . GLU B 1 163 ? -12.742 -16.625 -16 1 81.12 163 GLU B N 1
ATOM 3261 C CA . GLU B 1 163 ? -11.727 -15.969 -15.18 1 81.12 163 GLU B CA 1
ATOM 3262 C C . GLU B 1 163 ? -12.344 -14.891 -14.289 1 81.12 163 GLU B C 1
ATOM 3264 O O . GLU B 1 163 ? -12.93 -13.93 -14.797 1 81.12 163 GLU B O 1
ATOM 3269 N N . ARG B 1 164 ? -12.18 -15.078 -13.023 1 72.69 164 ARG B N 1
ATOM 3270 C CA . ARG B 1 164 ? -13.008 -14.211 -12.188 1 72.69 164 ARG B CA 1
ATOM 3271 C C . ARG B 1 164 ? -12.133 -13.336 -11.281 1 72.69 164 ARG B C 1
ATOM 3273 O O . ARG B 1 164 ? -12.594 -12.312 -10.773 1 72.69 164 ARG B O 1
ATOM 3280 N N . PRO B 1 165 ? -10.898 -13.742 -10.945 1 75.62 165 PRO B N 1
ATOM 3281 C CA . PRO B 1 165 ? -10.148 -12.719 -10.211 1 75.62 165 PRO B CA 1
ATOM 3282 C C . PRO B 1 165 ? -9.914 -11.453 -11.039 1 75.62 165 PRO B C 1
ATOM 3284 O O . PRO B 1 165 ? -9.891 -11.516 -12.273 1 75.62 165 PRO B O 1
ATOM 3287 N N . LEU B 1 166 ? -9.984 -10.359 -10.289 1 92.75 166 LEU B N 1
ATOM 3288 C CA . LEU B 1 166 ? -9.578 -9.109 -10.922 1 92.75 166 LEU B CA 1
ATOM 3289 C C . LEU B 1 166 ? -8.062 -9.062 -11.109 1 92.75 166 LEU B C 1
ATOM 3291 O O . LEU B 1 166 ? -7.328 -8.75 -10.172 1 92.75 166 LEU B O 1
ATOM 3295 N N . THR B 1 167 ? -7.617 -9.43 -12.328 1 95.81 167 THR B N 1
ATOM 3296 C CA . THR B 1 167 ? -6.188 -9.57 -12.578 1 95.81 167 THR B CA 1
ATOM 3297 C C . THR B 1 167 ? -5.789 -8.82 -13.852 1 95.81 167 THR B C 1
ATOM 3299 O O . THR B 1 167 ? -6.586 -8.711 -14.789 1 95.81 167 THR B O 1
ATOM 3302 N N . ILE B 1 168 ? -4.648 -8.312 -13.812 1 97.94 168 ILE B N 1
ATOM 3303 C CA . ILE B 1 168 ? -3.963 -7.875 -15.023 1 97.94 168 ILE B CA 1
ATOM 3304 C C . ILE B 1 168 ? -2.98 -8.953 -15.477 1 97.94 168 ILE B C 1
ATOM 3306 O O . ILE B 1 168 ? -1.929 -9.141 -14.859 1 97.94 168 ILE B O 1
ATOM 3310 N N . ARG B 1 169 ? -3.26 -9.617 -16.578 1 98.19 169 ARG B N 1
ATOM 3311 C CA . ARG B 1 169 ? -2.383 -10.648 -17.109 1 98.19 169 ARG B CA 1
ATOM 3312 C C . ARG B 1 169 ? -1.184 -10.039 -17.828 1 98.19 169 ARG B C 1
ATOM 3314 O O . ARG B 1 169 ? -1.312 -9.016 -18.5 1 98.19 169 ARG B O 1
ATOM 3321 N N . LEU B 1 170 ? -0.105 -10.695 -17.672 1 98.75 170 LEU B N 1
ATOM 3322 C CA . LEU B 1 170 ? 1.133 -10.195 -18.266 1 98.75 170 LEU B CA 1
ATOM 3323 C C . LEU B 1 170 ? 1.778 -11.266 -19.141 1 98.75 170 LEU B C 1
ATOM 3325 O O . LEU B 1 170 ? 1.588 -12.461 -18.922 1 98.75 170 LEU B O 1
ATOM 3329 N N . LEU B 1 171 ? 2.514 -10.766 -20.109 1 98.69 171 LEU B N 1
ATOM 3330 C CA . LEU B 1 171 ? 3.357 -11.594 -20.969 1 98.69 171 LEU B CA 1
ATOM 3331 C C . LEU B 1 171 ? 4.801 -11.094 -20.953 1 98.69 171 LEU B C 1
ATOM 3333 O O . LEU B 1 171 ? 5.047 -9.898 -20.828 1 98.69 171 LEU B O 1
ATOM 3337 N N . PRO B 1 172 ? 5.719 -12.062 -21.047 1 98.62 172 PRO B N 1
ATOM 3338 C CA . PRO B 1 172 ? 7.07 -11.578 -21.344 1 98.62 172 PRO B CA 1
ATOM 3339 C C . PRO B 1 172 ? 7.129 -10.688 -22.578 1 98.62 172 PRO B C 1
ATOM 3341 O O . PRO B 1 172 ? 6.379 -10.906 -23.531 1 98.62 172 PRO B O 1
ATOM 3344 N N . VAL B 1 173 ? 8.039 -9.734 -22.625 1 98.62 173 VAL B N 1
ATOM 3345 C CA . VAL B 1 173 ? 8.055 -8.703 -23.656 1 98.62 173 VAL B CA 1
ATOM 3346 C C . VAL B 1 173 ? 8.391 -9.32 -25 1 98.62 173 VAL B C 1
ATOM 3348 O O . VAL B 1 173 ? 8.008 -8.797 -26.047 1 98.62 173 VAL B O 1
ATOM 3351 N N . ASP B 1 174 ? 9.172 -10.43 -24.984 1 98.31 174 ASP B N 1
ATOM 3352 C CA . ASP B 1 174 ? 9.57 -11.125 -26.203 1 98.31 174 ASP B CA 1
ATOM 3353 C C . ASP B 1 174 ? 9.961 -12.57 -25.906 1 98.31 174 ASP B C 1
ATOM 3355 O O . ASP B 1 174 ? 9.836 -13.031 -24.781 1 98.31 174 ASP B O 1
ATOM 3359 N N . ASP B 1 175 ? 10.422 -13.281 -26.922 1 98.12 175 ASP B N 1
ATOM 3360 C CA . ASP B 1 175 ? 10.734 -14.703 -26.797 1 98.12 175 ASP B CA 1
ATOM 3361 C C . ASP B 1 175 ? 11.93 -14.93 -25.875 1 98.12 175 ASP B C 1
ATOM 3363 O O . ASP B 1 175 ? 11.984 -15.922 -25.156 1 98.12 175 ASP B O 1
ATOM 3367 N N . ALA B 1 176 ? 12.867 -14.016 -25.984 1 98 176 ALA B N 1
ATOM 3368 C CA . ALA B 1 176 ? 14.039 -14.148 -25.125 1 98 176 ALA B CA 1
ATOM 3369 C C . ALA B 1 176 ? 13.656 -14.055 -23.656 1 98 176 ALA B C 1
ATOM 3371 O O . ALA B 1 176 ? 14.148 -14.828 -22.828 1 98 176 ALA B O 1
ATOM 3372 N N . GLU B 1 177 ? 12.781 -13.109 -23.344 1 98.44 177 GLU B N 1
ATOM 3373 C CA . GLU B 1 177 ? 12.297 -12.961 -21.984 1 98.44 177 GLU B CA 1
ATOM 3374 C C . GLU B 1 177 ? 11.461 -14.172 -21.562 1 98.44 177 GLU B C 1
ATOM 3376 O O . GLU B 1 177 ? 11.539 -14.625 -20.406 1 98.44 177 GLU B O 1
ATOM 3381 N N . GLN B 1 178 ? 10.703 -14.727 -22.453 1 98.06 178 GLN B N 1
ATOM 3382 C CA . GLN B 1 178 ? 9.938 -15.938 -22.188 1 98.06 178 GLN B CA 1
ATOM 3383 C C . GLN B 1 178 ? 10.859 -17.094 -21.828 1 98.06 178 GLN B C 1
ATOM 3385 O O . GLN B 1 178 ? 10.609 -17.828 -20.859 1 98.06 178 GLN B O 1
ATOM 3390 N N . ALA B 1 179 ? 11.828 -17.281 -22.594 1 97.69 179 ALA B N 1
ATOM 3391 C CA . ALA B 1 179 ? 12.789 -18.344 -22.344 1 97.69 179 ALA B CA 1
ATOM 3392 C C . ALA B 1 179 ? 13.469 -18.156 -20.984 1 97.69 179 ALA B C 1
ATOM 3394 O O . ALA B 1 179 ? 13.664 -19.125 -20.25 1 97.69 179 ALA B O 1
ATOM 3395 N N . LYS B 1 180 ? 13.797 -16.906 -20.75 1 97.94 180 LYS B N 1
ATOM 3396 C CA . LYS B 1 180 ? 14.422 -16.531 -19.469 1 97.94 180 LYS B CA 1
ATOM 3397 C C . LYS B 1 180 ? 13.539 -16.922 -18.297 1 97.94 180 LYS B C 1
ATOM 3399 O O . LYS B 1 180 ? 14 -17.594 -17.359 1 97.94 180 LYS B O 1
ATOM 3404 N N . LEU B 1 181 ? 12.328 -16.625 -18.344 1 98.31 181 LEU B N 1
ATOM 3405 C CA . LEU B 1 181 ? 11.398 -16.891 -17.25 1 98.31 181 LEU B CA 1
ATOM 3406 C C . LEU B 1 181 ? 11.078 -18.375 -17.156 1 98.31 181 LEU B C 1
ATOM 3408 O O . LEU B 1 181 ? 10.898 -18.922 -16.062 1 98.31 181 LEU B O 1
ATOM 3412 N N . THR B 1 182 ? 10.984 -19.047 -18.297 1 97.94 182 THR B N 1
ATOM 3413 C CA . THR B 1 182 ? 10.766 -20.484 -18.312 1 97.94 182 THR B CA 1
ATOM 3414 C C . THR B 1 182 ? 11.914 -21.219 -17.609 1 97.94 182 THR B C 1
ATOM 3416 O O . THR B 1 182 ? 11.688 -22.078 -16.766 1 97.94 182 THR B O 1
ATOM 3419 N N . ARG B 1 183 ? 13.109 -20.797 -17.938 1 97.88 183 ARG B N 1
ATOM 3420 C CA . ARG B 1 183 ? 14.281 -21.391 -17.312 1 97.88 183 ARG B CA 1
ATOM 3421 C C . ARG B 1 183 ? 14.305 -21.125 -15.812 1 97.88 183 ARG B C 1
ATOM 3423 O O . ARG B 1 183 ? 14.617 -22.016 -15.016 1 97.88 183 ARG B O 1
ATOM 3430 N N . LEU B 1 184 ? 14.008 -19.891 -15.484 1 98.31 184 LEU B N 1
ATOM 3431 C CA . LEU B 1 184 ? 13.969 -19.516 -14.07 1 98.31 184 LEU B CA 1
ATOM 3432 C C . LEU B 1 184 ? 12.953 -20.375 -13.32 1 98.31 184 LEU B C 1
ATOM 3434 O O . LEU B 1 184 ? 13.258 -20.922 -12.258 1 98.31 184 LEU B O 1
ATOM 3438 N N . ARG B 1 185 ? 11.773 -20.562 -13.852 1 98.62 185 ARG B N 1
ATOM 3439 C CA . ARG B 1 185 ? 10.719 -21.344 -13.195 1 98.62 185 ARG B CA 1
ATOM 3440 C C . ARG B 1 185 ? 11.094 -22.812 -13.109 1 98.62 185 ARG B C 1
ATOM 3442 O O . ARG B 1 185 ? 10.797 -23.484 -12.117 1 98.62 185 ARG B O 1
ATOM 3449 N N . GLU B 1 186 ? 11.734 -23.281 -14.148 1 98.31 186 GLU B N 1
ATOM 3450 C CA . GLU B 1 186 ? 12.195 -24.672 -14.125 1 98.31 186 GLU B CA 1
ATOM 3451 C C . GLU B 1 186 ? 13.211 -24.891 -13 1 98.31 186 GLU B C 1
ATOM 3453 O O . GLU B 1 186 ? 13.117 -25.875 -12.258 1 98.31 186 GLU B O 1
ATOM 3458 N N . ARG B 1 187 ? 14.109 -23.984 -12.891 1 98.56 187 ARG B N 1
ATOM 3459 C CA . ARG B 1 187 ? 15.133 -24.109 -11.859 1 98.56 187 ARG B CA 1
ATOM 3460 C C . ARG B 1 187 ? 14.531 -23.953 -10.461 1 98.56 187 ARG B C 1
ATOM 3462 O O . ARG B 1 187 ? 14.938 -24.641 -9.523 1 98.56 187 ARG B O 1
ATOM 3469 N N . LEU B 1 188 ? 13.57 -23.094 -10.305 1 98.75 188 LEU B N 1
ATOM 3470 C CA . LEU B 1 188 ? 12.875 -22.953 -9.031 1 98.75 188 LEU B CA 1
ATOM 3471 C C . LEU B 1 188 ? 12.07 -24.203 -8.695 1 98.75 188 LEU B C 1
ATOM 3473 O O . LEU B 1 188 ? 12.031 -24.641 -7.543 1 98.75 188 LEU B O 1
ATOM 3477 N N . SER B 1 189 ? 11.445 -24.734 -9.703 1 98.75 189 SER B N 1
ATOM 3478 C CA . SER B 1 189 ? 10.711 -25.984 -9.531 1 98.75 189 SER B CA 1
ATOM 3479 C C . SER B 1 189 ? 11.617 -27.094 -9 1 98.75 189 SER B C 1
ATOM 3481 O O . SER B 1 189 ? 11.266 -27.797 -8.047 1 98.75 189 SER B O 1
ATOM 3483 N N . GLN B 1 190 ? 12.742 -27.219 -9.578 1 98.5 190 GLN B N 1
ATOM 3484 C CA . GLN B 1 190 ? 13.711 -28.234 -9.148 1 98.5 190 GLN B CA 1
ATOM 3485 C C . GLN B 1 190 ? 14.211 -27.938 -7.734 1 98.5 190 GLN B C 1
ATOM 3487 O O . GLN B 1 190 ? 14.266 -28.844 -6.891 1 98.5 190 GLN B O 1
ATOM 3492 N N . THR B 1 191 ? 14.531 -26.703 -7.516 1 98.69 191 THR B N 1
ATOM 3493 C CA . THR B 1 191 ? 15.094 -26.297 -6.238 1 98.69 191 THR B CA 1
ATOM 3494 C C . THR B 1 191 ? 14.102 -26.531 -5.105 1 98.69 191 THR B C 1
ATOM 3496 O O . THR B 1 191 ? 14.484 -26.969 -4.016 1 98.69 191 THR B O 1
ATOM 3499 N N . LEU B 1 192 ? 12.836 -26.297 -5.355 1 98.81 192 LEU B N 1
ATOM 3500 C CA . LEU B 1 192 ? 11.828 -26.312 -4.305 1 98.81 192 LEU B CA 1
ATOM 3501 C C . LEU B 1 192 ? 11.094 -27.656 -4.289 1 98.81 192 LEU B C 1
ATOM 3503 O O . LEU B 1 192 ? 10.32 -27.938 -3.373 1 98.81 192 LEU B O 1
ATOM 3507 N N . ALA B 1 193 ? 11.328 -28.453 -5.32 1 98.69 193 ALA B N 1
ATOM 3508 C CA . ALA B 1 193 ? 10.664 -29.75 -5.492 1 98.69 193 ALA B CA 1
ATOM 3509 C C . ALA B 1 193 ? 9.148 -29.578 -5.562 1 98.69 193 ALA B C 1
ATOM 3511 O O . ALA B 1 193 ? 8.398 -30.344 -4.953 1 98.69 193 ALA B O 1
ATOM 3512 N N . ILE B 1 194 ? 8.75 -28.531 -6.223 1 98.75 194 ILE B N 1
ATOM 3513 C CA . ILE B 1 194 ? 7.344 -28.25 -6.488 1 98.75 194 ILE B CA 1
ATOM 3514 C C . ILE B 1 194 ? 7.117 -28.125 -7.992 1 98.75 194 ILE B C 1
ATOM 3516 O O . ILE B 1 194 ? 7.805 -27.359 -8.672 1 98.75 194 ILE B O 1
ATOM 3520 N N . ARG B 1 195 ? 6.188 -28.906 -8.477 1 98.44 195 ARG B N 1
ATOM 3521 C CA . ARG B 1 195 ? 5.766 -28.797 -9.867 1 98.44 195 ARG B CA 1
ATOM 3522 C C . ARG B 1 195 ? 4.242 -28.812 -9.977 1 98.44 195 ARG B C 1
ATOM 3524 O O . ARG B 1 195 ? 3.639 -29.875 -10.086 1 98.44 195 ARG B O 1
ATOM 3531 N N . ALA B 1 196 ? 3.697 -27.594 -9.984 1 96.75 196 ALA B N 1
ATOM 3532 C CA . ALA B 1 196 ? 2.244 -27.453 -10 1 96.75 196 ALA B CA 1
ATOM 3533 C C . ALA B 1 196 ? 1.656 -27.906 -11.328 1 96.75 196 ALA B C 1
ATOM 3535 O O . ALA B 1 196 ? 2.32 -27.844 -12.367 1 96.75 196 ALA B O 1
ATOM 3536 N N . PRO B 1 197 ? 0.352 -28.359 -11.234 1 94.06 197 PRO B N 1
ATOM 3537 C CA . PRO B 1 197 ? -0.332 -28.547 -12.523 1 94.06 197 PRO B CA 1
ATOM 3538 C C . PRO B 1 197 ? -0.31 -27.281 -13.391 1 94.06 197 PRO B C 1
ATOM 3540 O O . PRO B 1 197 ? -0.551 -26.188 -12.891 1 94.06 197 PRO B O 1
ATOM 3543 N N . GLY B 1 198 ? 0.086 -27.391 -14.562 1 94 198 GLY B N 1
ATOM 3544 C CA . GLY B 1 198 ? 0.137 -26.25 -15.453 1 94 198 GLY B CA 1
ATOM 3545 C C . GLY B 1 198 ? 1.442 -25.484 -15.359 1 94 198 GLY B C 1
ATOM 3546 O O . GLY B 1 198 ? 1.541 -24.344 -15.852 1 94 198 GLY B O 1
ATOM 3547 N N . HIS B 1 199 ? 2.451 -26.031 -14.703 1 96.88 199 HIS B N 1
ATOM 3548 C CA . HIS B 1 199 ? 3.752 -25.406 -14.523 1 96.88 199 HIS B CA 1
ATOM 3549 C C . HIS B 1 199 ? 4.266 -24.812 -15.836 1 96.88 199 HIS B C 1
ATOM 3551 O O . HIS B 1 199 ? 4.711 -23.672 -15.875 1 96.88 199 HIS B O 1
ATOM 3557 N N . ASP B 1 200 ? 4.078 -25.469 -16.953 1 94.94 200 ASP B N 1
ATOM 3558 C CA . ASP B 1 200 ? 4.664 -25.094 -18.234 1 94.94 200 ASP B CA 1
ATOM 3559 C C . ASP B 1 200 ? 3.818 -24.031 -18.938 1 94.94 200 ASP B C 1
ATOM 3561 O O . ASP B 1 200 ? 4.273 -23.391 -19.891 1 94.94 200 ASP B O 1
ATOM 3565 N N . ALA B 1 201 ? 2.586 -23.844 -18.422 1 94.69 201 ALA B N 1
ATOM 3566 C CA . ALA B 1 201 ? 1.667 -22.891 -19.031 1 94.69 201 ALA B CA 1
ATOM 3567 C C . ALA B 1 201 ? 1.296 -21.781 -18.031 1 94.69 201 ALA B C 1
ATOM 3569 O O . ALA B 1 201 ? 0.171 -21.281 -18.047 1 94.69 201 ALA B O 1
ATOM 3570 N N . TYR B 1 202 ? 2.211 -21.547 -17.234 1 95.38 202 TYR B N 1
ATOM 3571 C CA . TYR B 1 202 ? 1.938 -20.562 -16.203 1 95.38 202 TYR B CA 1
ATOM 3572 C C . TYR B 1 202 ? 1.573 -19.219 -16.812 1 95.38 202 TYR B C 1
ATOM 3574 O O . TYR B 1 202 ? 2.227 -18.75 -17.766 1 95.38 202 TYR B O 1
ATOM 3582 N N . ARG B 1 203 ? 0.557 -18.578 -16.281 1 95.12 203 ARG B N 1
ATOM 3583 C CA . ARG B 1 203 ? 0.087 -17.281 -16.75 1 95.12 203 ARG B CA 1
ATOM 3584 C C . ARG B 1 203 ? 0.423 -16.188 -15.734 1 95.12 203 ARG B C 1
ATOM 3586 O O . ARG B 1 203 ? -0.24 -16.062 -14.703 1 95.12 203 ARG B O 1
ATOM 3593 N N . PHE B 1 204 ? 1.368 -15.359 -16.078 1 98.25 204 PHE B N 1
ATOM 3594 C CA . PHE B 1 204 ? 1.793 -14.281 -15.195 1 98.25 204 PHE B CA 1
ATOM 3595 C C . PHE B 1 204 ? 0.703 -13.227 -15.078 1 98.25 204 PHE B C 1
ATOM 3597 O O . PHE B 1 204 ? -0.047 -12.984 -16.016 1 98.25 204 PHE B O 1
ATOM 3604 N N . HIS B 1 205 ? 0.594 -12.641 -13.914 1 98.25 205 HIS B N 1
ATOM 3605 C CA . HIS B 1 205 ? -0.441 -11.641 -13.672 1 98.25 205 HIS B CA 1
ATOM 3606 C C . HIS B 1 205 ? -0.143 -10.828 -12.422 1 98.25 205 HIS B C 1
ATOM 3608 O O . HIS B 1 205 ? 0.702 -11.211 -11.609 1 98.25 205 HIS B O 1
ATOM 3614 N N . ILE B 1 206 ? -0.739 -9.703 -12.32 1 98.5 206 ILE B N 1
ATOM 3615 C CA . ILE B 1 206 ? -0.913 -8.93 -11.094 1 98.5 206 ILE B CA 1
ATOM 3616 C C . ILE B 1 206 ? -2.373 -8.992 -10.648 1 98.5 206 ILE B C 1
ATOM 3618 O O . ILE B 1 206 ? -3.275 -8.633 -11.406 1 98.5 206 ILE B O 1
ATOM 3622 N N . THR B 1 207 ? -2.584 -9.516 -9.445 1 97.88 207 THR B N 1
ATOM 3623 C CA . THR B 1 207 ? -3.938 -9.578 -8.906 1 97.88 207 THR B CA 1
ATOM 3624 C C . THR B 1 207 ? -4.305 -8.258 -8.227 1 97.88 207 THR B C 1
ATOM 3626 O O . THR B 1 207 ? -3.559 -7.766 -7.379 1 97.88 207 THR B O 1
ATOM 3629 N N . LEU B 1 208 ? -5.453 -7.738 -8.617 1 97.62 208 LEU B N 1
ATOM 3630 C CA . LEU B 1 208 ? -5.922 -6.477 -8.055 1 97.62 208 LEU B CA 1
ATOM 3631 C C . LEU B 1 208 ? -6.973 -6.723 -6.977 1 97.62 208 LEU B C 1
ATOM 3633 O O . LEU B 1 208 ? -7.211 -5.859 -6.129 1 97.62 208 LEU B O 1
ATOM 3637 N N . GLY B 1 209 ? -7.637 -7.836 -7.047 1 97.19 209 GLY B N 1
ATOM 3638 C CA . GLY B 1 209 ? -8.68 -8.164 -6.086 1 97.19 209 GLY B CA 1
ATOM 3639 C C . GLY B 1 209 ? -9.336 -9.5 -6.355 1 97.19 209 GLY B C 1
ATOM 3640 O O . GLY B 1 209 ? -9.023 -10.164 -7.348 1 97.19 209 GLY B O 1
ATOM 3641 N N . TYR B 1 210 ? -10.227 -9.891 -5.43 1 96.69 210 TYR B N 1
ATOM 3642 C CA . TYR B 1 210 ? -10.953 -11.148 -5.504 1 96.69 210 TYR B CA 1
ATOM 3643 C C . TYR B 1 210 ? -12.453 -10.922 -5.379 1 96.69 210 TYR B C 1
ATOM 3645 O O . TYR B 1 210 ? -12.898 -10.094 -4.582 1 96.69 210 TYR B O 1
ATOM 3653 N N . LEU B 1 211 ? -13.156 -11.734 -6.125 1 95.56 211 LEU B N 1
ATOM 3654 C CA . LEU B 1 211 ? -14.617 -11.688 -6.031 1 95.56 211 LEU B CA 1
ATOM 3655 C C . LEU B 1 211 ? -15.094 -12.391 -4.762 1 95.56 211 LEU B C 1
ATOM 3657 O O . LEU B 1 211 ? -14.672 -13.508 -4.465 1 95.56 211 LEU B O 1
ATOM 3661 N N . CYS B 1 212 ? -16.016 -11.688 -4.082 1 95 212 CYS B N 1
ATOM 3662 C CA . CYS B 1 212 ? -16.562 -12.273 -2.861 1 95 212 CYS B CA 1
ATOM 3663 C C . CYS B 1 212 ? -18.031 -12.641 -3.037 1 95 212 CYS B C 1
ATOM 3665 O O . CYS B 1 212 ? -18.578 -13.383 -2.234 1 95 212 CYS B O 1
ATOM 3667 N N . ARG B 1 213 ? -18.609 -12.141 -4.102 1 95.25 213 ARG B N 1
ATOM 3668 C CA . ARG B 1 213 ? -19.953 -12.469 -4.539 1 95.25 213 ARG B CA 1
ATOM 3669 C C . ARG B 1 213 ? -20.047 -12.539 -6.059 1 95.25 213 ARG B C 1
ATOM 3671 O O . ARG B 1 213 ? -19.281 -11.875 -6.762 1 95.25 213 ARG B O 1
ATOM 3678 N N . TRP B 1 214 ? -21 -13.375 -6.434 1 94.81 214 TRP B N 1
ATOM 3679 C CA . TRP B 1 214 ? -21.172 -13.477 -7.879 1 94.81 214 TRP B CA 1
ATOM 3680 C C . TRP B 1 214 ? -21.703 -12.164 -8.453 1 94.81 214 TRP B C 1
ATOM 3682 O O . TRP B 1 214 ? -22.578 -11.523 -7.859 1 94.81 214 TRP B O 1
ATOM 3692 N N . LEU B 1 215 ? -21.203 -11.859 -9.656 1 94.31 215 LEU B N 1
ATOM 3693 C CA . LEU B 1 215 ? -21.672 -10.68 -10.359 1 94.31 215 LEU B CA 1
ATOM 3694 C C . LEU B 1 215 ? -22.969 -10.977 -11.102 1 94.31 215 LEU B C 1
ATOM 3696 O O . LEU B 1 215 ? -23.156 -12.07 -11.633 1 94.31 215 LEU B O 1
ATOM 3700 N N . THR B 1 216 ? -23.828 -9.977 -11.133 1 94.81 216 THR B N 1
ATOM 3701 C CA . THR B 1 216 ? -24.938 -10.047 -12.07 1 94.81 216 THR B CA 1
ATOM 3702 C C . THR B 1 216 ? -24.438 -9.898 -13.508 1 94.81 216 THR B C 1
ATOM 3704 O O . THR B 1 216 ? -23.312 -9.461 -13.734 1 94.81 216 THR B O 1
ATOM 3707 N N . PRO B 1 217 ? -25.297 -10.305 -14.406 1 94.56 217 PRO B N 1
ATOM 3708 C CA . PRO B 1 217 ? -24.875 -10.133 -15.805 1 94.56 217 PRO B CA 1
ATOM 3709 C C . PRO B 1 217 ? -24.5 -8.688 -16.125 1 94.56 217 PRO B C 1
ATOM 3711 O O . PRO B 1 217 ? -23.516 -8.453 -16.828 1 94.56 217 PRO B O 1
ATOM 3714 N N . ALA B 1 218 ? -25.219 -7.77 -15.57 1 96.5 218 ALA B N 1
ATOM 3715 C CA . ALA B 1 218 ? -24.938 -6.359 -15.82 1 96.5 218 ALA B CA 1
ATOM 3716 C C . ALA B 1 218 ? -23.609 -5.945 -15.18 1 96.5 218 ALA B C 1
ATOM 3718 O O . ALA B 1 218 ? -22.828 -5.219 -15.789 1 96.5 218 ALA B O 1
ATOM 3719 N N . GLU B 1 219 ? -23.344 -6.406 -14.023 1 95.12 219 GLU B N 1
ATOM 3720 C CA . GLU B 1 219 ? -22.078 -6.133 -13.336 1 95.12 219 GLU B CA 1
ATOM 3721 C C . GLU B 1 219 ? -20.906 -6.758 -14.07 1 95.12 219 GLU B C 1
ATOM 3723 O O . GLU B 1 219 ? -19.828 -6.152 -14.164 1 95.12 219 GLU B O 1
ATOM 3728 N N . ASP B 1 220 ? -21.125 -7.93 -14.562 1 94.75 220 ASP B N 1
ATOM 3729 C CA . ASP B 1 220 ? -20.062 -8.617 -15.305 1 94.75 220 ASP B CA 1
ATOM 3730 C C . ASP B 1 220 ? -19.719 -7.867 -16.578 1 94.75 220 ASP B C 1
ATOM 3732 O O . ASP B 1 220 ? -18.547 -7.738 -16.938 1 94.75 220 ASP B O 1
ATOM 3736 N N . ALA B 1 221 ? -20.75 -7.422 -17.203 1 95.06 221 ALA B N 1
ATOM 3737 C CA . ALA B 1 221 ? -20.516 -6.637 -18.422 1 95.06 221 ALA B CA 1
ATOM 3738 C C . ALA B 1 221 ? -19.719 -5.367 -18.109 1 95.06 221 ALA B C 1
ATOM 3740 O O . ALA B 1 221 ? -18.797 -5.012 -18.828 1 95.06 221 ALA B O 1
ATOM 3741 N N . ASP B 1 222 ? -20.078 -4.734 -17.062 1 96.19 222 ASP B N 1
ATOM 3742 C CA . ASP B 1 222 ? -19.359 -3.537 -16.625 1 96.19 222 ASP B CA 1
ATOM 3743 C C . ASP B 1 222 ? -17.922 -3.867 -16.234 1 96.19 222 ASP B C 1
ATOM 3745 O O . ASP B 1 222 ? -17 -3.15 -16.609 1 96.19 222 ASP B O 1
ATOM 3749 N N . TYR B 1 223 ? -17.797 -4.938 -15.562 1 95.5 223 TYR B N 1
ATOM 3750 C CA . TYR B 1 223 ? -16.484 -5.43 -15.141 1 95.5 223 TYR B CA 1
ATOM 3751 C C . TYR B 1 223 ? -15.586 -5.672 -16.344 1 95.5 223 TYR B C 1
ATOM 3753 O O . TYR B 1 223 ? -14.445 -5.207 -16.375 1 95.5 223 TYR B O 1
ATOM 3761 N N . ARG B 1 224 ? -16.078 -6.316 -17.297 1 95.25 224 ARG B N 1
ATOM 3762 C CA . ARG B 1 224 ? -15.297 -6.652 -18.484 1 95.25 224 ARG B CA 1
ATOM 3763 C C . ARG B 1 224 ? -14.93 -5.395 -19.266 1 95.25 224 ARG B C 1
ATOM 3765 O O . ARG B 1 224 ? -13.812 -5.285 -19.781 1 95.25 224 ARG B O 1
ATOM 3772 N N . ARG B 1 225 ? -15.828 -4.477 -19.312 1 96.12 225 ARG B N 1
ATOM 3773 C CA . ARG B 1 225 ? -15.547 -3.215 -19.984 1 96.12 225 ARG B CA 1
ATOM 3774 C C . ARG B 1 225 ? -14.477 -2.422 -19.25 1 96.12 225 ARG B C 1
ATOM 3776 O O . ARG B 1 225 ? -13.547 -1.901 -19.859 1 96.12 225 ARG B O 1
ATOM 3783 N N . ALA B 1 226 ? -14.641 -2.352 -17.953 1 96.44 226 ALA B N 1
ATOM 3784 C CA . ALA B 1 226 ? -13.664 -1.634 -17.141 1 96.44 226 ALA B CA 1
ATOM 3785 C C . ALA B 1 226 ? -12.281 -2.271 -17.25 1 96.44 226 ALA B C 1
ATOM 3787 O O . ALA B 1 226 ? -11.289 -1.573 -17.453 1 96.44 226 ALA B O 1
ATOM 3788 N N . LEU B 1 227 ? -12.258 -3.586 -17.188 1 96.5 227 LEU B N 1
ATOM 3789 C CA . LEU B 1 227 ? -11 -4.32 -17.25 1 96.5 227 LEU B CA 1
ATOM 3790 C C . LEU B 1 227 ? -10.305 -4.066 -18.594 1 96.5 227 LEU B C 1
ATOM 3792 O O . LEU B 1 227 ? -9.086 -3.861 -18.625 1 96.5 227 LEU B O 1
ATOM 3796 N N . LYS B 1 228 ? -11.055 -4.086 -19.594 1 97.06 228 LYS B N 1
ATOM 3797 C CA . LYS B 1 228 ? -10.492 -3.785 -20.906 1 97.06 228 LYS B CA 1
ATOM 3798 C C . LYS B 1 228 ? -9.844 -2.402 -20.938 1 97.06 228 LYS B C 1
ATOM 3800 O O . LYS B 1 228 ? -8.719 -2.244 -21.406 1 97.06 228 LYS B O 1
ATOM 3805 N N . GLY B 1 229 ? -10.57 -1.454 -20.438 1 97.69 229 GLY B N 1
ATOM 3806 C CA . GLY B 1 229 ? -10.047 -0.101 -20.391 1 97.69 229 GLY B CA 1
ATOM 3807 C C . GLY B 1 229 ? -8.797 0.016 -19.531 1 97.69 229 GLY B C 1
ATOM 3808 O O . GLY B 1 229 ? -7.848 0.71 -19.891 1 97.69 229 GLY B O 1
ATOM 3809 N N . TRP B 1 230 ? -8.781 -0.655 -18.391 1 97.56 230 TRP B N 1
ATOM 3810 C CA . TRP B 1 230 ? -7.637 -0.624 -17.484 1 97.56 230 TRP B CA 1
ATOM 3811 C C . TRP B 1 230 ? -6.41 -1.25 -18.141 1 97.56 230 TRP B C 1
ATOM 3813 O O . TRP B 1 230 ? -5.312 -0.696 -18.078 1 97.56 230 TRP B O 1
ATOM 3823 N N . ARG B 1 231 ? -6.59 -2.352 -18.797 1 97.88 231 ARG B N 1
ATOM 3824 C CA . ARG B 1 231 ? -5.484 -3.021 -19.469 1 97.88 231 ARG B CA 1
ATOM 3825 C C . ARG B 1 231 ? -4.922 -2.15 -20.594 1 97.88 231 ARG B C 1
ATOM 3827 O O . ARG B 1 231 ? -3.705 -1.996 -20.703 1 97.88 231 ARG B O 1
ATOM 3834 N N . GLU B 1 232 ? -5.785 -1.578 -21.328 1 98.38 232 GLU B N 1
ATOM 3835 C CA . GLU B 1 232 ? -5.355 -0.721 -22.422 1 98.38 232 GLU B CA 1
ATOM 3836 C C . GLU B 1 232 ? -4.641 0.524 -21.906 1 98.38 232 GLU B C 1
ATOM 3838 O O . GLU B 1 232 ? -3.621 0.937 -22.469 1 98.38 232 GLU B O 1
ATOM 3843 N N . GLY B 1 233 ? -5.211 1.071 -20.922 1 98 233 GLY B N 1
ATOM 3844 C CA . GLY B 1 233 ? -4.574 2.23 -20.312 1 98 233 GLY B CA 1
ATOM 3845 C C . GLY B 1 233 ? -3.199 1.927 -19.75 1 98 233 GLY B C 1
ATOM 3846 O O . GLY B 1 233 ? -2.254 2.689 -19.953 1 98 233 GLY B O 1
ATOM 3847 N N . LEU B 1 234 ? -3.111 0.832 -19.047 1 98.31 234 LEU B N 1
ATOM 3848 C CA . LEU B 1 234 ? -1.833 0.424 -18.469 1 98.31 234 LEU B CA 1
ATOM 3849 C C . LEU B 1 234 ? -0.811 0.137 -19.562 1 98.31 234 LEU B C 1
ATOM 3851 O O . LEU B 1 234 ? 0.345 0.555 -19.469 1 98.31 234 LEU B O 1
ATOM 3855 N N . ALA B 1 235 ? -1.24 -0.531 -20.594 1 98.56 235 ALA B N 1
ATOM 3856 C CA . ALA B 1 235 ? -0.349 -0.868 -21.703 1 98.56 235 ALA B CA 1
ATOM 3857 C C . ALA B 1 235 ? 0.179 0.39 -22.391 1 98.56 235 ALA B C 1
ATOM 3859 O O . ALA B 1 235 ? 1.34 0.438 -22.812 1 98.56 235 ALA B O 1
ATOM 3860 N N . LYS B 1 236 ? -0.67 1.331 -22.516 1 98.25 236 LYS B N 1
ATOM 3861 C CA . LYS B 1 236 ? -0.285 2.586 -23.156 1 98.25 236 LYS B CA 1
ATOM 3862 C C . LYS B 1 236 ? 0.712 3.357 -22.281 1 98.25 236 LYS B C 1
ATOM 3864 O O . LYS B 1 236 ? 1.714 3.865 -22.797 1 98.25 236 LYS B O 1
ATOM 3869 N N . ARG B 1 237 ? 0.501 3.365 -21.062 1 97.38 237 ARG B N 1
ATOM 3870 C CA . ARG B 1 237 ? 1.338 4.133 -20.141 1 97.38 237 ARG B CA 1
ATOM 3871 C C . ARG B 1 237 ? 2.654 3.41 -19.859 1 97.38 237 ARG B C 1
ATOM 3873 O O . ARG B 1 237 ? 3.693 4.051 -19.688 1 97.38 237 ARG B O 1
ATOM 3880 N N . CYS B 1 238 ? 2.512 2.137 -19.75 1 98 238 CYS B N 1
ATOM 3881 C CA . CYS B 1 238 ? 3.65 1.282 -19.438 1 98 238 CYS B CA 1
ATOM 3882 C C . CYS B 1 238 ? 3.787 0.16 -20.453 1 98 238 CYS B C 1
ATOM 3884 O O . CYS B 1 238 ? 3.525 -1.004 -20.141 1 98 238 CYS B O 1
ATOM 3886 N N . PRO B 1 239 ? 4.352 0.502 -21.578 1 98.31 239 PRO B N 1
ATOM 3887 C CA . PRO B 1 239 ? 4.469 -0.539 -22.609 1 98.31 239 PRO B CA 1
ATOM 3888 C C . PRO B 1 239 ? 5.352 -1.705 -22.172 1 98.31 239 PRO B C 1
ATOM 3890 O O . PRO B 1 239 ? 5.129 -2.844 -22.578 1 98.31 239 PRO B O 1
ATOM 3893 N N . VAL B 1 240 ? 6.344 -1.356 -21.406 1 98.44 240 VAL B N 1
ATOM 3894 C CA . VAL B 1 240 ? 7.184 -2.369 -20.766 1 98.44 240 VAL B CA 1
ATOM 3895 C C . VAL B 1 240 ? 7.141 -2.203 -19.25 1 98.44 240 VAL B C 1
ATOM 3897 O O . VAL B 1 240 ? 7.371 -1.106 -18.734 1 98.44 240 VAL B O 1
ATOM 3900 N N . ILE B 1 241 ? 6.766 -3.23 -18.594 1 98.38 241 ILE B N 1
ATOM 3901 C CA . ILE B 1 241 ? 6.777 -3.293 -17.141 1 98.38 241 ILE B CA 1
ATOM 3902 C C . ILE B 1 241 ? 8.07 -3.951 -16.656 1 98.38 241 ILE B C 1
ATOM 3904 O O . ILE B 1 241 ? 8.336 -5.117 -16.969 1 98.38 241 ILE B O 1
ATOM 3908 N N . GLU B 1 242 ? 8.82 -3.217 -15.953 1 97.88 242 GLU B N 1
ATOM 3909 C CA . GLU B 1 242 ? 10.086 -3.732 -15.445 1 97.88 242 GLU B CA 1
ATOM 3910 C C . GLU B 1 242 ? 9.977 -4.121 -13.977 1 97.88 242 GLU B C 1
ATOM 3912 O O . GLU B 1 242 ? 9.516 -3.328 -13.156 1 97.88 242 GLU B O 1
ATOM 3917 N N . LEU B 1 243 ? 10.328 -5.324 -13.695 1 97.75 243 LEU B N 1
ATOM 3918 C CA . LEU B 1 243 ? 10.297 -5.848 -12.336 1 97.75 243 LEU B CA 1
ATOM 3919 C C . LEU B 1 243 ? 11.711 -6.188 -11.852 1 97.75 243 LEU B C 1
ATOM 3921 O O . LEU B 1 243 ? 12.531 -6.684 -12.625 1 97.75 243 LEU B O 1
ATOM 3925 N N . GLY B 1 244 ? 11.961 -5.891 -10.602 1 96.75 244 GLY B N 1
ATOM 3926 C CA . GLY B 1 244 ? 13.266 -6.168 -10.016 1 96.75 244 GLY B CA 1
ATOM 3927 C C . GLY B 1 244 ? 13.492 -7.641 -9.734 1 96.75 244 GLY B C 1
ATOM 3928 O O . GLY B 1 244 ? 12.828 -8.5 -10.32 1 96.75 244 GLY B O 1
ATOM 3929 N N . ALA B 1 245 ? 14.461 -7.918 -8.867 1 97.5 245 ALA B N 1
ATOM 3930 C CA . ALA B 1 245 ? 14.812 -9.297 -8.539 1 97.5 245 ALA B CA 1
ATOM 3931 C C . ALA B 1 245 ? 13.672 -10 -7.824 1 97.5 245 ALA B C 1
ATOM 3933 O O . ALA B 1 245 ? 13 -9.414 -6.977 1 97.5 245 ALA B O 1
ATOM 3934 N N . PRO B 1 246 ? 13.453 -11.273 -8.195 1 98.69 246 PRO B N 1
ATOM 3935 C CA . PRO B 1 246 ? 12.484 -12.055 -7.418 1 98.69 246 PRO B CA 1
ATOM 3936 C C . PRO B 1 246 ? 12.836 -12.117 -5.934 1 98.69 246 PRO B C 1
ATOM 3938 O O . PRO B 1 246 ? 14.016 -12.07 -5.57 1 98.69 246 PRO B O 1
ATOM 3941 N N . GLU B 1 247 ? 11.742 -12.148 -5.211 1 98.88 247 GLU B N 1
ATOM 3942 C CA . GLU B 1 247 ? 11.828 -12.156 -3.754 1 98.88 247 GLU B CA 1
ATOM 3943 C C . GLU B 1 247 ? 11.219 -13.43 -3.176 1 98.88 247 GLU B C 1
ATOM 3945 O O . GLU B 1 247 ? 10.133 -13.844 -3.576 1 98.88 247 GLU B O 1
ATOM 3950 N N . TYR B 1 248 ? 12.008 -14.062 -2.281 1 98.94 248 TYR B N 1
ATOM 3951 C CA . TYR B 1 248 ? 11.352 -15.047 -1.439 1 98.94 248 TYR B CA 1
ATOM 3952 C C . TYR B 1 248 ? 10.523 -14.375 -0.352 1 98.94 248 TYR B C 1
ATOM 3954 O O . TYR B 1 248 ? 11.055 -13.609 0.454 1 98.94 248 TYR B O 1
ATOM 3962 N N . CYS B 1 249 ? 9.188 -14.648 -0.363 1 98.94 249 CYS B N 1
ATOM 3963 C CA . CYS B 1 249 ? 8.273 -14.023 0.59 1 98.94 249 CYS B CA 1
ATOM 3964 C C . CYS B 1 249 ? 7.469 -15.07 1.343 1 98.94 249 CYS B C 1
ATOM 3966 O O . CYS B 1 249 ? 7.203 -16.156 0.816 1 98.94 249 CYS B O 1
ATOM 3968 N N . THR B 1 250 ? 7.109 -14.75 2.523 1 98.75 250 THR B N 1
ATOM 3969 C CA . THR B 1 250 ? 6.09 -15.484 3.264 1 98.75 250 THR B CA 1
ATOM 3970 C C . THR B 1 250 ? 4.82 -14.648 3.414 1 98.75 250 THR B C 1
ATOM 3972 O O . THR B 1 250 ? 4.863 -13.422 3.307 1 98.75 250 THR B O 1
ATOM 3975 N N . LEU B 1 251 ? 3.715 -15.352 3.549 1 98.5 251 LEU B N 1
ATOM 3976 C CA . LEU B 1 251 ? 2.453 -14.633 3.693 1 98.5 251 LEU B CA 1
ATOM 3977 C C . LEU B 1 251 ? 1.574 -15.289 4.754 1 98.5 251 LEU B C 1
ATOM 3979 O O . LEU B 1 251 ? 1.581 -16.516 4.906 1 98.5 251 LEU B O 1
ATOM 3983 N N . ALA B 1 252 ? 0.852 -14.469 5.523 1 98.06 252 ALA B N 1
ATOM 3984 C CA . ALA B 1 252 ? -0.138 -14.922 6.496 1 98.06 252 ALA B CA 1
ATOM 3985 C C . ALA B 1 252 ? -1.554 -14.789 5.941 1 98.06 252 ALA B C 1
ATOM 3987 O O . ALA B 1 252 ? -2.494 -15.375 6.48 1 98.06 252 ALA B O 1
ATOM 3988 N N . ASP B 1 253 ? -1.706 -13.984 4.945 1 98.31 253 ASP B N 1
ATOM 3989 C CA . ASP B 1 253 ? -2.928 -13.766 4.18 1 98.31 253 ASP B CA 1
ATOM 3990 C C . ASP B 1 253 ? -2.623 -13.094 2.842 1 98.31 253 ASP B C 1
ATOM 3992 O O . ASP B 1 253 ? -1.458 -12.922 2.482 1 98.31 253 ASP B O 1
ATOM 3996 N N . MET B 1 254 ? -3.615 -12.664 2.166 1 98.06 254 MET B N 1
ATOM 3997 C CA . MET B 1 254 ? -3.424 -12.172 0.804 1 98.06 254 MET B CA 1
ATOM 3998 C C . MET B 1 254 ? -3.094 -10.688 0.799 1 98.06 254 MET B C 1
ATOM 4000 O O . MET B 1 254 ? -2.865 -10.102 -0.261 1 98.06 254 MET B O 1
ATOM 4004 N N . PHE B 1 255 ? -2.994 -10.047 1.981 1 98.62 255 PHE B N 1
ATOM 4005 C CA . PHE B 1 255 ? -2.869 -8.594 2.004 1 98.62 255 PHE B CA 1
ATOM 4006 C C . PHE B 1 255 ? -1.407 -8.18 2.113 1 98.62 255 PHE B C 1
ATOM 4008 O O . PHE B 1 255 ? -1.075 -7.004 1.938 1 98.62 255 PHE B O 1
ATOM 4015 N N . ALA B 1 256 ? -0.569 -9.164 2.361 1 98.44 256 ALA B N 1
ATOM 4016 C CA . ALA B 1 256 ? 0.843 -8.805 2.475 1 98.44 256 ALA B CA 1
ATOM 4017 C C . ALA B 1 256 ? 1.735 -10 2.139 1 98.44 256 ALA B C 1
ATOM 4019 O O . ALA B 1 256 ? 1.444 -11.133 2.531 1 98.44 256 ALA B O 1
ATOM 4020 N N . PHE B 1 257 ? 2.781 -9.727 1.458 1 98.75 257 PHE B N 1
ATOM 4021 C CA . PHE B 1 257 ? 3.844 -10.664 1.126 1 98.75 257 PHE B CA 1
ATOM 4022 C C . PHE B 1 257 ? 5.184 -10.18 1.668 1 98.75 257 PHE B C 1
ATOM 4024 O O . PHE B 1 257 ? 5.828 -9.32 1.065 1 98.75 257 PHE B O 1
ATOM 4031 N N . LYS B 1 258 ? 5.586 -10.781 2.758 1 98.56 258 LYS B N 1
ATOM 4032 C CA . LYS B 1 258 ? 6.738 -10.305 3.514 1 98.56 258 LYS B CA 1
ATOM 4033 C C . LYS B 1 258 ? 8.047 -10.836 2.93 1 98.56 258 LYS B C 1
ATOM 4035 O O . LYS B 1 258 ? 8.312 -12.039 2.996 1 98.56 258 LYS B O 1
ATOM 4040 N N . ARG B 1 259 ? 8.812 -9.945 2.463 1 98.75 259 ARG B N 1
ATOM 4041 C CA . ARG B 1 259 ? 10.062 -10.359 1.838 1 98.75 259 ARG B CA 1
ATOM 4042 C C . ARG B 1 259 ? 11.055 -10.859 2.881 1 98.75 259 ARG B C 1
ATOM 4044 O O . ARG B 1 259 ? 11.336 -10.172 3.863 1 98.75 259 ARG B O 1
ATOM 4051 N N . GLN B 1 260 ? 11.484 -11.992 2.607 1 98.5 260 GLN B N 1
ATOM 4052 C CA . GLN B 1 260 ? 12.57 -12.523 3.426 1 98.5 260 GLN B CA 1
ATOM 4053 C C . GLN B 1 260 ? 13.93 -12.117 2.873 1 98.5 260 GLN B C 1
ATOM 4055 O O . GLN B 1 260 ? 14.812 -11.688 3.625 1 98.5 260 GLN B O 1
ATOM 4060 N N . PHE B 1 261 ? 14.141 -12.242 1.613 1 98.38 261 PHE B N 1
ATOM 4061 C CA . PHE B 1 261 ? 15.336 -11.773 0.925 1 98.38 261 PHE B CA 1
ATOM 4062 C C . PHE B 1 261 ? 15.141 -11.797 -0.585 1 98.38 261 PHE B C 1
ATOM 4064 O O . PHE B 1 261 ? 14.188 -12.398 -1.082 1 98.38 261 PHE B O 1
ATOM 4071 N N . TYR B 1 262 ? 15.953 -11.102 -1.29 1 98.06 262 TYR B N 1
ATOM 4072 C CA . TYR B 1 262 ? 16.016 -11.164 -2.746 1 98.06 262 TYR B CA 1
ATOM 4073 C C . TYR B 1 262 ? 16.781 -12.398 -3.205 1 98.06 262 TYR B C 1
ATOM 4075 O O . TYR B 1 262 ? 17.797 -12.773 -2.602 1 98.06 262 TYR B O 1
ATOM 4083 N N . LEU B 1 263 ? 16.234 -12.953 -4.281 1 98.19 263 LEU B N 1
ATOM 4084 C CA . LEU B 1 263 ? 17.078 -13.953 -4.938 1 98.19 263 LEU B CA 1
ATOM 4085 C C . LEU B 1 263 ? 18.25 -13.289 -5.652 1 98.19 263 LEU B C 1
ATOM 4087 O O . LEU B 1 263 ? 18.094 -12.227 -6.258 1 98.19 263 LEU B O 1
ATOM 4091 N N . SER B 1 264 ? 19.516 -13.852 -5.496 1 93.38 264 SER B N 1
ATOM 4092 C CA . SER B 1 264 ? 20.703 -13.258 -6.09 1 93.38 264 SER B CA 1
ATOM 4093 C C . SER B 1 264 ? 21.516 -14.289 -6.863 1 93.38 264 SER B C 1
ATOM 4095 O O . SER B 1 264 ? 21.422 -15.492 -6.594 1 93.38 264 SER B O 1
#

pLDDT: mean 88.41, std 21.38, range [22.55, 98.94]

Solvent-accessible surface area (backbone atoms only — not comparable to full-atom values): 29899 Å² total; per-residue (Å²): 135,89,79,82,79,82,78,76,82,81,80,80,78,80,75,79,78,76,76,76,80,75,76,73,68,67,71,69,67,70,69,79,72,72,66,91,48,35,85,45,34,82,54,46,22,34,67,85,46,44,74,29,74,41,43,34,36,33,29,28,24,61,56,42,78,57,60,87,63,16,63,57,38,53,47,53,47,52,51,61,61,49,40,77,80,40,79,52,38,83,32,36,34,65,45,42,67,64,41,35,33,35,59,69,42,83,45,39,34,73,86,47,63,39,89,28,37,23,40,72,90,50,70,73,81,55,54,64,72,57,50,51,51,54,50,47,55,48,46,71,70,40,67,54,92,65,82,75,62,43,50,25,22,63,47,82,68,79,73,55,90,82,61,63,60,42,58,49,42,38,35,52,67,43,69,68,45,41,52,50,50,50,51,50,42,51,50,48,25,64,68,52,39,31,59,39,90,55,62,92,66,65,76,40,35,33,62,49,27,38,40,25,41,75,69,49,73,69,38,44,53,49,47,54,51,51,49,51,52,50,49,51,51,38,32,70,77,33,59,64,41,65,30,60,65,45,22,42,22,39,25,59,27,82,62,44,66,47,56,74,46,69,51,79,141,76,83,82,76,80,80,78,84,82,80,79,76,78,75,75,74,72,74,73,77,73,75,73,68,68,71,69,66,68,70,81,72,74,68,91,48,36,85,44,36,81,54,46,22,34,70,86,46,41,75,29,73,40,44,32,36,34,29,28,24,61,55,41,79,56,60,86,64,16,63,55,37,53,47,54,48,52,51,62,62,48,40,77,81,40,79,52,38,81,31,37,34,67,46,44,69,64,41,35,33,33,62,71,41,84,46,40,36,74,87,48,64,39,89,29,36,22,41,72,89,49,68,76,81,55,55,64,71,58,50,49,50,53,50,47,56,49,47,70,72,40,67,54,92,64,82,76,59,44,49,26,21,63,47,83,68,78,75,56,91,80,60,63,61,42,58,49,42,38,35,53,67,43,70,68,47,42,51,51,51,52,52,50,42,51,52,48,24,63,69,50,38,32,58,40,90,57,61,92,65,64,76,40,35,32,63,48,27,38,41,24,40,74,68,50,73,68,39,44,53,50,47,53,52,50,49,50,52,50,49,53,51,39,31,69,76,33,60,64,41,63,31,61,65,44,21,43,24,39,25,59,27,84,59,44,66,48,57,74,47,69,50,78

InterPro domains:
  IPR009097 Cyclic phosphodiesterase [SSF55144] (34-262)
  IPR012390 Phosphoesterase SP1827 [PIRSF033949] (1-263)
  IPR015069 2H-phosphodiesterase-like, Domain of unknown function DUF1868 [PF08975] (44-161)

Organism: Caulobacter vibrioides (strain ATCC 19089 / CIP 103742 / CB 15) (NCBI:txid190650)

Secondary structure (DSSP, 8-state):
-----------------------------------SS-TTBTTTB-TTSPBPP--EEEEEEEPP-SSTTTHHHHHHHHHHHHGGGSGGGGGEEEPPGGG-EEEEEEEEETT--SBTTB-TTS-TTS-HHHHHHHHHHHHHS------SSEEEEE--SPPPTT--SEEEEEEESSHHHHHHHHHHHHHHHHHHT---TTGGG---EEEEEEESSPPPHHHHHHHHHHHHHHHHHHHHH-SSEEE-S-EEEEEEETTEEEEEEE--/-----------------------------------SS-TTBTTTB-TTSPBPP--EEEEEEEPP-SSTTTHHHHHHHHHHHHGGGSGGGGGEEEPPGGG-EEEEEEEEESS--SBTTB-TTS-TTS-HHHHHHHHHHHHHS------SSEEEEE--SPPPTT--SEEEEEEESSHHHHHHHHHHHHHHHHHHT---TTGGG---EEEEEEESSPPPHHHHHHHHHHHHHHHHHHHHH-SSEEE-S-EEEEEEETTEEEEEEE--